Protein AF-0000000079858025 (afdb_homodimer)

Sequence (404 aa):
MTIDEIIQQRYSCRVFEKRKIDDKLINEILDLTRLSPSSLGLEPWHFMVVSKQDDILELGKIAKDQEHVKNSSHIIAIVSRNDIKQKDEYLQNIIARKQQDKEKFKKVLDIFGQRFHTMSKEEINHYSALQCYLACANLVNIAYSKGVQSCIIGGFDVKKANEFFKFNDTFNTVLLIALGYGSPTSDKPKLRKNLNEVVTWIMTIDEIIQQRYSCRVFEKRKIDDKLINEILDLTRLSPSSLGLEPWHFMVVSKQDDILELGKIAKDQEHVKNSSHIIAIVSRNDIKQKDEYLQNIIARKQQDKEKFKKVLDIFGQRFHTMSKEEINHYSALQCYLACANLVNIAYSKGVQSCIIGGFDVKKANEFFKFNDTFNTVLLIALGYGSPTSDKPKLRKNLNEVVTWI

Foldseek 3Di:
DDLVCLVQFADADQDFDQDADDVVVVVVLVVQLQVFDDVVRLSQKDKDKAQDLVLQCVQCVQLVNRPSSNRFRIKIFIKGFQQCALVRPSVLVSLCVPDVDPVVSVVVSVVSNVVCVPPDSVRSRVRRLVRSVRSVVSSQSSCLVVQKHKHKGQRGNFVVVCVSVVHDSGMTGNIMMGIHHDDSGDPDGDDDDDPVVPDDDD/DDLVCLVQFADADQDFDQDADDVVVVVVLVVQLQVFDAVVRLSQKDKDKAQDLVLQCVQCVQLVNRPSSNRFRIKIFIKGFQQCALVRPSVLVSLCVPDVDPVVSVVVSVVSNVVCVPPDSVRSRVRRLVRSVRSVVSSQSSCLVVQKHKHKGQRGNFVVVCVSVVHDSGMTGNIMMGIHHDDSGDPDGDDDDDPVVPDDDD

Radius of gyration: 20.53 Å; Cα contacts (8 Å, |Δi|>4): 767; chains: 2; bounding box: 64×55×45 Å

pLDDT: mean 97.23, std 2.48, range [87.12, 99.0]

Structure (mmCIF, N/CA/C/O backbone):
data_AF-0000000079858025-model_v1
#
loop_
_entity.id
_entity.type
_entity.pdbx_description
1 polymer Nitroreductase
#
loop_
_atom_site.group_PDB
_atom_site.id
_atom_site.type_symbol
_atom_site.label_atom_id
_atom_site.label_alt_id
_atom_site.label_comp_id
_atom_site.label_asym_id
_atom_site.label_entity_id
_atom_site.label_seq_id
_atom_site.pdbx_PDB_ins_code
_atom_site.Cartn_x
_atom_site.Cartn_y
_atom_site.Cartn_z
_atom_site.occupancy
_atom_site.B_iso_or_equiv
_atom_site.auth_seq_id
_atom_site.auth_comp_id
_atom_site.auth_asym_id
_atom_site.auth_atom_id
_atom_site.pdbx_PDB_model_num
ATOM 1 N N . MET A 1 1 ? 1.603 -5.234 20.109 1 93.81 1 MET A N 1
ATOM 2 C CA . MET A 1 1 ? 0.319 -5.598 19.516 1 93.81 1 MET A CA 1
ATOM 3 C C . MET A 1 1 ? 0.52 -6.434 18.266 1 93.81 1 MET A C 1
ATOM 5 O O . MET A 1 1 ? 1.413 -6.148 17.469 1 93.81 1 MET A O 1
ATOM 9 N N . THR A 1 2 ? -0.407 -7.445 18.094 1 97.38 2 THR A N 1
ATOM 10 C CA . THR A 1 2 ? -0.259 -8.32 16.938 1 97.38 2 THR A CA 1
ATOM 11 C C . THR A 1 2 ? -0.85 -7.676 15.688 1 97.38 2 THR A C 1
ATOM 13 O O . THR A 1 2 ? -1.692 -6.781 15.789 1 97.38 2 THR A O 1
ATOM 16 N N . ILE A 1 3 ? -0.426 -8.141 14.531 1 98.25 3 ILE A N 1
ATOM 17 C CA . ILE A 1 3 ? -0.956 -7.625 13.273 1 98.25 3 ILE A CA 1
ATOM 18 C C . ILE A 1 3 ? -2.443 -7.953 13.172 1 98.25 3 ILE A C 1
ATOM 20 O O . ILE A 1 3 ? -3.225 -7.16 12.641 1 98.25 3 ILE A O 1
ATOM 24 N N . ASP A 1 4 ? -2.896 -9.102 13.688 1 97.88 4 ASP A N 1
ATOM 25 C CA . ASP A 1 4 ? -4.309 -9.469 13.656 1 97.88 4 ASP A CA 1
ATOM 26 C C . ASP A 1 4 ? -5.152 -8.445 14.422 1 97.88 4 ASP A C 1
ATOM 28 O O . ASP A 1 4 ? -6.188 -7.996 13.922 1 97.88 4 ASP A O 1
ATOM 32 N N . GLU A 1 5 ? -4.699 -8.125 15.578 1 97.62 5 GLU A N 1
ATOM 33 C CA . GLU A 1 5 ? -5.391 -7.129 16.391 1 97.62 5 GLU A CA 1
ATOM 34 C C . GLU A 1 5 ? -5.43 -5.773 15.703 1 97.62 5 GLU A C 1
ATOM 36 O O . GLU A 1 5 ? -6.457 -5.094 15.703 1 97.62 5 GLU A O 1
ATOM 41 N N . ILE A 1 6 ? -4.328 -5.371 15.117 1 98.31 6 ILE A N 1
ATOM 42 C CA . ILE A 1 6 ? -4.211 -4.07 14.469 1 98.31 6 ILE A CA 1
ATOM 43 C C . ILE A 1 6 ? -5.184 -3.992 13.297 1 98.31 6 ILE A C 1
ATOM 45 O O . ILE A 1 6 ? -5.945 -3.029 13.18 1 98.31 6 ILE A O 1
ATOM 49 N N . ILE A 1 7 ? -5.207 -5.023 12.453 1 97.94 7 ILE A N 1
ATOM 50 C CA . ILE A 1 7 ? -6.051 -5.051 11.266 1 97.94 7 ILE A CA 1
ATOM 51 C C . ILE A 1 7 ? -7.52 -4.992 11.672 1 97.94 7 ILE A C 1
ATOM 53 O O . ILE A 1 7 ? -8.328 -4.34 11.008 1 97.94 7 ILE A O 1
ATOM 57 N N . GLN A 1 8 ? -7.871 -5.598 12.719 1 97.25 8 GLN A N 1
ATOM 58 C CA . GLN A 1 8 ? -9.258 -5.672 13.164 1 97.25 8 GLN A CA 1
ATOM 59 C C . GLN A 1 8 ? -9.688 -4.379 13.852 1 97.25 8 GLN A C 1
ATOM 61 O O . GLN A 1 8 ? -10.859 -4.008 13.805 1 97.25 8 GLN A O 1
ATOM 66 N N . GLN A 1 9 ? -8.711 -3.656 14.438 1 97.12 9 GLN A N 1
ATOM 67 C CA . GLN A 1 9 ? -9.109 -2.594 15.352 1 97.12 9 GLN A CA 1
ATOM 68 C C . GLN A 1 9 ? -8.805 -1.218 14.766 1 97.12 9 GLN A C 1
ATOM 70 O O . GLN A 1 9 ? -9.484 -0.239 15.078 1 97.12 9 GLN A O 1
ATOM 75 N N . ARG A 1 10 ? -7.734 -1.094 13.992 1 97.81 10 ARG A N 1
ATOM 76 C CA . ARG A 1 10 ? -7.371 0.219 13.469 1 97.81 10 ARG A CA 1
ATOM 77 C C . ARG A 1 10 ? -8.5 0.807 12.625 1 97.81 10 ARG A C 1
ATOM 79 O O . ARG A 1 10 ? -9.156 0.089 11.867 1 97.81 10 ARG A O 1
ATOM 86 N N . TYR A 1 11 ? -8.719 2.049 12.703 1 97.62 11 TYR A N 1
ATOM 87 C CA . TYR A 1 11 ? -9.695 2.811 11.93 1 97.62 11 TYR A CA 1
ATOM 88 C C . TYR A 1 11 ? -9.148 4.184 11.562 1 97.62 11 TYR A C 1
ATOM 90 O O . TYR A 1 11 ? -8.102 4.594 12.062 1 97.62 11 TYR A O 1
ATOM 98 N N . SER A 1 12 ? -9.789 4.812 10.641 1 97.88 12 SER A N 1
ATOM 99 C CA . SER A 1 12 ? -9.422 6.188 10.32 1 97.88 12 SER A CA 1
ATOM 100 C C . SER A 1 12 ? -9.906 7.152 11.398 1 97.88 12 SER A C 1
ATOM 102 O O . SER A 1 12 ? -11.07 7.551 11.406 1 97.88 12 SER A O 1
ATOM 104 N N . CYS A 1 13 ? -8.969 7.516 12.266 1 98.31 13 CYS A N 1
ATOM 105 C CA . CYS A 1 13 ? -9.297 8.398 13.375 1 98.31 13 CYS A CA 1
ATOM 106 C C . CYS A 1 13 ? -9.422 9.844 12.906 1 98.31 13 CYS A C 1
ATOM 108 O O . CYS A 1 13 ? -8.477 10.398 12.344 1 98.31 13 CYS A O 1
ATOM 110 N N . ARG A 1 14 ? -10.531 10.461 13.242 1 97.62 14 ARG A N 1
ATOM 111 C CA . ARG A 1 14 ? -10.75 11.805 12.711 1 97.62 14 ARG A CA 1
ATOM 112 C C . ARG A 1 14 ? -10.992 12.805 13.836 1 97.62 14 ARG A C 1
ATOM 114 O O . ARG A 1 14 ? -11.383 13.945 13.594 1 97.62 14 ARG A O 1
ATOM 121 N N . VAL A 1 15 ? -10.812 12.352 15.008 1 98.12 15 VAL A N 1
ATOM 122 C CA . VAL A 1 15 ? -10.852 13.211 16.188 1 98.12 15 VAL A CA 1
ATOM 123 C C . VAL A 1 15 ? -9.617 12.961 17.047 1 98.12 15 VAL A C 1
ATOM 125 O O . VAL A 1 15 ? -9.492 11.898 17.672 1 98.12 15 VAL A O 1
ATOM 128 N N . PHE A 1 16 ? -8.773 13.984 17.141 1 98.44 16 PHE A N 1
ATOM 129 C CA . PHE A 1 16 ? -7.527 13.836 17.875 1 98.44 16 PHE A CA 1
ATOM 130 C C . PHE A 1 16 ? -7.566 14.648 19.172 1 98.44 16 PHE A C 1
ATOM 132 O O . PHE A 1 16 ? -8.227 15.688 19.234 1 98.44 16 PHE A O 1
ATOM 139 N N . GLU A 1 17 ? -6.883 14.133 20.094 1 97.81 17 GLU A N 1
ATOM 140 C CA . GLU A 1 17 ? -6.594 14.922 21.297 1 97.81 17 GLU A CA 1
ATOM 141 C C . GLU A 1 17 ? -5.617 16.047 20.984 1 97.81 17 GLU A C 1
ATOM 143 O O . GLU A 1 17 ? -4.938 16.031 19.953 1 97.81 17 GLU A O 1
ATOM 148 N N . LYS A 1 18 ? -5.492 16.969 21.922 1 96.06 18 LYS A N 1
ATOM 149 C CA . LYS A 1 18 ? -4.582 18.094 21.75 1 96.06 18 LYS A CA 1
ATOM 150 C C . LYS A 1 18 ? -3.143 17.688 22.062 1 96.06 18 LYS A C 1
ATOM 152 O O . LYS A 1 18 ? -2.197 18.344 21.625 1 96.06 18 LYS A O 1
ATOM 157 N N . ARG A 1 19 ? -3.01 16.656 22.734 1 96.25 19 ARG A N 1
ATOM 158 C CA . ARG A 1 19 ? -1.697 16.188 23.172 1 96.25 19 ARG A CA 1
ATOM 159 C C . ARG A 1 19 ? -0.789 15.906 21.984 1 96.25 19 ARG A C 1
ATOM 161 O O . ARG A 1 19 ? -1.188 15.219 21.047 1 96.25 19 ARG A O 1
ATOM 168 N N . LYS A 1 20 ? 0.438 16.469 22.094 1 98.12 20 LYS A N 1
ATOM 169 C CA . LYS A 1 20 ? 1.424 16.281 21.031 1 98.12 20 LYS A CA 1
ATOM 170 C C . LYS A 1 20 ? 2.156 14.945 21.188 1 98.12 20 LYS A C 1
ATOM 172 O O . LYS A 1 20 ? 2.451 14.531 22.312 1 98.12 20 LYS A O 1
ATOM 177 N N . ILE A 1 21 ? 2.455 14.359 20.109 1 98.81 21 ILE A N 1
ATOM 178 C CA . ILE A 1 21 ? 3.277 13.156 20.109 1 98.81 21 ILE A CA 1
ATOM 179 C C . ILE A 1 21 ? 4.746 13.531 20.266 1 98.81 21 ILE A C 1
ATOM 181 O O . ILE A 1 21 ? 5.215 14.5 19.672 1 98.81 21 ILE A O 1
ATOM 185 N N . ASP A 1 22 ? 5.469 12.797 21.047 1 98.44 22 ASP A N 1
ATOM 186 C CA . ASP A 1 22 ? 6.91 12.984 21.172 1 98.44 22 ASP A CA 1
ATOM 187 C C . ASP A 1 22 ? 7.613 12.742 19.844 1 98.44 22 ASP A C 1
ATOM 189 O O . ASP A 1 22 ? 7.344 11.742 19.156 1 98.44 22 ASP A O 1
ATOM 193 N N . ASP A 1 23 ? 8.508 13.695 19.5 1 98.25 23 ASP A N 1
ATOM 194 C CA . ASP A 1 23 ? 9.234 13.562 18.234 1 98.25 23 ASP A CA 1
ATOM 195 C C . ASP A 1 23 ? 10 12.242 18.172 1 98.25 23 ASP A C 1
ATOM 197 O O . ASP A 1 23 ? 10.148 11.656 17.109 1 98.25 23 ASP A O 1
ATOM 201 N N . LYS A 1 24 ? 10.508 11.797 19.312 1 98.56 24 LYS A N 1
ATOM 202 C CA . LYS A 1 24 ? 11.234 10.531 19.359 1 98.56 24 LYS A CA 1
ATOM 203 C C . LYS A 1 24 ? 10.344 9.375 18.922 1 98.56 24 LYS A C 1
ATOM 205 O O . LYS A 1 24 ? 10.812 8.461 18.234 1 98.56 24 LYS A O 1
ATOM 210 N N . LEU A 1 25 ? 9.094 9.391 19.328 1 98.88 25 LEU A N 1
ATOM 211 C CA . LEU A 1 25 ? 8.148 8.344 18.953 1 98.88 25 LEU A CA 1
ATOM 212 C C . LEU A 1 25 ? 7.863 8.398 17.453 1 98.88 25 LEU A C 1
ATOM 214 O O . LEU A 1 25 ? 7.75 7.352 16.812 1 98.88 25 LEU A O 1
ATOM 218 N N . ILE A 1 26 ? 7.781 9.617 16.875 1 98.94 26 ILE A N 1
ATOM 219 C CA . ILE A 1 26 ? 7.598 9.773 15.43 1 98.94 26 ILE A CA 1
ATOM 220 C C . ILE A 1 26 ? 8.781 9.164 14.688 1 98.94 26 ILE A C 1
ATOM 222 O O . ILE A 1 26 ? 8.602 8.438 13.711 1 98.94 26 ILE A O 1
ATOM 226 N N . ASN A 1 27 ? 9.953 9.414 15.188 1 98.81 27 ASN A N 1
ATOM 227 C CA . ASN A 1 27 ? 11.148 8.844 14.57 1 98.81 27 ASN A CA 1
ATOM 228 C C . ASN A 1 27 ? 11.156 7.324 14.656 1 98.81 27 ASN A C 1
ATOM 230 O O . ASN A 1 27 ? 11.562 6.648 13.711 1 98.81 27 ASN A O 1
ATOM 234 N N . GLU A 1 28 ? 10.734 6.801 15.773 1 98.81 28 GLU A N 1
ATOM 235 C CA . GLU A 1 28 ? 10.656 5.348 15.922 1 98.81 28 GLU A CA 1
ATOM 236 C C . GLU A 1 28 ? 9.688 4.75 14.906 1 98.81 28 GLU A C 1
ATOM 238 O O . GLU A 1 28 ? 9.984 3.73 14.281 1 98.81 28 GLU A O 1
ATOM 243 N N . ILE A 1 29 ? 8.555 5.379 14.734 1 98.94 29 ILE A N 1
ATOM 244 C CA . ILE A 1 29 ? 7.547 4.934 13.789 1 98.94 29 ILE A CA 1
ATOM 245 C C . ILE A 1 29 ? 8.125 4.949 12.375 1 98.94 29 ILE A C 1
ATOM 247 O O . ILE A 1 29 ? 8.008 3.965 11.633 1 98.94 29 ILE A O 1
ATOM 251 N N . LEU A 1 30 ? 8.812 6.008 12.008 1 98.94 30 LEU A N 1
ATOM 252 C CA . LEU A 1 30 ? 9.336 6.16 10.656 1 98.94 30 LEU A CA 1
ATOM 253 C C . LEU A 1 30 ? 10.539 5.25 10.43 1 98.94 30 LEU A C 1
ATOM 255 O O . LEU A 1 30 ? 10.766 4.773 9.312 1 98.94 30 LEU A O 1
ATOM 259 N N . ASP A 1 31 ? 11.312 5 11.5 1 98.88 31 ASP A N 1
ATOM 260 C CA . ASP A 1 31 ? 12.453 4.102 11.383 1 98.88 31 ASP A CA 1
ATOM 261 C C . ASP A 1 31 ? 12.008 2.682 11.047 1 98.88 31 ASP A C 1
ATOM 263 O O . ASP A 1 31 ? 12.695 1.964 10.32 1 98.88 31 ASP A O 1
ATOM 267 N N . LEU A 1 32 ? 10.883 2.266 11.578 1 98.81 32 LEU A N 1
ATOM 268 C CA . LEU A 1 32 ? 10.312 0.974 11.211 1 98.81 32 LEU A CA 1
ATOM 269 C C . LEU A 1 32 ? 9.672 1.036 9.828 1 98.81 32 LEU A C 1
ATOM 271 O O . LEU A 1 32 ? 9.812 0.106 9.031 1 98.81 32 LEU A O 1
ATOM 275 N N . THR A 1 33 ? 9.008 2.143 9.477 1 98.94 33 THR A N 1
ATOM 276 C CA . THR A 1 33 ? 8.297 2.309 8.211 1 98.94 33 THR A CA 1
ATOM 277 C C . THR A 1 33 ? 9.266 2.193 7.035 1 98.94 33 THR A C 1
ATOM 279 O O . THR A 1 33 ? 8.938 1.581 6.02 1 98.94 33 THR A O 1
ATOM 282 N N . ARG A 1 34 ? 10.477 2.76 7.211 1 98.75 34 ARG A N 1
ATOM 283 C CA . ARG A 1 34 ? 11.438 2.809 6.113 1 98.75 34 ARG A CA 1
ATOM 284 C C . ARG A 1 34 ? 11.914 1.409 5.738 1 98.75 34 ARG A C 1
ATOM 286 O O . ARG A 1 34 ? 12.562 1.224 4.711 1 98.75 34 ARG A O 1
ATOM 293 N N . LEU A 1 35 ? 11.625 0.437 6.559 1 98.62 35 LEU A N 1
ATOM 294 C CA . LEU A 1 35 ? 12.023 -0.94 6.289 1 98.62 35 LEU A CA 1
ATOM 295 C C . LEU A 1 35 ? 11.008 -1.636 5.387 1 98.62 35 LEU A C 1
ATOM 297 O O . LEU A 1 35 ? 11.172 -2.812 5.055 1 98.62 35 LEU A O 1
ATOM 301 N N . SER A 1 36 ? 9.977 -0.951 4.961 1 98.81 36 SER A N 1
ATOM 302 C CA . SER A 1 36 ? 8.93 -1.504 4.102 1 98.81 36 SER A CA 1
ATOM 303 C C . SER A 1 36 ? 9.516 -2.047 2.801 1 98.81 36 SER A C 1
ATOM 305 O O . SER A 1 36 ? 10.531 -1.544 2.314 1 98.81 36 SER A O 1
ATOM 307 N N . PRO A 1 37 ? 8.906 -3.098 2.248 1 98.5 37 PRO A N 1
ATOM 308 C CA . PRO A 1 37 ? 9.336 -3.545 0.921 1 98.5 37 PRO A CA 1
ATOM 309 C C . PRO A 1 37 ? 9 -2.541 -0.179 1 98.5 37 PRO A C 1
ATOM 311 O O . PRO A 1 37 ? 8.109 -1.71 -0.008 1 98.5 37 PRO A O 1
ATOM 314 N N . SER A 1 38 ? 9.719 -2.607 -1.199 1 98.44 38 SER A N 1
ATOM 315 C CA . SER A 1 38 ? 9.469 -1.891 -2.445 1 98.44 38 SER A CA 1
ATOM 316 C C . SER A 1 38 ? 10.023 -2.65 -3.643 1 98.44 38 SER A C 1
ATOM 318 O O . SER A 1 38 ? 10.984 -3.416 -3.508 1 98.44 38 SER A O 1
ATOM 320 N N . SER A 1 39 ? 9.344 -2.48 -4.734 1 97.94 39 SER A N 1
ATOM 321 C CA . SER A 1 39 ? 9.812 -3.115 -5.961 1 97.94 39 SER A CA 1
ATOM 322 C C . SER A 1 39 ? 11.289 -2.809 -6.211 1 97.94 39 SER A C 1
ATOM 324 O O . SER A 1 39 ? 11.711 -1.651 -6.141 1 97.94 39 SER A O 1
ATOM 326 N N . LEU A 1 40 ? 12.109 -3.91 -6.391 1 95.88 40 LEU A N 1
ATOM 327 C CA . LEU A 1 40 ? 13.531 -3.84 -6.699 1 95.88 40 LEU A CA 1
ATOM 328 C C . LEU A 1 40 ? 14.305 -3.191 -5.555 1 95.88 40 LEU A C 1
ATOM 330 O O . LEU A 1 40 ? 15.477 -2.852 -5.707 1 95.88 40 LEU A O 1
ATOM 334 N N . GLY A 1 41 ? 13.641 -3.004 -4.406 1 96.62 41 GLY A N 1
ATOM 335 C CA . GLY A 1 41 ? 14.289 -2.359 -3.277 1 96.62 41 GLY A CA 1
ATOM 336 C C . GLY A 1 41 ? 14.594 -0.893 -3.521 1 96.62 41 GLY A C 1
ATOM 337 O O . GLY A 1 41 ? 15.5 -0.33 -2.908 1 96.62 41 GLY A O 1
ATOM 338 N N . LEU A 1 42 ? 13.797 -0.221 -4.34 1 97.75 42 LEU A N 1
ATOM 339 C CA . LEU A 1 42 ? 14.164 1.112 -4.809 1 97.75 42 LEU A CA 1
ATOM 340 C C . LEU A 1 42 ? 13.797 2.172 -3.775 1 97.75 42 LEU A C 1
ATOM 342 O O . LEU A 1 42 ? 14.305 3.293 -3.82 1 97.75 42 LEU A O 1
ATOM 346 N N . GLU A 1 43 ? 12.828 1.876 -2.924 1 98.56 43 GLU A N 1
ATOM 347 C CA . GLU A 1 43 ? 12.422 2.822 -1.892 1 98.56 43 GLU A CA 1
ATOM 348 C C . GLU A 1 43 ? 12.148 4.203 -2.486 1 98.56 43 GLU A C 1
ATOM 350 O O . GLU A 1 43 ? 12.656 5.211 -1.988 1 98.56 43 GLU A O 1
ATOM 355 N N . PRO A 1 44 ? 11.359 4.191 -3.598 1 98.69 44 PRO A N 1
ATOM 356 C CA . PRO A 1 44 ? 11.203 5.488 -4.266 1 98.69 44 PRO A CA 1
ATOM 357 C C . PRO A 1 44 ? 10.266 6.43 -3.51 1 98.69 44 PRO A C 1
ATOM 359 O O . PRO A 1 44 ? 9.328 6.973 -4.094 1 98.69 44 PRO A O 1
ATOM 362 N N . TRP A 1 45 ? 10.562 6.648 -2.238 1 98.88 45 TRP A N 1
ATOM 363 C CA . TRP A 1 45 ? 9.742 7.477 -1.361 1 98.88 45 TRP A CA 1
ATOM 364 C C . TRP A 1 45 ? 10.617 8.383 -0.501 1 98.88 45 TRP A C 1
ATOM 366 O O . TRP A 1 45 ? 11.836 8.211 -0.438 1 98.88 45 TRP A O 1
ATOM 376 N N . HIS A 1 46 ? 10.07 9.375 0.013 1 98.88 46 HIS A N 1
ATOM 377 C CA . HIS A 1 46 ? 10.562 10.234 1.081 1 98.88 46 HIS A CA 1
ATOM 378 C C . HIS A 1 46 ? 9.445 10.625 2.039 1 98.88 46 HIS A C 1
ATOM 380 O O . HIS A 1 46 ? 8.273 10.656 1.653 1 98.88 46 HIS A O 1
ATOM 386 N N . PHE A 1 47 ? 9.766 10.82 3.285 1 98.94 47 PHE A N 1
ATOM 387 C CA . PHE A 1 47 ? 8.781 11.188 4.293 1 98.94 47 PHE A CA 1
ATOM 388 C C . PHE A 1 47 ? 9.047 12.594 4.824 1 98.94 47 PHE A C 1
ATOM 390 O O . PHE A 1 47 ? 10.102 12.852 5.406 1 98.94 47 PHE A O 1
ATOM 397 N N . MET A 1 48 ? 8.133 13.492 4.59 1 98.94 48 MET A N 1
ATOM 398 C CA . MET A 1 48 ? 8.195 14.828 5.184 1 98.94 48 MET A CA 1
ATOM 399 C C . MET A 1 48 ? 7.41 14.875 6.488 1 98.94 48 MET A C 1
ATOM 401 O O . MET A 1 48 ? 6.23 14.531 6.527 1 98.94 48 MET A O 1
ATOM 405 N N . VAL A 1 49 ? 8.047 15.305 7.559 1 98.94 49 VAL A N 1
ATOM 406 C CA . VAL A 1 49 ? 7.395 15.398 8.859 1 98.94 49 VAL A CA 1
ATOM 407 C C . VAL A 1 49 ? 7.035 16.844 9.156 1 98.94 49 VAL A C 1
ATOM 409 O O . VAL A 1 49 ? 7.91 17.719 9.195 1 98.94 49 VAL A O 1
ATOM 412 N N . VAL A 1 50 ? 5.781 17.109 9.305 1 98.94 50 VAL A N 1
ATOM 413 C CA . VAL A 1 50 ? 5.27 18.438 9.633 1 98.94 50 VAL A CA 1
ATOM 414 C C . VAL A 1 50 ? 4.758 18.453 11.07 1 98.94 50 VAL A C 1
ATOM 416 O O . VAL A 1 50 ? 3.82 17.734 11.414 1 98.94 50 VAL A O 1
ATOM 419 N N . SER A 1 51 ? 5.324 19.297 11.938 1 98 51 SER A N 1
ATOM 420 C CA . SER A 1 51 ? 4.969 19.25 13.352 1 98 51 SER A CA 1
ATOM 421 C C . SER A 1 51 ? 4.641 20.641 13.891 1 98 51 SER A C 1
ATOM 423 O O . SER A 1 51 ? 4.082 20.781 14.977 1 98 51 SER A O 1
ATOM 425 N N . LYS A 1 52 ? 4.988 21.688 13.125 1 98.06 52 LYS A N 1
ATOM 426 C CA . LYS A 1 52 ? 4.684 23.047 13.562 1 98.06 52 LYS A CA 1
ATOM 427 C C . LYS A 1 52 ? 3.215 23.375 13.32 1 98.06 52 LYS A C 1
ATOM 429 O O . LYS A 1 52 ? 2.678 23.109 12.242 1 98.06 52 LYS A O 1
ATOM 434 N N . GLN A 1 53 ? 2.658 24.031 14.273 1 97.38 53 GLN A N 1
ATOM 435 C CA . GLN A 1 53 ? 1.223 24.281 14.25 1 97.38 53 GLN A CA 1
ATOM 436 C C . GLN A 1 53 ? 0.827 25.094 13.008 1 97.38 53 GLN A C 1
ATOM 438 O O . GLN A 1 53 ? -0.158 24.766 12.344 1 97.38 53 GLN A O 1
ATOM 443 N N . ASP A 1 54 ? 1.57 26.109 12.695 1 98.31 54 ASP A N 1
ATOM 444 C CA . ASP A 1 54 ? 1.241 26.938 11.539 1 98.31 54 ASP A CA 1
ATOM 445 C C . ASP A 1 54 ? 1.299 26.141 10.242 1 98.31 54 ASP A C 1
ATOM 447 O O . ASP A 1 54 ? 0.473 26.328 9.352 1 98.31 54 ASP A O 1
ATOM 451 N N . ASP A 1 55 ? 2.289 25.297 10.086 1 98.75 55 ASP A N 1
ATOM 452 C CA . ASP A 1 55 ? 2.434 24.453 8.898 1 98.75 55 ASP A CA 1
ATOM 453 C C . ASP A 1 55 ? 1.306 23.422 8.82 1 98.75 55 ASP A C 1
ATOM 455 O O . ASP A 1 55 ? 0.794 23.141 7.734 1 98.75 55 ASP A O 1
ATOM 459 N N . ILE A 1 56 ? 0.93 22.844 9.938 1 98.75 56 ILE A N 1
ATOM 460 C CA . ILE A 1 56 ? -0.17 21.891 9.984 1 98.75 56 ILE A CA 1
ATOM 461 C C . ILE A 1 56 ? -1.459 22.562 9.516 1 98.75 56 ILE A C 1
ATOM 463 O O . ILE A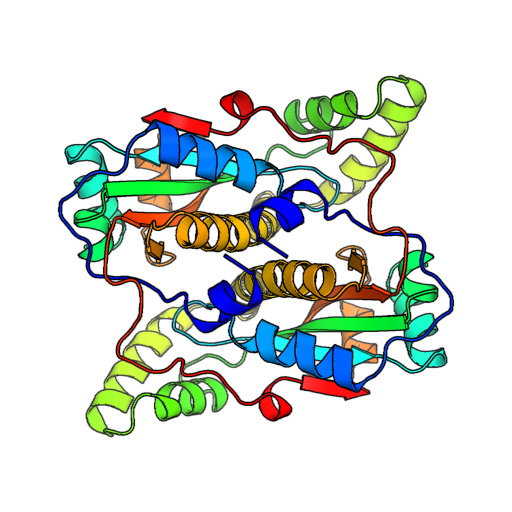 1 56 ? -2.209 22 8.719 1 98.75 56 ILE A O 1
ATOM 467 N N . LEU A 1 57 ? -1.717 23.766 10 1 98.56 57 LEU A N 1
ATOM 468 C CA . LEU A 1 57 ? -2.912 24.5 9.602 1 98.56 57 LEU A CA 1
ATOM 469 C C . LEU A 1 57 ? -2.906 24.781 8.102 1 98.56 57 LEU A C 1
ATOM 471 O O . LEU A 1 57 ? -3.939 24.672 7.441 1 98.56 57 LEU A O 1
ATOM 475 N N . GLU A 1 58 ? -1.743 25.172 7.586 1 98.62 58 GLU A N 1
ATOM 476 C CA . GLU A 1 58 ? -1.635 25.422 6.152 1 98.62 58 GLU A CA 1
ATOM 477 C C . GLU A 1 58 ? -1.914 24.156 5.348 1 98.62 58 GLU A C 1
ATOM 479 O O . GLU A 1 58 ? -2.639 24.203 4.352 1 98.62 58 GLU A O 1
ATOM 484 N N . LEU A 1 59 ? -1.351 23 5.734 1 98.81 59 LEU A N 1
ATOM 485 C CA . LEU A 1 59 ? -1.625 21.734 5.059 1 98.81 59 LEU A CA 1
ATOM 486 C C . LEU A 1 59 ? -3.092 21.344 5.207 1 98.81 59 LEU A C 1
ATOM 488 O O . LEU A 1 59 ? -3.672 20.75 4.305 1 98.81 59 LEU A O 1
ATOM 492 N N . GLY A 1 60 ? -3.619 21.688 6.391 1 98.62 60 GLY A N 1
ATOM 493 C CA . GLY A 1 60 ? -5.047 21.484 6.562 1 98.62 60 GLY A CA 1
ATOM 494 C C . GLY A 1 60 ? -5.883 22.203 5.52 1 98.62 60 GLY A C 1
ATOM 495 O O . GLY A 1 60 ? -6.844 21.641 4.992 1 98.62 60 GLY A O 1
ATOM 496 N N . LYS A 1 61 ? -5.535 23.438 5.223 1 98.69 61 LYS A N 1
ATOM 497 C CA . LYS A 1 61 ? -6.219 24.203 4.176 1 98.69 61 LYS A CA 1
ATOM 498 C C . LYS A 1 61 ? -6.035 23.531 2.812 1 98.69 61 LYS A C 1
ATOM 500 O O . LYS A 1 61 ? -6.988 23.422 2.037 1 98.69 61 LYS A O 1
ATOM 505 N N . ILE A 1 62 ? -4.852 23.094 2.559 1 98.81 62 ILE A N 1
ATOM 506 C CA . ILE A 1 62 ? -4.52 22.422 1.304 1 98.81 62 ILE A CA 1
ATOM 507 C C . ILE A 1 62 ? -5.305 21.125 1.19 1 98.81 62 ILE A C 1
ATOM 509 O O . ILE A 1 62 ? -5.703 20.719 0.094 1 98.81 62 ILE A O 1
ATOM 513 N N . ALA A 1 63 ? -5.574 20.484 2.381 1 98.56 63 ALA A N 1
ATOM 514 C CA . ALA A 1 63 ? -6.328 19.234 2.441 1 98.56 63 ALA A CA 1
ATOM 515 C C . ALA A 1 63 ? -7.824 19.5 2.555 1 98.56 63 ALA A C 1
ATOM 517 O O . ALA A 1 63 ? -8.539 18.781 3.262 1 98.56 63 ALA A O 1
ATOM 518 N N . LYS A 1 64 ? -8.289 20.594 1.953 1 97.5 64 LYS A N 1
ATOM 519 C CA . LYS A 1 64 ? -9.703 20.906 1.816 1 97.5 64 LYS A CA 1
ATOM 520 C C . LYS A 1 64 ? -10.344 21.172 3.176 1 97.5 64 LYS A C 1
ATOM 522 O O . LYS A 1 64 ? -11.492 20.797 3.418 1 97.5 64 LYS A O 1
ATOM 527 N N . ASP A 1 65 ? -9.586 21.578 4.09 1 97.81 65 ASP A N 1
ATOM 528 C CA . ASP A 1 65 ? -10.008 22.047 5.406 1 97.81 65 ASP A CA 1
ATOM 529 C C . ASP A 1 65 ? -10.57 20.891 6.238 1 97.81 65 ASP A C 1
ATOM 531 O O . ASP A 1 65 ? -11.492 21.078 7.031 1 97.81 65 ASP A O 1
ATOM 535 N N . GLN A 1 66 ? -10.055 19.75 6.016 1 97.44 66 GLN A N 1
ATOM 536 C CA . GLN A 1 66 ? -10.43 18.625 6.859 1 97.44 66 GLN A CA 1
ATOM 537 C C . GLN A 1 66 ? -9.977 18.844 8.305 1 97.44 66 GLN A C 1
ATOM 539 O O . GLN A 1 66 ? -8.781 19 8.562 1 97.44 66 GLN A O 1
ATOM 544 N N . GLU A 1 67 ? -10.836 18.766 9.234 1 97.81 67 GLU A N 1
ATOM 545 C CA . GLU A 1 67 ? -10.578 19.125 10.625 1 97.81 67 GLU A CA 1
ATOM 546 C C . GLU A 1 67 ? -9.531 18.219 11.258 1 97.81 67 GLU A C 1
ATOM 548 O O . GLU A 1 67 ? -8.688 18.672 12.023 1 97.81 67 GLU A O 1
ATOM 553 N N . HIS A 1 68 ? -9.625 16.922 10.953 1 97.75 68 HIS A N 1
ATOM 554 C CA . HIS A 1 68 ? -8.688 15.984 11.562 1 97.75 68 HIS A CA 1
ATOM 555 C C . HIS A 1 68 ? -7.266 16.234 11.078 1 97.75 68 HIS A C 1
ATOM 557 O O . HIS A 1 68 ? -6.305 15.859 11.75 1 97.75 68 HIS A O 1
ATOM 563 N N . VAL A 1 69 ? -7.074 16.875 9.883 1 98.62 69 VAL A N 1
ATOM 564 C CA . VAL A 1 69 ? -5.742 17.266 9.43 1 98.62 69 VAL A CA 1
ATOM 565 C C . VAL A 1 69 ? -5.27 18.484 10.211 1 98.62 69 VAL A C 1
ATOM 567 O O . VAL A 1 69 ? -4.16 18.5 10.758 1 98.62 69 VAL A O 1
ATOM 570 N N . LYS A 1 70 ? -6.109 19.453 10.414 1 98.25 70 LYS A N 1
ATOM 571 C CA . LYS A 1 70 ? -5.777 20.688 11.102 1 98.25 70 LYS A CA 1
ATOM 572 C C . LYS A 1 70 ? -5.496 20.453 12.578 1 98.25 70 LYS A C 1
ATOM 574 O O . LYS A 1 70 ? -4.699 21.172 13.188 1 98.25 70 LYS A O 1
ATOM 579 N N . ASN A 1 71 ? -6.094 19.438 13.148 1 97.94 71 ASN A N 1
ATOM 580 C CA . ASN A 1 71 ? -6.039 19.219 14.586 1 97.94 71 ASN A CA 1
ATOM 581 C C . ASN A 1 71 ? -5.074 18.094 14.945 1 97.94 71 ASN A C 1
ATOM 583 O O . ASN A 1 71 ? -5.012 17.672 16.094 1 97.94 71 ASN A O 1
ATOM 587 N N . SER A 1 72 ? -4.355 17.594 13.961 1 98.69 72 SER A N 1
ATOM 588 C CA . SER A 1 72 ? -3.428 16.5 14.203 1 98.69 72 SER A CA 1
ATOM 589 C C . SER A 1 72 ? -2.184 16.984 14.945 1 98.69 72 SER A C 1
ATOM 591 O O . SER A 1 72 ? -1.88 18.172 14.945 1 98.69 72 SER A O 1
ATOM 593 N N . SER A 1 73 ? -1.519 16.078 15.656 1 98.81 73 SER A N 1
ATOM 594 C CA . SER A 1 73 ? -0.236 16.359 16.297 1 98.81 73 SER A CA 1
ATOM 595 C C . SER A 1 73 ? 0.864 16.562 15.258 1 98.81 73 SER A C 1
ATOM 597 O O . SER A 1 73 ? 1.696 17.469 15.391 1 98.81 73 SER A O 1
ATOM 599 N N . HIS A 1 74 ? 0.949 15.68 14.305 1 98.94 74 HIS A N 1
ATOM 600 C CA . HIS A 1 74 ? 1.897 15.664 13.195 1 98.94 74 HIS A CA 1
ATOM 601 C C . HIS A 1 74 ? 1.212 15.273 11.891 1 98.94 74 HIS A C 1
ATOM 603 O O . HIS A 1 74 ? 0.184 14.594 11.906 1 98.94 74 HIS A O 1
ATOM 609 N N . ILE A 1 75 ? 1.771 15.727 10.805 1 98.94 75 ILE A N 1
ATOM 610 C CA . ILE A 1 75 ? 1.438 15.203 9.484 1 98.94 75 ILE A CA 1
ATOM 611 C C . ILE A 1 75 ? 2.682 14.594 8.844 1 98.94 75 ILE A C 1
ATOM 613 O O . ILE A 1 75 ? 3.74 15.227 8.805 1 98.94 75 ILE A O 1
ATOM 617 N N . ILE A 1 76 ? 2.604 13.398 8.445 1 99 76 ILE A N 1
ATOM 618 C CA . ILE A 1 76 ? 3.617 12.805 7.578 1 99 76 ILE A CA 1
ATOM 619 C C . ILE A 1 76 ? 3.15 12.875 6.125 1 99 76 ILE A C 1
ATOM 621 O O . ILE A 1 76 ? 2.115 12.305 5.77 1 99 76 ILE A O 1
ATOM 625 N N . ALA A 1 77 ? 3.846 13.609 5.316 1 99 77 ALA A N 1
ATOM 626 C CA . ALA A 1 77 ? 3.641 13.5 3.875 1 99 77 ALA A CA 1
ATOM 627 C C . ALA A 1 77 ? 4.508 12.398 3.277 1 99 77 ALA A C 1
ATOM 629 O O . ALA A 1 77 ? 5.738 12.438 3.391 1 99 77 ALA A O 1
ATOM 630 N N . ILE A 1 78 ? 3.891 11.391 2.771 1 99 78 ILE A N 1
ATOM 631 C CA . ILE A 1 78 ? 4.633 10.422 1.972 1 99 78 ILE A CA 1
ATOM 632 C C . ILE A 1 78 ? 4.758 10.922 0.535 1 99 78 ILE A C 1
ATOM 634 O O . ILE A 1 78 ? 3.748 11.188 -0.125 1 99 78 ILE A O 1
ATOM 638 N N . VAL A 1 79 ? 5.977 10.992 0.101 1 98.69 79 VAL A N 1
ATOM 639 C CA . VAL A 1 79 ? 6.324 11.648 -1.156 1 98.69 79 VAL A CA 1
ATOM 640 C C . VAL A 1 79 ? 7.027 10.648 -2.078 1 98.69 79 VAL A C 1
ATOM 642 O O . VAL A 1 79 ? 7.852 9.852 -1.627 1 98.69 79 VAL A O 1
ATOM 645 N N . SER A 1 80 ? 6.621 10.625 -3.338 1 98.69 80 SER A N 1
ATOM 646 C CA . SER A 1 80 ? 7.297 9.789 -4.328 1 98.69 80 SER A CA 1
ATOM 647 C C . SER A 1 80 ? 8.406 10.555 -5.031 1 98.69 80 SER A C 1
ATOM 649 O O . SER A 1 80 ? 8.406 11.789 -5.043 1 98.69 80 SER A O 1
ATOM 651 N N . ARG A 1 81 ? 9.336 9.867 -5.531 1 98.56 81 ARG A N 1
ATOM 652 C CA . ARG A 1 81 ? 10.359 10.438 -6.402 1 98.56 81 ARG A CA 1
ATOM 653 C C . ARG A 1 81 ? 10.359 9.758 -7.77 1 98.56 81 ARG A C 1
ATOM 655 O O . ARG A 1 81 ? 9.938 8.602 -7.891 1 98.56 81 ARG A O 1
ATOM 662 N N . ASN A 1 82 ? 10.844 10.477 -8.844 1 97.81 82 ASN A N 1
ATOM 663 C CA . ASN A 1 82 ? 10.766 9.922 -10.195 1 97.81 82 ASN A CA 1
ATOM 664 C C . ASN A 1 82 ? 12.133 9.891 -10.867 1 97.81 82 ASN A C 1
ATOM 666 O O . ASN A 1 82 ? 12.242 9.602 -12.062 1 97.81 82 ASN A O 1
ATOM 670 N N . ASP A 1 83 ? 13.211 10.25 -10.094 1 97.31 83 ASP A N 1
ATOM 671 C CA . ASP A 1 83 ? 14.57 10.188 -10.633 1 97.31 83 ASP A CA 1
ATOM 672 C C . ASP A 1 83 ? 15.172 8.797 -10.414 1 97.31 83 ASP A C 1
ATOM 674 O O . ASP A 1 83 ? 16.219 8.664 -9.773 1 97.31 83 ASP A O 1
ATOM 678 N N . ILE A 1 84 ? 14.555 7.824 -11.078 1 97.62 84 ILE A N 1
ATOM 679 C CA . ILE A 1 84 ? 14.969 6.441 -10.875 1 97.62 84 ILE A CA 1
ATOM 680 C C . ILE A 1 84 ? 15.336 5.809 -12.219 1 97.62 84 ILE A C 1
ATOM 682 O O . ILE A 1 84 ? 15.273 4.59 -12.375 1 97.62 84 ILE A O 1
ATOM 686 N N . LYS A 1 85 ? 15.625 6.641 -13.211 1 96.25 85 LYS A N 1
ATOM 687 C CA . LYS A 1 85 ? 16.141 6.141 -14.484 1 96.25 85 LYS A CA 1
ATOM 688 C C . LYS A 1 85 ? 17.641 5.875 -14.406 1 96.25 85 LYS A C 1
ATOM 690 O O . LYS A 1 85 ? 18.297 6.273 -13.445 1 96.25 85 LYS A O 1
ATOM 695 N N . GLN A 1 86 ? 18.125 5.234 -15.406 1 94.06 86 GLN A N 1
ATOM 696 C CA . GLN A 1 86 ? 19.516 4.77 -15.438 1 94.06 86 GLN A CA 1
ATOM 697 C C . GLN A 1 86 ? 20.484 5.918 -15.188 1 94.06 86 GLN A C 1
ATOM 699 O O . GLN A 1 86 ? 21.484 5.75 -14.5 1 94.06 86 GLN A O 1
ATOM 704 N N . LYS A 1 87 ? 20.234 7.027 -15.711 1 94.25 87 LYS A N 1
ATOM 705 C CA . LYS A 1 87 ? 21.141 8.164 -15.648 1 94.25 87 LYS A CA 1
ATOM 706 C C . LYS A 1 87 ? 21.062 8.859 -14.297 1 94.25 87 LYS A C 1
ATOM 708 O O . LYS A 1 87 ? 21.891 9.711 -13.969 1 94.25 87 LYS A O 1
ATOM 713 N N . ASP A 1 88 ? 20.062 8.57 -13.57 1 96.12 88 ASP A N 1
ATOM 714 C CA . ASP A 1 88 ? 19.797 9.289 -12.328 1 96.12 88 ASP A CA 1
ATOM 715 C C . ASP A 1 88 ? 20.719 8.797 -11.211 1 96.12 88 ASP A C 1
ATOM 717 O O . ASP A 1 88 ? 20.891 7.594 -11.016 1 96.12 88 ASP A O 1
ATOM 721 N N . GLU A 1 89 ? 21.234 9.727 -10.445 1 97.31 89 GLU A N 1
ATOM 722 C CA . GLU A 1 89 ? 22.141 9.414 -9.344 1 97.31 89 GLU A CA 1
ATOM 723 C C . GLU A 1 89 ? 21.438 8.57 -8.281 1 97.31 89 GLU A C 1
ATOM 725 O O . GLU A 1 89 ? 22.078 7.703 -7.664 1 97.31 89 GLU A O 1
ATOM 730 N N . TYR A 1 90 ? 20.25 8.789 -8.117 1 97.19 90 TYR A N 1
ATOM 731 C CA . TYR A 1 90 ? 19.531 8.062 -7.082 1 97.19 90 TYR A CA 1
ATOM 732 C C . TYR A 1 90 ? 19.562 6.559 -7.344 1 97.19 90 TYR A C 1
ATOM 734 O O . TYR A 1 90 ? 19.922 5.777 -6.457 1 97.19 90 TYR A O 1
ATOM 742 N N . LEU A 1 91 ? 19.156 6.188 -8.555 1 96.94 91 LEU A N 1
ATOM 743 C CA . LEU A 1 91 ? 19.156 4.77 -8.898 1 96.94 91 LEU A CA 1
ATOM 744 C C . LEU A 1 91 ? 20.547 4.172 -8.758 1 96.94 91 LEU A C 1
ATOM 746 O O . LEU A 1 91 ? 20.703 3.074 -8.219 1 96.94 91 LEU A O 1
ATOM 750 N N . GLN A 1 92 ? 21.516 4.926 -9.195 1 96.69 92 GLN A N 1
ATOM 751 C CA . GLN A 1 92 ? 22.891 4.445 -9.117 1 96.69 92 GLN A CA 1
ATOM 752 C C . GLN A 1 92 ? 23.312 4.219 -7.668 1 96.69 92 GLN A C 1
ATOM 754 O O . GLN A 1 92 ? 23.953 3.215 -7.355 1 96.69 92 GLN A O 1
ATOM 759 N N . ASN A 1 93 ? 22.938 5.105 -6.809 1 96.56 93 ASN A N 1
ATOM 760 C CA . ASN A 1 93 ? 23.297 4.996 -5.398 1 96.56 93 ASN A CA 1
ATOM 761 C C . ASN A 1 93 ? 22.594 3.824 -4.73 1 96.56 93 ASN A C 1
ATOM 763 O O . ASN A 1 93 ? 23.172 3.146 -3.879 1 96.56 93 ASN A O 1
ATOM 767 N N . ILE A 1 94 ? 21.344 3.559 -5.102 1 96.44 94 ILE A N 1
ATOM 768 C CA . ILE A 1 94 ? 20.578 2.449 -4.543 1 96.44 94 ILE A CA 1
ATOM 769 C C . ILE A 1 94 ? 21.234 1.125 -4.93 1 96.44 94 ILE A C 1
ATOM 771 O O . ILE A 1 94 ? 21.406 0.242 -4.086 1 96.44 94 ILE A O 1
ATOM 775 N N . ILE A 1 95 ? 21.609 1.036 -6.207 1 95.69 95 ILE A N 1
ATOM 776 C CA . ILE A 1 95 ? 22.219 -0.19 -6.707 1 95.69 95 ILE A CA 1
ATOM 777 C C . ILE A 1 95 ? 23.594 -0.389 -6.051 1 95.69 95 ILE A C 1
ATOM 779 O O . ILE A 1 95 ? 23.938 -1.506 -5.668 1 95.69 95 ILE A O 1
ATOM 783 N N . ALA A 1 96 ? 24.281 0.658 -5.84 1 95.19 96 ALA A N 1
ATOM 784 C CA . ALA A 1 96 ? 25.625 0.599 -5.289 1 95.19 96 ALA A CA 1
ATOM 785 C C . ALA A 1 96 ? 25.609 0.125 -3.838 1 95.19 96 ALA A C 1
ATOM 787 O O . ALA A 1 96 ? 26.594 -0.443 -3.35 1 95.19 96 ALA A O 1
ATOM 788 N N . ARG A 1 97 ? 24.531 0.326 -3.172 1 91.94 97 ARG A N 1
ATOM 789 C CA . ARG A 1 97 ? 24.391 -0.128 -1.792 1 91.94 97 ARG A CA 1
ATOM 790 C C . ARG A 1 97 ? 24.438 -1.65 -1.71 1 91.94 97 ARG A C 1
ATOM 792 O O . ARG A 1 97 ? 24.922 -2.213 -0.729 1 91.94 97 ARG A O 1
ATOM 799 N N . LYS A 1 98 ? 24.016 -2.264 -2.762 1 87.12 98 LYS A N 1
ATOM 800 C CA . LYS A 1 98 ? 23.875 -3.719 -2.746 1 87.12 98 LYS A CA 1
ATOM 801 C C . LYS A 1 98 ? 24.984 -4.387 -3.543 1 87.12 98 LYS A C 1
ATOM 803 O O . LYS A 1 98 ? 25.359 -5.531 -3.273 1 87.12 98 LYS A O 1
ATOM 808 N N . GLN A 1 99 ? 25.375 -3.6 -4.609 1 89.06 99 GLN A N 1
ATOM 809 C CA . GLN A 1 99 ? 26.328 -4.18 -5.551 1 89.06 99 GLN A CA 1
ATOM 810 C C . GLN A 1 99 ? 27.609 -3.35 -5.625 1 89.06 99 GLN A C 1
ATOM 812 O O . GLN A 1 99 ? 27.656 -2.357 -6.352 1 89.06 99 GLN A O 1
ATOM 817 N N . GLN A 1 100 ? 28.609 -3.984 -4.988 1 89.44 100 GLN A N 1
ATOM 818 C CA . GLN A 1 100 ? 29.859 -3.234 -4.953 1 89.44 100 GLN A CA 1
ATOM 819 C C . GLN A 1 100 ? 30.797 -3.674 -6.074 1 89.44 100 GLN A C 1
ATOM 821 O O . GLN A 1 100 ? 31.75 -2.971 -6.398 1 89.44 100 GLN A O 1
ATOM 826 N N . ASP A 1 101 ? 30.469 -4.84 -6.684 1 94.75 101 ASP A N 1
ATOM 827 C CA . ASP A 1 101 ? 31.219 -5.281 -7.855 1 94.75 101 ASP A CA 1
ATOM 828 C C . ASP A 1 101 ? 30.859 -4.453 -9.086 1 94.75 101 ASP A C 1
ATOM 830 O O . ASP A 1 101 ? 29.688 -4.316 -9.422 1 94.75 101 ASP A O 1
ATOM 834 N N . LYS A 1 102 ? 31.922 -3.957 -9.68 1 94.38 102 LYS A N 1
ATOM 835 C CA . LYS A 1 102 ? 31.688 -3.008 -10.773 1 94.38 102 LYS A CA 1
ATOM 836 C C . LYS A 1 102 ? 30.953 -3.664 -11.93 1 94.38 102 LYS A C 1
ATOM 838 O O . LYS A 1 102 ? 30.062 -3.053 -12.523 1 94.38 102 LYS A O 1
ATOM 843 N N . GLU A 1 103 ? 31.375 -4.824 -12.242 1 96 103 GLU A N 1
ATOM 844 C CA . GLU A 1 103 ? 30.734 -5.516 -13.352 1 96 103 GLU A CA 1
ATOM 845 C C . GLU A 1 103 ? 29.281 -5.855 -13.031 1 96 103 GLU A C 1
ATOM 847 O O . GLU A 1 103 ? 28.391 -5.664 -13.867 1 96 103 GLU A O 1
ATOM 852 N N . LYS A 1 104 ? 29 -6.379 -11.883 1 96 104 LYS A N 1
ATOM 853 C CA . LYS A 1 104 ? 27.641 -6.699 -11.445 1 96 104 LYS A CA 1
ATOM 854 C C . LYS A 1 104 ? 26.797 -5.438 -11.32 1 96 104 LYS A C 1
ATOM 856 O O . LYS A 1 104 ? 25.609 -5.441 -11.664 1 96 104 LYS A O 1
ATOM 861 N N . PHE A 1 105 ? 27.484 -4.383 -10.82 1 96.19 105 PHE A N 1
ATOM 862 C CA . PHE A 1 105 ? 26.812 -3.094 -10.734 1 96.19 105 PHE A CA 1
ATOM 863 C C . PHE A 1 105 ? 26.281 -2.672 -12.102 1 96.19 105 PHE A C 1
ATOM 865 O O . PHE A 1 105 ? 25.109 -2.316 -12.234 1 96.19 105 PHE A O 1
ATOM 872 N N . LYS A 1 106 ? 27.109 -2.719 -13.047 1 95.94 106 LYS A N 1
ATOM 873 C CA . LYS A 1 106 ? 26.719 -2.301 -14.398 1 95.94 106 LYS A CA 1
ATOM 874 C C . LYS A 1 106 ? 25.578 -3.162 -14.938 1 95.94 106 LYS A C 1
ATOM 876 O O . LYS A 1 106 ? 24.672 -2.654 -15.594 1 95.94 106 LYS A O 1
ATOM 881 N N . LYS A 1 107 ? 25.672 -4.406 -14.711 1 95.88 107 LYS A N 1
ATOM 882 C CA . LYS A 1 107 ? 24.641 -5.324 -15.172 1 95.88 107 LYS A CA 1
ATOM 883 C C . LYS A 1 107 ? 23.297 -5.023 -14.516 1 95.88 107 LYS A C 1
ATOM 885 O O . LYS A 1 107 ? 22.266 -4.977 -15.188 1 95.88 107 LYS A O 1
ATOM 890 N N . VAL A 1 108 ? 23.328 -4.828 -13.203 1 95.44 108 VAL A N 1
ATOM 891 C CA . VAL A 1 108 ? 22.109 -4.531 -12.461 1 95.44 108 VAL A CA 1
ATOM 892 C C . VAL A 1 108 ? 21.547 -3.186 -12.906 1 95.44 108 VAL A C 1
ATOM 894 O O . VAL A 1 108 ? 20.328 -3.045 -13.094 1 95.44 108 VAL A O 1
ATOM 897 N N . LEU A 1 109 ? 22.406 -2.252 -13.062 1 95.81 109 LEU A N 1
ATOM 898 C CA . LEU A 1 109 ? 21.984 -0.934 -13.531 1 95.81 109 LEU A CA 1
ATOM 899 C C . LEU A 1 109 ? 21.312 -1.026 -14.891 1 95.81 109 LEU A C 1
ATOM 901 O O . LEU A 1 109 ? 20.297 -0.359 -15.133 1 95.81 109 LEU A O 1
ATOM 905 N N . ASP A 1 110 ? 21.812 -1.836 -15.742 1 94.62 110 ASP A N 1
ATOM 906 C CA . ASP A 1 110 ? 21.234 -2.02 -17.078 1 94.62 110 ASP A CA 1
ATOM 907 C C . ASP A 1 110 ? 19.844 -2.65 -17 1 94.62 110 ASP A C 1
ATOM 909 O O . ASP A 1 110 ? 18.922 -2.227 -17.703 1 94.62 110 ASP A O 1
ATOM 913 N N . ILE A 1 111 ? 19.734 -3.586 -16.188 1 91.56 111 ILE A N 1
ATOM 914 C CA . ILE A 1 111 ? 18.469 -4.289 -16.031 1 91.56 111 ILE A CA 1
ATOM 915 C C . ILE A 1 111 ? 17.406 -3.34 -15.461 1 91.56 111 ILE A C 1
ATOM 917 O O . ILE A 1 111 ? 16.312 -3.229 -16.016 1 91.56 111 ILE A O 1
ATOM 921 N N . PHE A 1 112 ? 17.719 -2.652 -14.359 1 92.31 112 PHE A N 1
ATOM 922 C CA . PHE A 1 112 ? 16.781 -1.703 -13.758 1 92.31 112 PHE A CA 1
ATOM 923 C C . PHE A 1 112 ? 16.484 -0.556 -14.719 1 92.31 112 PHE A C 1
ATOM 925 O O . PHE A 1 112 ? 15.328 -0.145 -14.867 1 92.31 112 PHE A O 1
ATOM 932 N N . GLY A 1 113 ? 17.594 -0.12 -15.312 1 90.5 113 GLY A N 1
ATOM 933 C CA . GLY A 1 113 ? 17.453 0.979 -16.25 1 90.5 113 GLY A CA 1
ATOM 934 C C . GLY A 1 113 ? 16.5 0.673 -17.391 1 90.5 113 GLY A C 1
ATOM 935 O O . GLY A 1 113 ? 15.711 1.534 -17.797 1 90.5 113 GLY A O 1
ATOM 936 N N . GLN A 1 114 ? 16.578 -0.486 -17.938 1 90.56 114 GLN A N 1
ATOM 937 C CA . GLN A 1 114 ? 15.727 -0.901 -19.031 1 90.56 114 GLN A CA 1
ATOM 938 C C . GLN A 1 114 ? 14.25 -0.879 -18.641 1 90.56 114 GLN A C 1
ATOM 940 O O . GLN A 1 114 ? 13.383 -0.589 -19.453 1 90.56 114 GLN A O 1
ATOM 945 N N . ARG A 1 115 ? 14.008 -1.156 -17.422 1 91.38 115 ARG A N 1
ATOM 946 C CA . ARG A 1 115 ? 12.641 -1.182 -16.906 1 91.38 115 ARG A CA 1
ATOM 947 C C . ARG A 1 115 ? 11.992 0.193 -17.016 1 91.38 115 ARG A C 1
ATOM 949 O O . ARG A 1 115 ? 10.797 0.299 -17.312 1 91.38 115 ARG A O 1
ATOM 956 N N . PHE A 1 116 ? 12.766 1.231 -16.797 1 95.94 116 PHE A N 1
ATOM 957 C CA . PHE A 1 116 ? 12.188 2.564 -16.672 1 95.94 116 PHE A CA 1
ATOM 958 C C . PHE A 1 116 ? 12.531 3.416 -17.891 1 95.94 116 PHE A C 1
ATOM 960 O O . PHE A 1 116 ? 12.047 4.539 -18.016 1 95.94 116 PHE A O 1
ATOM 967 N N . HIS A 1 117 ? 13.289 2.875 -18.766 1 91.75 117 HIS A N 1
ATOM 968 C CA . HIS A 1 117 ? 13.867 3.629 -19.875 1 91.75 117 HIS A CA 1
ATOM 969 C C . HIS A 1 117 ? 12.789 4.258 -20.734 1 91.75 117 HIS A C 1
ATOM 971 O O . HIS A 1 117 ? 12.875 5.438 -21.094 1 91.75 117 HIS A O 1
ATOM 977 N N . THR A 1 118 ? 11.781 3.609 -21 1 93.5 118 THR A N 1
ATOM 978 C CA . THR A 1 118 ? 10.797 4.094 -21.969 1 93.5 118 THR A CA 1
ATOM 979 C C . THR A 1 118 ? 9.602 4.707 -21.234 1 93.5 118 THR A C 1
ATOM 981 O O . THR A 1 118 ? 8.664 5.199 -21.875 1 93.5 118 THR A O 1
ATOM 984 N N . MET A 1 119 ? 9.609 4.695 -19.953 1 95.69 119 MET A N 1
ATOM 985 C CA . MET A 1 119 ? 8.469 5.207 -19.203 1 95.69 119 MET A CA 1
ATOM 986 C C . MET A 1 119 ? 8.461 6.73 -19.188 1 95.69 119 MET A C 1
ATOM 988 O O . MET A 1 119 ? 9.516 7.359 -19.062 1 95.69 119 MET A O 1
ATOM 992 N N . SER A 1 120 ? 7.262 7.293 -19.312 1 95.56 120 SER A N 1
ATOM 993 C CA . SER A 1 120 ? 7.109 8.727 -19.109 1 95.56 120 SER A CA 1
ATOM 994 C C . SER A 1 120 ? 7.262 9.094 -17.641 1 95.56 120 SER A C 1
ATOM 996 O O . SER A 1 120 ? 7.227 8.219 -16.766 1 95.56 120 SER A O 1
ATOM 998 N N . LYS A 1 121 ? 7.504 10.352 -17.391 1 94.69 121 LYS A N 1
ATOM 999 C CA . LYS A 1 121 ? 7.57 10.844 -16.016 1 94.69 121 LYS A CA 1
ATOM 1000 C C . LYS A 1 121 ? 6.305 10.492 -15.25 1 94.69 121 LYS A C 1
ATOM 1002 O O . LYS A 1 121 ? 6.375 10.102 -14.078 1 94.69 121 LYS A O 1
ATOM 1007 N N . GLU A 1 122 ? 5.207 10.617 -15.93 1 94.5 122 GLU A N 1
ATOM 1008 C CA . GLU A 1 122 ? 3.924 10.289 -15.312 1 94.5 122 GLU A CA 1
ATOM 1009 C C . GLU A 1 122 ? 3.844 8.812 -14.945 1 94.5 122 GLU A C 1
ATOM 1011 O O . GLU A 1 122 ? 3.367 8.461 -13.859 1 94.5 122 GLU A O 1
ATOM 1016 N N . GLU A 1 123 ? 4.309 7.992 -15.812 1 96.44 123 GLU A N 1
ATOM 1017 C CA . GLU A 1 123 ? 4.316 6.559 -15.547 1 96.44 123 GLU A CA 1
ATOM 1018 C C . GLU A 1 123 ? 5.223 6.215 -14.367 1 96.44 123 GLU A C 1
ATOM 1020 O O . GLU A 1 123 ? 4.887 5.363 -13.547 1 96.44 123 GLU A O 1
ATOM 1025 N N . ILE A 1 124 ? 6.34 6.895 -14.273 1 97.81 124 ILE A N 1
ATOM 1026 C CA . ILE A 1 124 ? 7.266 6.664 -13.172 1 97.81 124 ILE A CA 1
ATOM 1027 C C . ILE A 1 124 ? 6.645 7.164 -11.867 1 97.81 124 ILE A C 1
ATOM 1029 O O . ILE A 1 124 ? 6.766 6.516 -10.828 1 97.81 124 ILE A O 1
ATOM 1033 N N . ASN A 1 125 ? 5.98 8.297 -11.969 1 97.25 125 ASN A N 1
ATOM 1034 C CA . ASN A 1 125 ? 5.277 8.805 -10.797 1 97.25 125 ASN A CA 1
ATOM 1035 C C . ASN A 1 125 ? 4.242 7.801 -10.289 1 97.25 125 ASN A C 1
ATOM 1037 O O . ASN A 1 125 ? 4.117 7.59 -9.086 1 97.25 125 ASN A O 1
ATOM 1041 N N . HIS A 1 126 ? 3.529 7.234 -11.211 1 97.75 126 HIS A N 1
ATOM 1042 C CA . HIS A 1 126 ? 2.533 6.234 -10.844 1 97.75 126 HIS A CA 1
ATOM 1043 C C . HIS A 1 126 ? 3.189 5.012 -10.211 1 97.75 126 HIS A C 1
ATOM 1045 O O . HIS A 1 126 ? 2.73 4.52 -9.18 1 97.75 126 HIS A O 1
ATOM 1051 N N . TYR A 1 127 ? 4.23 4.598 -10.82 1 98.44 127 TYR A N 1
ATOM 1052 C CA . TYR A 1 127 ? 4.984 3.465 -10.289 1 98.44 127 TYR A CA 1
ATOM 1053 C C . TYR A 1 127 ? 5.453 3.738 -8.867 1 98.44 127 TYR A C 1
ATOM 1055 O O . TYR A 1 127 ? 5.258 2.914 -7.973 1 98.44 127 TYR A O 1
ATOM 1063 N N . SER A 1 128 ? 6.043 4.875 -8.664 1 98.88 128 SER A N 1
ATOM 1064 C CA . SER A 1 128 ? 6.594 5.234 -7.359 1 98.88 128 SER A CA 1
ATOM 1065 C C . SER A 1 128 ? 5.488 5.418 -6.324 1 98.88 128 SER A C 1
ATOM 1067 O O . SER A 1 128 ? 5.668 5.078 -5.152 1 98.88 128 SER A O 1
ATOM 1069 N N . ALA A 1 129 ? 4.371 5.922 -6.742 1 98.94 129 ALA A N 1
ATOM 1070 C CA . ALA A 1 129 ? 3.244 6.105 -5.832 1 98.94 129 ALA A CA 1
ATOM 1071 C C . ALA A 1 129 ? 2.74 4.766 -5.305 1 98.94 129 ALA A C 1
ATOM 1073 O O . ALA A 1 129 ? 2.355 4.652 -4.141 1 98.94 129 ALA A O 1
ATOM 1074 N N . LEU A 1 130 ? 2.742 3.781 -6.172 1 98.94 130 LEU A N 1
ATOM 1075 C CA . LEU A 1 130 ? 2.33 2.451 -5.738 1 98.94 130 LEU A CA 1
ATOM 1076 C C . LEU A 1 130 ? 3.186 1.971 -4.57 1 98.94 130 LEU A C 1
ATOM 1078 O O . LEU A 1 130 ? 2.66 1.446 -3.584 1 98.94 130 LEU A O 1
ATOM 1082 N N . GLN A 1 131 ? 4.457 2.211 -4.633 1 98.94 131 GLN A N 1
ATOM 1083 C CA . GLN A 1 131 ? 5.363 1.803 -3.562 1 98.94 131 GLN A CA 1
ATOM 1084 C C . GLN A 1 131 ? 5.105 2.602 -2.289 1 98.94 131 GLN A C 1
ATOM 1086 O O . GLN A 1 131 ? 5.23 2.072 -1.183 1 98.94 131 GLN A O 1
ATOM 1091 N N . CYS A 1 132 ? 4.758 3.809 -2.447 1 98.94 132 CYS A N 1
ATOM 1092 C CA . CYS A 1 132 ? 4.434 4.652 -1.304 1 98.94 132 CYS A CA 1
ATOM 1093 C C . CYS A 1 132 ? 3.252 4.086 -0.526 1 98.94 132 CYS A C 1
ATOM 1095 O O . CYS A 1 132 ? 3.203 4.191 0.701 1 98.94 132 CYS A O 1
ATOM 1097 N N . TYR A 1 133 ? 2.336 3.477 -1.188 1 98.94 133 TYR A N 1
ATOM 1098 C CA . TYR A 1 133 ? 1.155 2.93 -0.53 1 98.94 133 TYR A CA 1
ATOM 1099 C C . TYR A 1 133 ? 1.507 1.683 0.273 1 98.94 133 TYR A C 1
ATOM 1101 O O . TYR A 1 133 ? 0.89 1.407 1.305 1 98.94 133 TYR A O 1
ATOM 1109 N N . LEU A 1 134 ? 2.514 0.895 -0.145 1 98.88 134 LEU A N 1
ATOM 1110 C CA . LEU A 1 134 ? 3.027 -0.174 0.705 1 98.88 134 LEU A CA 1
ATOM 1111 C C . LEU A 1 134 ? 3.537 0.383 2.029 1 98.88 134 LEU A C 1
ATOM 1113 O O . LEU A 1 134 ? 3.166 -0.109 3.098 1 98.88 134 LEU A O 1
ATOM 1117 N N . ALA A 1 135 ? 4.309 1.42 1.869 1 98.94 135 ALA A N 1
ATOM 1118 C CA . ALA A 1 135 ? 4.883 2.047 3.057 1 98.94 135 ALA A CA 1
ATOM 1119 C C . ALA A 1 135 ? 3.797 2.652 3.939 1 98.94 135 ALA A C 1
ATOM 1121 O O . ALA A 1 135 ? 3.891 2.611 5.168 1 98.94 135 ALA A O 1
ATOM 1122 N N . CYS A 1 136 ? 2.799 3.186 3.32 1 98.94 136 CYS A N 1
ATOM 1123 C CA . CYS A 1 136 ? 1.688 3.797 4.043 1 98.94 136 CYS A CA 1
ATOM 1124 C C . CYS A 1 136 ? 0.988 2.775 4.93 1 98.94 136 CYS A C 1
ATOM 1126 O O . CYS A 1 136 ? 0.724 3.045 6.105 1 98.94 136 CYS A O 1
ATOM 1128 N N . ALA A 1 137 ? 0.663 1.634 4.352 1 98.94 137 ALA A N 1
ATOM 1129 C CA . ALA A 1 137 ? -0.003 0.596 5.133 1 98.94 137 ALA A CA 1
ATOM 1130 C C . ALA A 1 137 ? 0.823 0.219 6.359 1 98.94 137 ALA A C 1
ATOM 1132 O O . ALA A 1 137 ? 0.287 0.099 7.465 1 98.94 137 ALA A O 1
ATOM 1133 N N . ASN A 1 138 ? 2.094 0.065 6.184 1 98.94 138 ASN A N 1
ATOM 1134 C CA . ASN A 1 138 ? 2.973 -0.266 7.301 1 98.94 138 ASN A CA 1
ATOM 1135 C C . ASN A 1 138 ? 3.037 0.87 8.312 1 98.94 138 ASN A C 1
ATOM 1137 O O . ASN A 1 138 ? 3.004 0.63 9.523 1 98.94 138 ASN A O 1
ATOM 1141 N N . LEU A 1 139 ? 3.113 2.09 7.84 1 99 139 LEU A N 1
ATOM 1142 C CA . LEU A 1 139 ? 3.213 3.258 8.711 1 99 139 LEU A CA 1
ATOM 1143 C C . LEU A 1 139 ? 2.035 3.316 9.68 1 99 139 LEU A C 1
ATOM 1145 O O . LEU A 1 139 ? 2.229 3.443 10.891 1 99 139 LEU A O 1
ATOM 1149 N N . VAL A 1 140 ? 0.846 3.17 9.172 1 98.94 140 VAL A N 1
ATOM 1150 C CA . VAL A 1 140 ? -0.324 3.369 10.023 1 98.94 140 VAL A CA 1
ATOM 1151 C C . VAL A 1 140 ? -0.493 2.172 10.961 1 98.94 140 VAL A C 1
ATOM 1153 O O . VAL A 1 140 ? -0.95 2.324 12.094 1 98.94 140 VAL A O 1
ATOM 1156 N N . ASN A 1 141 ? -0.107 0.975 10.516 1 98.88 141 ASN A N 1
ATOM 1157 C CA . ASN A 1 141 ? -0.124 -0.185 11.398 1 98.88 141 ASN A CA 1
ATOM 1158 C C . ASN A 1 141 ? 0.883 -0.036 12.539 1 98.88 141 ASN A C 1
ATOM 1160 O O . ASN A 1 141 ? 0.565 -0.317 13.695 1 98.88 141 ASN A O 1
ATOM 1164 N N . ILE A 1 142 ? 2.09 0.402 12.203 1 98.94 142 ILE A N 1
ATOM 1165 C CA . ILE A 1 142 ? 3.141 0.619 13.188 1 98.94 142 ILE A CA 1
ATOM 1166 C C . ILE A 1 142 ? 2.699 1.69 14.188 1 98.94 142 ILE A C 1
ATOM 1168 O O . ILE A 1 142 ? 2.83 1.513 15.398 1 98.94 142 ILE A O 1
ATOM 1172 N N . ALA A 1 143 ? 2.174 2.807 13.672 1 98.94 143 ALA A N 1
ATOM 1173 C CA . ALA A 1 143 ? 1.685 3.879 14.539 1 98.94 143 ALA A CA 1
ATOM 1174 C C . ALA A 1 143 ? 0.646 3.354 15.523 1 98.94 143 ALA A C 1
ATOM 1176 O O . ALA A 1 143 ? 0.739 3.611 16.734 1 98.94 143 ALA A O 1
ATOM 1177 N N . TYR A 1 144 ? -0.269 2.605 15.016 1 98.81 144 TYR A N 1
ATOM 1178 C CA . TYR A 1 144 ? -1.326 2.066 15.867 1 98.81 144 TYR A CA 1
ATOM 1179 C C . TYR A 1 144 ? -0.745 1.189 16.969 1 98.81 144 TYR A C 1
ATOM 1181 O O . TYR A 1 144 ? -1.179 1.261 18.125 1 98.81 144 TYR A O 1
ATOM 1189 N N . SER A 1 145 ? 0.21 0.363 16.609 1 98.56 145 SER A N 1
ATOM 1190 C CA . SER A 1 145 ? 0.817 -0.547 17.578 1 98.56 145 SER A CA 1
ATOM 1191 C C . SER A 1 145 ? 1.513 0.219 18.688 1 98.56 145 SER A C 1
ATOM 1193 O O . SER A 1 145 ? 1.735 -0.323 19.781 1 98.56 145 SER A O 1
ATOM 1195 N N . LYS A 1 146 ? 1.791 1.474 18.453 1 98.44 146 LYS A N 1
ATOM 1196 C CA . LYS A 1 146 ? 2.521 2.291 19.422 1 98.44 146 LYS A CA 1
ATOM 1197 C C . LYS A 1 146 ? 1.595 3.287 20.109 1 98.44 146 LYS A C 1
ATOM 1199 O O . LYS A 1 146 ? 2.057 4.223 20.766 1 98.44 146 LYS A O 1
ATOM 1204 N N . GLY A 1 147 ? 0.341 3.104 19.891 1 98.25 147 GLY A N 1
ATOM 1205 C CA . GLY A 1 147 ? -0.657 3.908 20.578 1 98.25 147 GLY A CA 1
ATOM 1206 C C . GLY A 1 147 ? -0.957 5.219 19.875 1 98.25 147 GLY A C 1
ATOM 1207 O O . GLY A 1 147 ? -1.576 6.113 20.453 1 98.25 147 GLY A O 1
ATOM 1208 N N . VAL A 1 148 ? -0.5 5.441 18.672 1 98.81 148 VAL A N 1
ATOM 1209 C CA . VAL A 1 148 ? -0.726 6.641 17.875 1 98.81 148 VAL A CA 1
ATOM 1210 C C . VAL A 1 148 ? -1.8 6.363 16.828 1 98.81 148 VAL A C 1
ATOM 1212 O O . VAL A 1 148 ? -1.688 5.414 16.047 1 98.81 148 VAL A O 1
ATOM 1215 N N . GLN A 1 149 ? -2.879 7.16 16.828 1 98.81 149 GLN A N 1
ATOM 1216 C CA . GLN A 1 149 ? -3.936 7.031 15.836 1 98.81 149 GLN A CA 1
ATOM 1217 C C . GLN A 1 149 ? -3.586 7.793 14.562 1 98.81 149 GLN A C 1
ATOM 1219 O O . GLN A 1 149 ? -2.68 8.633 14.562 1 98.81 149 GLN A O 1
ATOM 1224 N N . SER A 1 150 ? -4.297 7.457 13.508 1 98.88 150 SER A N 1
ATOM 1225 C CA . SER A 1 150 ? -3.949 8.062 12.227 1 98.88 150 SER A CA 1
ATOM 1226 C C . SER A 1 150 ? -5.16 8.141 11.305 1 98.88 150 SER A C 1
ATOM 1228 O O . SER A 1 150 ? -6.176 7.48 11.547 1 98.88 150 SER A O 1
ATOM 1230 N N . CYS A 1 151 ? -5.078 8.961 10.352 1 98.88 151 CYS A N 1
ATOM 1231 C CA . CYS A 1 151 ? -5.977 9.016 9.203 1 98.88 151 CYS A CA 1
ATOM 1232 C C . CYS A 1 151 ? -5.203 9.25 7.91 1 98.88 151 CYS A C 1
ATOM 1234 O O . CYS A 1 151 ? -4.41 10.195 7.82 1 98.88 151 CYS A O 1
ATOM 1236 N N . ILE A 1 152 ? -5.398 8.352 6.938 1 98.94 152 ILE A N 1
ATOM 1237 C CA . ILE A 1 152 ? -4.801 8.508 5.617 1 98.94 152 ILE A CA 1
ATOM 1238 C C . ILE A 1 152 ? -5.605 9.508 4.797 1 98.94 152 ILE A C 1
ATOM 1240 O O . ILE A 1 152 ? -6.82 9.375 4.652 1 98.94 152 ILE A O 1
ATOM 1244 N N . ILE A 1 153 ? -4.922 10.539 4.281 1 98.81 153 ILE A N 1
ATOM 1245 C CA . ILE A 1 153 ? -5.59 11.617 3.553 1 98.81 153 ILE A CA 1
ATOM 1246 C C . ILE A 1 153 ? -5.156 11.594 2.09 1 98.81 153 ILE A C 1
ATOM 1248 O O . ILE A 1 153 ? -3.994 11.859 1.777 1 98.81 153 ILE A O 1
ATOM 1252 N N . GLY A 1 154 ? -6.066 11.234 1.208 1 98.19 154 GLY A N 1
ATOM 1253 C CA . GLY A 1 154 ? -5.844 11.344 -0.226 1 98.19 154 GLY A CA 1
ATOM 1254 C C . GLY A 1 154 ? -6.48 12.586 -0.832 1 98.19 154 GLY A C 1
ATOM 1255 O O . GLY A 1 154 ? -6.152 12.969 -1.956 1 98.19 154 GLY A O 1
ATOM 1256 N N . GLY A 1 155 ? -7.398 13.211 -0.07 1 97.06 155 GLY A N 1
ATOM 1257 C CA . GLY A 1 155 ? -8.133 14.375 -0.549 1 97.06 155 GLY A CA 1
ATOM 1258 C C . GLY A 1 155 ? -7.438 15.688 -0.255 1 97.06 155 GLY A C 1
ATOM 1259 O O . GLY A 1 155 ? -7.762 16.359 0.722 1 97.06 155 GLY A O 1
ATOM 1260 N N . PHE A 1 156 ? -6.508 16.047 -1.094 1 98.44 156 PHE A N 1
ATOM 1261 C CA . PHE A 1 156 ? -5.812 17.328 -0.993 1 98.44 156 PHE A CA 1
ATOM 1262 C C . PHE A 1 156 ? -5.383 17.828 -2.369 1 98.44 156 PHE A C 1
ATOM 1264 O O . PHE A 1 156 ? -5.43 17.078 -3.346 1 98.44 156 PHE A O 1
ATOM 1271 N N . ASP A 1 157 ? -5.039 19.109 -2.48 1 98.31 157 ASP A N 1
ATOM 1272 C CA . ASP A 1 157 ? -4.504 19.703 -3.699 1 98.31 157 ASP A CA 1
ATOM 1273 C C . ASP A 1 157 ? -3.018 19.391 -3.857 1 98.31 157 ASP A C 1
ATOM 1275 O O . ASP A 1 157 ? -2.17 20.031 -3.236 1 98.31 157 ASP A O 1
ATOM 1279 N N . VAL A 1 158 ? -2.713 18.484 -4.77 1 98.19 158 VAL A N 1
ATOM 1280 C CA . VAL A 1 158 ? -1.357 17.969 -4.922 1 98.19 158 VAL A CA 1
ATOM 1281 C C . VAL A 1 158 ? -0.418 19.094 -5.34 1 98.19 158 VAL A C 1
ATOM 1283 O O . VAL A 1 158 ? 0.703 19.203 -4.84 1 98.19 158 VAL A O 1
ATOM 1286 N N . LYS A 1 159 ? -0.859 19.906 -6.25 1 98.06 159 LYS A N 1
ATOM 1287 C CA . LYS A 1 159 ? -0.025 21 -6.711 1 98.06 159 LYS A CA 1
ATOM 1288 C C . LYS A 1 159 ? 0.333 21.938 -5.562 1 98.06 159 LYS A C 1
ATOM 1290 O O . LYS A 1 159 ? 1.494 22.328 -5.402 1 98.06 159 LYS A O 1
ATOM 1295 N N . LYS A 1 160 ? -0.622 22.281 -4.75 1 98.81 160 LYS A N 1
ATOM 1296 C CA . LYS A 1 160 ? -0.389 23.188 -3.625 1 98.81 160 LYS A CA 1
ATOM 1297 C C . LYS A 1 160 ? 0.488 22.516 -2.564 1 98.81 160 LYS A C 1
ATOM 1299 O O . LYS A 1 160 ? 1.309 23.188 -1.928 1 98.81 160 LYS A O 1
ATOM 1304 N N . ALA A 1 161 ? 0.306 21.25 -2.35 1 98.88 161 ALA A N 1
ATOM 1305 C CA . ALA A 1 161 ? 1.165 20.531 -1.406 1 98.88 161 ALA A CA 1
ATOM 1306 C C . ALA A 1 161 ? 2.617 20.547 -1.872 1 98.88 161 ALA A C 1
ATOM 1308 O O . ALA A 1 161 ? 3.527 20.797 -1.08 1 98.88 161 ALA A O 1
ATOM 1309 N N . ASN A 1 162 ? 2.801 20.266 -3.174 1 98.75 162 ASN A N 1
ATOM 1310 C CA . ASN A 1 162 ? 4.152 20.281 -3.727 1 98.75 162 ASN A CA 1
ATOM 1311 C C . ASN A 1 162 ? 4.797 21.656 -3.588 1 98.75 162 ASN A C 1
ATOM 1313 O O . ASN A 1 162 ? 5.992 21.75 -3.305 1 98.75 162 ASN A O 1
ATOM 1317 N N . GLU A 1 163 ? 4.023 22.672 -3.793 1 98.69 163 GLU A N 1
ATOM 1318 C CA . GLU A 1 163 ? 4.512 24.031 -3.613 1 98.69 163 GLU A CA 1
ATOM 1319 C C . GLU A 1 163 ? 4.867 24.297 -2.154 1 98.69 163 GLU A C 1
A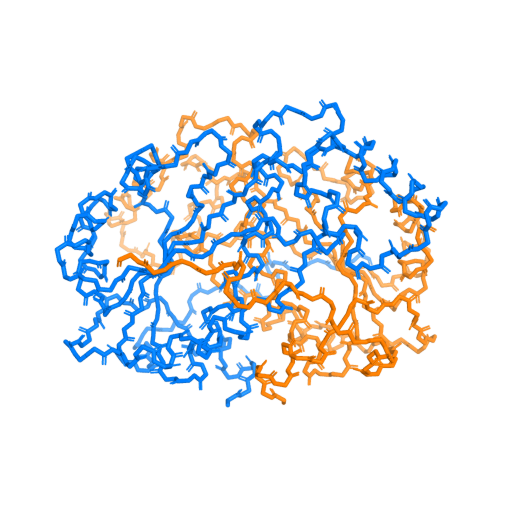TOM 1321 O O . GLU A 1 163 ? 5.906 24.906 -1.865 1 98.69 163 GLU A O 1
ATOM 1326 N N . PHE A 1 164 ? 4.023 23.891 -1.252 1 98.81 164 PHE A N 1
ATOM 1327 C CA . PHE A 1 164 ? 4.238 24.047 0.182 1 98.81 164 PHE A CA 1
ATOM 1328 C C . PHE A 1 164 ? 5.578 23.453 0.599 1 98.81 164 PHE A C 1
ATOM 1330 O O . PHE A 1 164 ? 6.316 24.047 1.385 1 98.81 164 PHE A O 1
ATOM 1337 N N . PHE A 1 165 ? 5.898 22.266 0.04 1 98.75 165 PHE A N 1
ATOM 1338 C CA . PHE A 1 165 ? 7.125 21.562 0.401 1 98.75 165 PHE A CA 1
ATOM 1339 C C . PHE A 1 165 ? 8.289 22.016 -0.472 1 98.75 165 PHE A C 1
ATOM 1341 O O . PHE A 1 165 ? 9.414 21.531 -0.325 1 98.75 165 PHE A O 1
ATOM 1348 N N . LYS A 1 166 ? 8.039 22.859 -1.453 1 98.25 166 LYS A N 1
ATOM 1349 C CA . LYS A 1 166 ? 9.039 2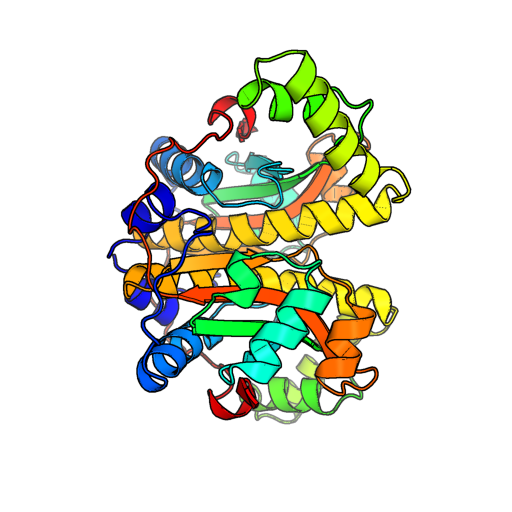3.438 -2.346 1 98.25 166 LYS A CA 1
ATOM 1350 C C . LYS A 1 166 ? 9.719 22.375 -3.186 1 98.25 166 LYS A C 1
ATOM 1352 O O . LYS A 1 166 ? 10.945 22.375 -3.322 1 98.25 166 LYS A O 1
ATOM 1357 N N . PHE A 1 167 ? 8.875 21.516 -3.66 1 97.75 167 PHE A N 1
ATOM 1358 C CA . PHE A 1 167 ? 9.398 20.438 -4.48 1 97.75 167 PHE A CA 1
ATOM 1359 C C . PHE A 1 167 ? 9.719 20.938 -5.887 1 97.75 167 PHE A C 1
ATOM 1361 O O . PHE A 1 167 ? 9.023 21.797 -6.422 1 97.75 167 PHE A O 1
ATOM 1368 N N . ASN A 1 168 ? 10.734 20.375 -6.359 1 95.12 168 ASN A N 1
ATOM 1369 C CA . ASN A 1 168 ? 10.953 20.484 -7.797 1 95.12 168 ASN A CA 1
ATOM 1370 C C . ASN A 1 168 ? 10.188 19.422 -8.57 1 95.12 168 ASN A C 1
ATOM 1372 O O . ASN A 1 168 ? 9.203 18.875 -8.07 1 95.12 168 ASN A O 1
ATOM 1376 N N . ASP A 1 169 ? 10.555 19.078 -9.766 1 95.06 169 ASP A N 1
ATOM 1377 C CA . ASP A 1 169 ? 9.82 18.141 -10.625 1 95.06 169 ASP A CA 1
ATOM 1378 C C . ASP A 1 169 ? 10.141 16.703 -10.266 1 95.06 169 ASP A C 1
ATOM 1380 O O . ASP A 1 169 ? 9.492 15.773 -10.758 1 95.06 169 ASP A O 1
ATOM 1384 N N . THR A 1 170 ? 10.969 16.5 -9.297 1 97.31 170 THR A N 1
ATOM 1385 C CA . THR A 1 170 ? 11.438 15.156 -8.961 1 97.31 170 THR A CA 1
ATOM 1386 C C . THR A 1 170 ? 10.5 14.492 -7.957 1 97.31 170 THR A C 1
ATOM 1388 O O . THR A 1 170 ? 10.328 13.273 -7.973 1 97.31 170 THR A O 1
ATOM 1391 N N . PHE A 1 171 ? 9.969 15.305 -7.082 1 98.31 171 PHE A N 1
ATOM 1392 C CA . PHE A 1 171 ? 9.172 14.781 -5.977 1 98.31 171 PHE A CA 1
ATOM 1393 C C . PHE A 1 171 ? 7.703 15.141 -6.145 1 98.31 171 PHE A C 1
ATOM 1395 O O . PHE A 1 171 ? 7.371 16.156 -6.75 1 98.31 171 PHE A O 1
ATOM 1402 N N . ASN A 1 172 ? 6.863 14.258 -5.699 1 98.62 172 ASN A N 1
ATOM 1403 C CA . ASN A 1 172 ? 5.418 14.469 -5.719 1 98.62 172 ASN A CA 1
ATOM 1404 C C . ASN A 1 172 ? 4.758 13.961 -4.438 1 98.62 172 ASN A C 1
ATOM 1406 O O . ASN A 1 172 ? 5.027 12.844 -4 1 98.62 172 ASN A O 1
ATOM 1410 N N . THR A 1 173 ? 3.918 14.812 -3.85 1 98.88 173 THR A N 1
ATOM 1411 C CA . THR A 1 173 ? 3.186 14.375 -2.666 1 98.88 173 THR A CA 1
ATOM 1412 C C . THR A 1 173 ? 2.15 13.312 -3.029 1 98.88 173 THR A C 1
ATOM 1414 O O . THR A 1 173 ? 1.311 13.531 -3.904 1 98.88 173 THR A O 1
ATOM 1417 N N . VAL A 1 174 ? 2.219 12.211 -2.391 1 98.88 174 VAL A N 1
ATOM 1418 C CA . VAL A 1 174 ? 1.343 11.094 -2.715 1 98.88 174 VAL A CA 1
ATOM 1419 C C . VAL A 1 174 ? 0.201 11.016 -1.704 1 98.88 174 VAL A C 1
ATOM 1421 O O . VAL A 1 174 ? -0.964 10.883 -2.084 1 98.88 174 VAL A O 1
ATOM 1424 N N . LEU A 1 175 ? 0.533 11.078 -0.41 1 98.94 175 LEU A N 1
ATOM 1425 C CA . LEU A 1 175 ? -0.422 10.992 0.689 1 98.94 175 LEU A CA 1
ATOM 1426 C C . LEU A 1 175 ? -0.034 11.93 1.825 1 98.94 175 LEU A C 1
ATOM 1428 O O . LEU A 1 175 ? 1.15 12.195 2.041 1 98.94 175 LEU A O 1
ATOM 1432 N N . LEU A 1 176 ? -1.018 12.414 2.51 1 98.94 176 LEU A N 1
ATOM 1433 C CA . LEU A 1 176 ? -0.831 12.945 3.855 1 98.94 176 LEU A CA 1
ATOM 1434 C C . LEU A 1 176 ? -1.377 11.977 4.898 1 98.94 176 LEU A C 1
ATOM 1436 O O . LEU A 1 176 ? -2.438 11.375 4.703 1 98.94 176 LEU A O 1
ATOM 1440 N N . ILE A 1 177 ? -0.628 11.805 5.961 1 98.94 177 ILE A N 1
ATOM 1441 C CA . ILE A 1 177 ? -1.086 11 7.09 1 98.94 177 ILE A CA 1
ATOM 1442 C C . ILE A 1 177 ? -1.171 11.875 8.344 1 98.94 177 ILE A C 1
ATOM 1444 O O . ILE A 1 177 ? -0.147 12.312 8.867 1 98.94 177 ILE A O 1
ATOM 1448 N N . ALA A 1 178 ? -2.383 12.117 8.812 1 98.94 178 ALA A N 1
ATOM 1449 C CA . ALA A 1 178 ? -2.562 12.789 10.094 1 98.94 178 ALA A CA 1
ATOM 1450 C C . ALA A 1 178 ? -2.311 11.836 11.258 1 98.94 178 ALA A C 1
ATOM 1452 O O . ALA A 1 178 ? -2.834 10.719 11.281 1 98.94 178 ALA A O 1
ATOM 1453 N N . LEU A 1 179 ? -1.498 12.258 12.172 1 98.94 179 LEU A N 1
ATOM 1454 C CA . LEU A 1 179 ? -1.193 11.477 13.359 1 98.94 179 LEU A CA 1
ATOM 1455 C C . LEU A 1 179 ? -1.579 12.234 14.625 1 98.94 179 LEU A C 1
ATOM 1457 O O . LEU A 1 179 ? -1.393 13.453 14.703 1 98.94 179 LEU A O 1
ATOM 1461 N N . GLY A 1 180 ? -2.061 11.523 15.562 1 98.88 180 GLY A N 1
ATOM 1462 C CA . GLY A 1 180 ? -2.391 12.07 16.875 1 98.88 180 GLY A CA 1
ATOM 1463 C C . GLY A 1 180 ? -2.889 11.023 17.844 1 98.88 180 GLY A C 1
ATOM 1464 O O . GLY A 1 180 ? -3.014 9.852 17.5 1 98.88 180 GLY A O 1
ATOM 1465 N N . TYR A 1 181 ? -3.062 11.469 19.078 1 98.75 181 TYR A N 1
ATOM 1466 C CA . TYR A 1 181 ? -3.732 10.602 20.047 1 98.75 181 TYR A CA 1
ATOM 1467 C C . TYR A 1 181 ? -5.246 10.734 19.938 1 98.75 181 TYR A C 1
ATOM 1469 O O . TYR A 1 181 ? -5.77 11.82 19.703 1 98.75 181 TYR A O 1
ATOM 1477 N N . GLY A 1 182 ? -5.93 9.664 20.047 1 97.75 182 GLY A N 1
ATOM 1478 C CA . GLY A 1 182 ? -7.379 9.586 19.969 1 97.75 182 GLY A CA 1
ATOM 1479 C C . GLY A 1 182 ? -7.93 8.281 20.516 1 97.75 182 GLY A C 1
ATOM 1480 O O . GLY A 1 182 ? -7.219 7.535 21.188 1 97.75 182 GLY A O 1
ATOM 1481 N N . SER A 1 183 ? -9.242 8.07 20.312 1 95.38 183 SER A N 1
ATOM 1482 C CA . SER A 1 183 ? -9.852 6.824 20.781 1 95.38 183 SER A CA 1
ATOM 1483 C C . SER A 1 183 ? -9.164 5.609 20.156 1 95.38 183 SER A C 1
ATOM 1485 O O . SER A 1 183 ? -8.953 5.555 18.953 1 95.38 183 SER A O 1
ATOM 1487 N N . PRO A 1 184 ? -8.859 4.695 20.953 1 90.56 184 PRO A N 1
ATOM 1488 C CA . PRO A 1 184 ? -8.156 3.525 20.422 1 90.56 184 PRO A CA 1
ATOM 1489 C C . PRO A 1 184 ? -9.039 2.648 19.547 1 90.56 184 PRO A C 1
ATOM 1491 O O . PRO A 1 184 ? -8.539 1.828 18.781 1 90.56 184 PRO A O 1
ATOM 1494 N N . THR A 1 185 ? -10.328 2.775 19.812 1 91.06 185 THR A N 1
ATOM 1495 C CA . THR A 1 185 ? -11.258 1.987 19 1 91.06 185 THR A CA 1
ATOM 1496 C C . THR A 1 185 ? -12.414 2.855 18.5 1 91.06 185 THR A C 1
ATOM 1498 O O . THR A 1 185 ? -12.734 3.877 19.109 1 91.06 185 THR A O 1
ATOM 1501 N N . SER A 1 186 ? -12.852 2.385 17.328 1 90.5 186 SER A N 1
ATOM 1502 C CA . SER A 1 186 ? -14.047 3.041 16.812 1 90.5 186 SER A CA 1
ATOM 1503 C C . SER A 1 186 ? -15.305 2.475 17.469 1 90.5 186 SER A C 1
ATOM 1505 O O . SER A 1 186 ? -15.367 1.284 17.781 1 90.5 186 SER A O 1
ATOM 1507 N N . ASP A 1 187 ? -16.234 3.344 17.625 1 88 187 ASP A N 1
ATOM 1508 C CA . ASP A 1 187 ? -17.531 2.885 18.109 1 88 187 ASP A CA 1
ATOM 1509 C C . ASP A 1 187 ? -18.359 2.27 16.984 1 88 187 ASP A C 1
ATOM 1511 O O . ASP A 1 187 ? -19.391 1.652 17.234 1 88 187 ASP A O 1
ATOM 1515 N N . LYS A 1 188 ? -17.938 2.439 15.812 1 87.69 188 LYS A N 1
ATOM 1516 C CA . LYS A 1 188 ? -18.625 1.907 14.633 1 87.69 188 LYS A CA 1
ATOM 1517 C C . LYS A 1 188 ? -17.938 0.643 14.125 1 87.69 188 LYS A C 1
ATOM 1519 O O . LYS A 1 188 ? -16.703 0.562 14.102 1 87.69 188 LYS A O 1
ATOM 1524 N N . PRO A 1 189 ? -18.734 -0.354 13.844 1 87.44 189 PRO A N 1
ATOM 1525 C CA . PRO A 1 189 ? -18.109 -1.543 13.258 1 87.44 189 PRO A CA 1
ATOM 1526 C C . PRO A 1 189 ? -17.484 -1.266 11.898 1 87.44 189 PRO A C 1
ATOM 1528 O O . PRO A 1 189 ? -17.922 -0.36 11.188 1 87.44 189 PRO A O 1
ATOM 1531 N N . LYS A 1 190 ? -16.375 -2.072 11.602 1 91.44 190 LYS A N 1
ATOM 1532 C CA . LYS A 1 190 ? -15.82 -2.016 10.258 1 91.44 190 LYS A CA 1
ATOM 1533 C C . LYS A 1 190 ? -16.812 -2.533 9.219 1 91.44 190 LYS A C 1
ATOM 1535 O O . LYS A 1 190 ? -17.344 -3.637 9.367 1 91.44 190 LYS A O 1
ATOM 1540 N N . LEU A 1 191 ? -17.109 -1.702 8.32 1 92.25 191 LEU A N 1
ATOM 1541 C CA . LEU A 1 191 ? -17.969 -2.119 7.223 1 92.25 191 LEU A CA 1
ATOM 1542 C C . LEU A 1 191 ? -17.141 -2.506 6 1 92.25 191 LEU A C 1
ATOM 1544 O O . LEU A 1 191 ? -16.656 -1.637 5.273 1 92.25 191 LEU A O 1
ATOM 1548 N N . ARG A 1 192 ? -16.906 -3.789 5.855 1 96.81 192 ARG A N 1
ATOM 1549 C CA . ARG A 1 192 ? -16.188 -4.371 4.727 1 96.81 192 ARG A CA 1
ATOM 1550 C C . ARG A 1 192 ? -17.016 -5.48 4.07 1 96.81 192 ARG A C 1
ATOM 1552 O O . ARG A 1 192 ? -17.891 -6.07 4.707 1 96.81 192 ARG A O 1
ATOM 1559 N N . LYS A 1 193 ? -16.75 -5.684 2.803 1 97.5 193 LYS A N 1
ATOM 1560 C CA . LYS A 1 193 ? -17.406 -6.781 2.094 1 97.5 193 LYS A CA 1
ATOM 1561 C C . LYS A 1 193 ? -17.047 -8.125 2.719 1 97.5 193 LYS A C 1
ATOM 1563 O O . LYS A 1 193 ? -15.953 -8.289 3.268 1 97.5 193 LYS A O 1
ATOM 1568 N N . ASN A 1 194 ? -18.016 -9.086 2.633 1 97.38 194 ASN A N 1
ATOM 1569 C CA . ASN A 1 194 ? -17.75 -10.438 3.1 1 97.38 194 ASN A CA 1
ATOM 1570 C C . ASN A 1 194 ? -16.688 -11.133 2.24 1 97.38 194 ASN A C 1
ATOM 1572 O O . ASN A 1 194 ? -16.5 -10.781 1.074 1 97.38 194 ASN A O 1
ATOM 1576 N N . LEU A 1 195 ? -16.078 -12.086 2.844 1 98.38 195 LEU A N 1
ATOM 1577 C CA . LEU A 1 195 ? -14.992 -12.805 2.184 1 98.38 195 LEU A CA 1
ATOM 1578 C C . LEU A 1 195 ? -15.438 -13.328 0.823 1 98.38 195 LEU A C 1
ATOM 1580 O O . LEU A 1 195 ? -14.727 -13.18 -0.171 1 98.38 195 LEU A O 1
ATOM 1584 N N . ASN A 1 196 ? -16.609 -13.883 0.722 1 98 196 ASN A N 1
ATOM 1585 C CA . ASN A 1 196 ? -17.094 -14.516 -0.502 1 98 196 ASN A CA 1
ATOM 1586 C C . ASN A 1 196 ? -17.375 -13.484 -1.593 1 98 196 ASN A C 1
ATOM 1588 O O . ASN A 1 196 ? -17.516 -13.836 -2.764 1 98 196 ASN A O 1
ATOM 1592 N N . GLU A 1 197 ? -17.484 -12.188 -1.247 1 98 197 GLU A N 1
ATOM 1593 C CA . GLU A 1 197 ? -17.734 -11.117 -2.205 1 98 197 GLU A CA 1
ATOM 1594 C C . GLU A 1 197 ? -16.453 -10.633 -2.855 1 98 197 GLU A C 1
ATOM 1596 O O . GLU A 1 197 ? -16.484 -9.984 -3.906 1 98 197 GLU A O 1
ATOM 1601 N N . VAL A 1 198 ? -15.297 -10.984 -2.189 1 98.5 198 VAL A N 1
ATOM 1602 C CA . VAL A 1 198 ? -14.086 -10.328 -2.674 1 98.5 198 VAL A CA 1
ATOM 1603 C C . VAL A 1 198 ? -13.031 -11.383 -3.002 1 98.5 198 VAL A C 1
ATOM 1605 O O . VAL A 1 198 ? -11.914 -11.047 -3.41 1 98.5 198 VAL A O 1
ATOM 1608 N N . VAL A 1 199 ? -13.328 -12.641 -2.842 1 98.81 199 VAL A N 1
ATOM 1609 C CA . VAL A 1 199 ? -12.359 -13.703 -3.1 1 98.81 199 VAL A CA 1
ATOM 1610 C C . VAL A 1 199 ? -12.945 -14.703 -4.098 1 98.81 199 VAL A C 1
ATOM 1612 O O . VAL A 1 199 ? -14.109 -15.094 -3.982 1 98.81 199 VAL A O 1
ATOM 1615 N N . THR A 1 200 ? -12.195 -15.055 -5.055 1 98.75 200 THR A N 1
ATOM 1616 C CA . THR A 1 200 ? -12.547 -16.125 -5.977 1 98.75 200 THR A CA 1
ATOM 1617 C C . THR A 1 200 ? -11.43 -17.156 -6.062 1 98.75 200 THR A C 1
ATOM 1619 O O . THR A 1 200 ? -10.266 -16.797 -6.254 1 98.75 200 THR A O 1
ATOM 1622 N N . TRP A 1 201 ? -11.773 -18.438 -5.914 1 98.38 201 TRP A N 1
ATOM 1623 C CA . TRP A 1 201 ? -10.844 -19.547 -6.102 1 98.38 201 TRP A CA 1
ATOM 1624 C C . TRP A 1 201 ? -10.922 -20.094 -7.523 1 98.38 201 TRP A C 1
ATOM 1626 O O . TRP A 1 201 ? -12.016 -20.266 -8.07 1 98.38 201 TRP A O 1
ATOM 1636 N N . ILE A 1 202 ? -9.734 -20.297 -8.086 1 95.56 202 ILE A N 1
ATOM 1637 C CA . ILE A 1 202 ? -9.781 -20.922 -9.406 1 95.56 202 ILE A CA 1
ATOM 1638 C C . ILE A 1 202 ? -8.938 -22.188 -9.422 1 95.56 202 ILE A C 1
ATOM 1640 O O . ILE A 1 202 ? -7.965 -22.297 -8.664 1 95.56 202 ILE A O 1
ATOM 1644 N N . MET B 1 1 ? 2.455 -12.672 16.422 1 94 1 MET B N 1
ATOM 1645 C CA . MET B 1 1 ? 3.652 -11.883 16.156 1 94 1 MET B CA 1
ATOM 1646 C C . MET B 1 1 ? 3.318 -10.398 16.062 1 94 1 MET B C 1
ATOM 1648 O O . MET B 1 1 ? 2.289 -10.023 15.492 1 94 1 MET B O 1
ATOM 1652 N N . THR B 1 2 ? 4.289 -9.57 16.594 1 97.44 2 THR B N 1
ATOM 1653 C CA . THR B 1 2 ? 4.027 -8.133 16.578 1 97.44 2 THR B CA 1
ATOM 1654 C C . THR B 1 2 ? 4.352 -7.531 15.219 1 97.44 2 THR B C 1
ATOM 1656 O O . THR B 1 2 ? 5.121 -8.109 14.445 1 97.44 2 THR B O 1
ATOM 1659 N N . ILE B 1 3 ? 3.783 -6.379 14.938 1 98.31 3 ILE B N 1
ATOM 1660 C CA . ILE B 1 3 ? 4.055 -5.691 13.68 1 98.31 3 ILE B CA 1
ATOM 1661 C C . ILE B 1 3 ? 5.527 -5.289 13.617 1 98.31 3 ILE B C 1
ATOM 1663 O O . ILE B 1 3 ? 6.141 -5.32 12.547 1 98.31 3 ILE B O 1
ATOM 1667 N N . ASP B 1 4 ? 6.156 -4.926 14.742 1 97.88 4 ASP B N 1
ATOM 1668 C CA . ASP B 1 4 ? 7.57 -4.57 14.773 1 97.88 4 ASP B CA 1
ATOM 1669 C C . ASP B 1 4 ? 8.438 -5.738 14.312 1 97.88 4 ASP B C 1
ATOM 1671 O O . ASP B 1 4 ? 9.336 -5.562 13.484 1 97.88 4 ASP B O 1
ATOM 1675 N N . GLU B 1 5 ? 8.156 -6.879 14.844 1 97.75 5 GLU B N 1
ATOM 1676 C CA . GLU B 1 5 ? 8.891 -8.086 14.469 1 97.75 5 GLU B CA 1
ATOM 1677 C C . GLU B 1 5 ? 8.703 -8.398 12.984 1 97.75 5 GLU B C 1
ATOM 1679 O O . GLU B 1 5 ? 9.664 -8.75 12.297 1 97.75 5 GLU B O 1
ATOM 1684 N N . ILE B 1 6 ? 7.496 -8.289 12.5 1 98.38 6 ILE B N 1
ATOM 1685 C CA . ILE B 1 6 ? 7.168 -8.617 11.117 1 98.38 6 ILE B CA 1
ATOM 1686 C C . ILE B 1 6 ? 7.926 -7.684 10.18 1 98.38 6 ILE B C 1
ATOM 1688 O O . ILE B 1 6 ? 8.578 -8.141 9.234 1 98.38 6 ILE B O 1
ATOM 1692 N N . ILE B 1 7 ? 7.891 -6.379 10.453 1 98.06 7 ILE B N 1
ATOM 1693 C CA . ILE B 1 7 ? 8.531 -5.379 9.609 1 98.06 7 ILE B CA 1
ATOM 1694 C C . ILE B 1 7 ? 10.039 -5.621 9.57 1 98.06 7 ILE B C 1
ATOM 1696 O O . ILE B 1 7 ? 10.672 -5.457 8.531 1 98.06 7 ILE B O 1
ATOM 1700 N N . GLN B 1 8 ? 10.602 -6.023 10.617 1 97.38 8 GLN B N 1
ATOM 1701 C CA . GLN B 1 8 ? 12.047 -6.211 10.719 1 97.38 8 GLN B CA 1
ATOM 1702 C C . GLN B 1 8 ? 12.477 -7.523 10.078 1 97.38 8 GLN B C 1
ATOM 1704 O O . GLN B 1 8 ? 13.594 -7.637 9.57 1 97.38 8 GLN B O 1
ATOM 1709 N N . GLN B 1 9 ? 11.562 -8.508 10.039 1 97.25 9 GLN B N 1
ATOM 1710 C CA . GLN B 1 9 ? 12.023 -9.859 9.719 1 97.25 9 GLN B CA 1
ATOM 1711 C C . GLN B 1 9 ? 11.516 -10.305 8.352 1 97.25 9 GLN B C 1
ATOM 1713 O O . GLN B 1 9 ? 12.156 -11.117 7.68 1 97.25 9 GLN B O 1
ATOM 1718 N N . ARG B 1 10 ? 10.32 -9.852 7.957 1 97.88 10 ARG B N 1
ATOM 1719 C CA . ARG B 1 10 ? 9.773 -10.305 6.68 1 97.88 10 ARG B CA 1
ATOM 1720 C C . ARG B 1 10 ? 10.703 -9.938 5.527 1 97.88 10 ARG B C 1
ATOM 1722 O O . ARG B 1 10 ? 11.281 -8.852 5.508 1 97.88 10 ARG B O 1
ATOM 1729 N N . TYR B 1 11 ? 10.828 -10.758 4.57 1 97.75 11 TYR B N 1
ATOM 1730 C CA . TYR B 1 11 ? 11.594 -10.555 3.348 1 97.75 11 TYR B CA 1
ATOM 1731 C C . TYR B 1 11 ? 10.883 -11.18 2.152 1 97.75 11 TYR B C 1
ATOM 1733 O O . TYR B 1 11 ? 9.906 -11.914 2.316 1 97.75 11 TYR B O 1
ATOM 1741 N N . SER B 1 12 ? 11.312 -10.82 0.988 1 97.94 12 SER B N 1
ATOM 1742 C CA . SER B 1 12 ? 10.789 -11.469 -0.21 1 97.94 12 SER B CA 1
ATOM 1743 C C . SER B 1 12 ? 11.367 -12.867 -0.373 1 97.94 12 SER B C 1
ATOM 1745 O O . SER B 1 12 ? 12.477 -13.039 -0.876 1 97.94 12 SER B O 1
ATOM 1747 N N . CYS B 1 13 ? 10.555 -13.844 0.042 1 98.38 13 CYS B N 1
ATOM 1748 C CA . CYS B 1 13 ? 10.992 -15.234 -0.004 1 98.38 13 CYS B CA 1
ATOM 1749 C C . CYS B 1 13 ? 10.922 -15.781 -1.425 1 98.38 13 CYS B C 1
ATOM 1751 O O . CYS B 1 13 ? 9.859 -15.781 -2.043 1 98.38 13 CYS B O 1
ATOM 1753 N N . ARG B 1 14 ? 12.023 -16.344 -1.874 1 97.69 14 ARG B N 1
ATOM 1754 C CA . ARG B 1 14 ? 12.055 -16.781 -3.268 1 97.69 14 ARG B CA 1
ATOM 1755 C C . ARG B 1 14 ? 12.398 -18.266 -3.375 1 97.69 14 ARG B C 1
ATOM 1757 O O . ARG B 1 14 ? 12.656 -18.766 -4.469 1 97.69 14 ARG B O 1
ATOM 1764 N N . VAL B 1 15 ? 12.453 -18.891 -2.283 1 98.19 15 VAL B N 1
ATOM 1765 C CA . VAL B 1 15 ? 12.625 -20.344 -2.219 1 98.19 15 VAL B CA 1
ATOM 1766 C C . VAL B 1 15 ? 11.57 -20.938 -1.287 1 98.19 15 VAL B C 1
ATOM 1768 O O . VAL B 1 15 ? 11.641 -20.766 -0.07 1 98.19 15 VAL B O 1
ATOM 1771 N N . PHE B 1 16 ? 10.68 -21.719 -1.884 1 98.44 16 PHE B N 1
ATOM 1772 C CA . PHE B 1 16 ? 9.586 -22.297 -1.111 1 98.44 16 PHE B CA 1
ATOM 1773 C C . PHE B 1 16 ? 9.773 -23.812 -0.952 1 98.44 16 PHE B C 1
ATOM 1775 O O . PHE B 1 16 ? 10.359 -24.453 -1.82 1 98.44 16 PHE B O 1
ATOM 1782 N N . GLU B 1 17 ? 9.289 -24.25 0.135 1 97.88 17 GLU B N 1
ATOM 1783 C CA . GLU B 1 17 ? 9.141 -25.688 0.308 1 97.88 17 GLU B CA 1
ATOM 1784 C C . GLU B 1 17 ? 8.039 -26.25 -0.594 1 97.88 17 GLU B C 1
ATOM 1786 O O . GLU B 1 17 ? 7.207 -25.484 -1.099 1 97.88 17 GLU B O 1
ATOM 1791 N N . LYS B 1 18 ? 8 -27.562 -0.708 1 96.06 18 LYS B N 1
ATOM 1792 C CA . LYS B 1 18 ? 6.988 -28.219 -1.529 1 96.06 18 LYS B CA 1
ATOM 1793 C C . LYS B 1 18 ? 5.66 -28.328 -0.787 1 96.06 18 LYS B C 1
ATOM 1795 O O . LYS B 1 18 ? 4.605 -28.469 -1.409 1 96.06 18 LYS B O 1
ATOM 1800 N N . ARG B 1 19 ? 5.719 -28.188 0.45 1 96.31 19 ARG B N 1
ATOM 1801 C CA . ARG B 1 19 ? 4.539 -28.344 1.296 1 96.31 19 ARG B CA 1
ATOM 1802 C C . ARG B 1 19 ? 3.471 -27.312 0.935 1 96.31 19 ARG B C 1
ATOM 1804 O O . ARG B 1 19 ? 3.762 -26.125 0.826 1 96.31 19 ARG B O 1
ATOM 1811 N N . LYS B 1 20 ? 2.242 -27.844 0.766 1 98.06 20 LYS B N 1
ATOM 1812 C CA . LYS B 1 20 ? 1.113 -26.984 0.428 1 98.06 20 LYS B CA 1
ATOM 1813 C C . LYS B 1 20 ? 0.529 -26.328 1.676 1 98.06 20 LYS B C 1
ATOM 1815 O O . LYS B 1 20 ? 0.469 -26.938 2.738 1 98.06 20 LYS B O 1
ATOM 1820 N N . ILE B 1 21 ? 0.098 -25.141 1.506 1 98.81 21 ILE B N 1
ATOM 1821 C CA . ILE B 1 21 ? -0.614 -24.438 2.574 1 98.81 21 ILE B CA 1
ATOM 1822 C C . ILE B 1 21 ? -2.062 -24.922 2.627 1 98.81 21 ILE B C 1
ATOM 1824 O O . ILE B 1 21 ? -2.699 -25.109 1.588 1 98.81 21 ILE B O 1
ATOM 1828 N N . ASP B 1 22 ? -2.574 -25.109 3.793 1 98.44 22 ASP B N 1
ATOM 1829 C CA . ASP B 1 22 ? -3.986 -25.438 3.961 1 98.44 22 ASP B CA 1
ATOM 1830 C C . ASP B 1 22 ? -4.879 -24.312 3.443 1 98.44 22 ASP B C 1
ATOM 1832 O O . ASP B 1 22 ? -4.652 -23.141 3.75 1 98.44 22 ASP B O 1
ATOM 1836 N N . ASP B 1 23 ? -5.895 -24.734 2.645 1 98.25 23 ASP B N 1
ATOM 1837 C CA . ASP B 1 23 ? -6.805 -23.734 2.086 1 98.25 23 ASP B CA 1
ATOM 1838 C C . ASP B 1 23 ? -7.465 -22.922 3.191 1 98.25 23 ASP B C 1
ATOM 1840 O O . ASP B 1 23 ? -7.742 -21.734 3.008 1 98.25 23 ASP B O 1
ATOM 1844 N N . LYS B 1 24 ? -7.75 -23.547 4.312 1 98.56 24 LYS B N 1
ATOM 1845 C CA . LYS B 1 24 ? -8.359 -22.844 5.438 1 98.56 24 LYS B CA 1
ATOM 1846 C C . LYS B 1 24 ? -7.469 -21.688 5.91 1 98.56 24 LYS B C 1
ATOM 1848 O O . LYS B 1 24 ? -7.965 -20.625 6.273 1 98.56 24 LYS B O 1
ATOM 1853 N N . LEU B 1 25 ? -6.164 -21.938 5.949 1 98.88 25 LEU B N 1
ATOM 1854 C CA . LEU B 1 25 ? -5.219 -20.906 6.363 1 98.88 25 LEU B CA 1
ATOM 1855 C C . LEU B 1 25 ? -5.188 -19.75 5.359 1 98.88 25 LEU B C 1
ATOM 1857 O O . LEU B 1 25 ? -5.102 -18.594 5.746 1 98.88 25 LEU B O 1
ATOM 1861 N N . ILE B 1 26 ? -5.301 -20.078 4.043 1 98.94 26 ILE B N 1
ATOM 1862 C CA . ILE B 1 26 ? -5.371 -19.047 3.004 1 98.94 26 ILE B CA 1
ATOM 1863 C C . ILE B 1 26 ? -6.613 -18.188 3.217 1 98.94 26 ILE B C 1
ATOM 1865 O O . ILE B 1 26 ? -6.535 -16.953 3.148 1 98.94 26 ILE B O 1
ATOM 1869 N N . ASN B 1 27 ? -7.688 -18.812 3.527 1 98.81 27 ASN B N 1
ATOM 1870 C CA . ASN B 1 27 ? -8.922 -18.078 3.779 1 98.81 27 ASN B CA 1
ATOM 1871 C C . ASN B 1 27 ? -8.797 -17.188 5.008 1 98.81 27 ASN B C 1
ATOM 1873 O O . ASN B 1 27 ? -9.305 -16.062 5.016 1 98.81 27 ASN B O 1
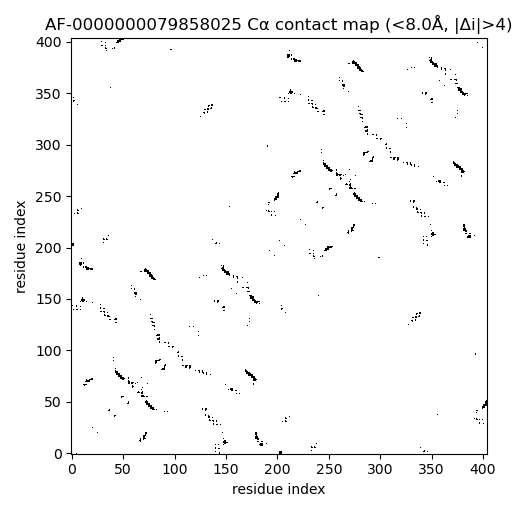ATOM 1877 N N . GLU B 1 28 ? -8.164 -17.672 6.039 1 98.81 28 GLU B N 1
ATOM 1878 C CA . GLU B 1 28 ? -7.945 -16.859 7.23 1 98.81 28 GLU B CA 1
ATOM 1879 C C . GLU B 1 28 ? -7.113 -15.625 6.906 1 98.81 28 GLU B C 1
ATOM 1881 O O . GLU B 1 28 ? -7.43 -14.523 7.359 1 98.81 28 GLU B O 1
ATOM 1886 N N . ILE B 1 29 ? -6.086 -15.805 6.133 1 98.94 29 ILE B N 1
ATOM 1887 C CA . ILE B 1 29 ? -5.211 -14.711 5.727 1 98.94 29 ILE B CA 1
ATOM 1888 C C . ILE B 1 29 ? -6.016 -13.68 4.938 1 98.94 29 ILE B C 1
ATOM 1890 O O . ILE B 1 29 ? -5.945 -12.477 5.227 1 98.94 29 ILE B O 1
ATOM 1894 N N . LEU B 1 30 ? -6.836 -14.125 4.016 1 98.94 30 LEU B N 1
ATOM 1895 C CA . LEU B 1 30 ? -7.586 -13.219 3.152 1 98.94 30 LEU B CA 1
ATOM 1896 C C . LEU B 1 30 ? -8.734 -12.562 3.916 1 98.94 30 LEU B C 1
ATOM 1898 O O . LEU B 1 30 ? -9.102 -11.422 3.635 1 98.94 30 LEU B O 1
ATOM 1902 N N . ASP B 1 31 ? -9.297 -13.297 4.895 1 98.88 31 ASP B N 1
ATOM 1903 C CA . ASP B 1 31 ? -10.367 -12.727 5.703 1 98.88 31 ASP B CA 1
ATOM 1904 C C . ASP B 1 31 ? -9.875 -11.539 6.52 1 98.88 31 ASP B C 1
ATOM 1906 O O . ASP B 1 31 ? -10.609 -10.57 6.734 1 98.88 31 ASP B O 1
ATOM 1910 N N . LEU B 1 32 ? -8.648 -11.594 6.984 1 98.81 32 LEU B N 1
ATOM 1911 C CA . LEU B 1 32 ? -8.047 -10.445 7.66 1 98.81 32 LEU B CA 1
ATOM 1912 C C . LEU B 1 32 ? -7.648 -9.367 6.652 1 98.81 32 LEU B C 1
ATOM 1914 O O . LEU B 1 32 ? -7.844 -8.18 6.906 1 98.81 32 LEU B O 1
ATOM 1918 N N . THR B 1 33 ? -7.145 -9.742 5.469 1 98.94 33 THR B N 1
ATOM 1919 C CA . THR B 1 33 ? -6.676 -8.812 4.449 1 98.94 33 THR B CA 1
ATOM 1920 C C . THR B 1 33 ? -7.809 -7.914 3.973 1 98.94 33 THR B C 1
ATOM 1922 O O . THR B 1 33 ? -7.613 -6.715 3.766 1 98.94 33 THR B O 1
ATOM 1925 N N . ARG B 1 34 ? -9.016 -8.5 3.844 1 98.75 34 ARG B N 1
ATOM 1926 C CA . ARG B 1 34 ? -10.141 -7.766 3.291 1 98.75 34 ARG B CA 1
ATOM 1927 C C . ARG B 1 34 ? -10.562 -6.633 4.223 1 98.75 34 ARG B C 1
ATOM 1929 O O . ARG B 1 34 ? -11.367 -5.773 3.844 1 98.75 34 ARG B O 1
ATOM 1936 N N . LEU B 1 35 ? -10.07 -6.621 5.422 1 98.56 35 LEU B N 1
ATOM 1937 C CA . LEU B 1 35 ? -10.398 -5.578 6.387 1 98.56 35 LEU B CA 1
ATOM 1938 C C . LEU B 1 35 ? -9.492 -4.363 6.203 1 98.56 35 LEU B C 1
ATOM 1940 O O . LEU B 1 35 ? -9.609 -3.379 6.934 1 98.56 35 LEU B O 1
ATOM 1944 N N . SER B 1 36 ? -8.602 -4.383 5.238 1 98.81 36 SER B N 1
ATOM 1945 C CA . SER B 1 36 ? -7.68 -3.285 4.961 1 98.81 36 SER B CA 1
ATOM 1946 C C . SER B 1 36 ? -8.43 -1.989 4.672 1 98.81 36 SER B C 1
ATOM 1948 O O . SER B 1 36 ? -9.547 -2.016 4.148 1 98.81 36 SER B O 1
ATOM 1950 N N . PRO B 1 37 ? -7.84 -0.849 5.039 1 98.44 37 PRO B N 1
ATOM 1951 C CA . PRO B 1 37 ? -8.453 0.419 4.641 1 98.44 37 PRO B CA 1
ATOM 1952 C C . PRO B 1 37 ? -8.391 0.658 3.133 1 98.44 37 PRO B C 1
ATOM 1954 O O . PRO B 1 37 ? -7.547 0.07 2.447 1 98.44 37 PRO B O 1
ATOM 1957 N N . SER B 1 38 ? -9.25 1.431 2.672 1 98.44 38 SER B N 1
ATOM 1958 C CA . SER B 1 38 ? -9.266 1.961 1.312 1 98.44 38 SER B CA 1
ATOM 1959 C C . SER B 1 38 ? -9.953 3.32 1.256 1 98.44 38 SER B C 1
ATOM 1961 O O . SER B 1 38 ? -10.812 3.625 2.09 1 98.44 38 SER B O 1
ATOM 1963 N N . SER B 1 39 ? -9.477 4.109 0.343 1 98.06 39 SER B N 1
ATOM 1964 C CA . SER B 1 39 ? -10.094 5.422 0.16 1 98.06 39 SER B CA 1
ATOM 1965 C C . SER B 1 39 ? -11.609 5.305 0.013 1 98.06 39 SER B C 1
ATOM 1967 O O . SER B 1 39 ? -12.094 4.484 -0.764 1 98.06 39 SER B O 1
ATOM 1969 N N . LEU B 1 40 ? -12.352 6.074 0.879 1 96 40 LEU B N 1
ATOM 1970 C CA . LEU B 1 40 ? -13.812 6.156 0.872 1 96 40 LEU B CA 1
ATOM 1971 C C . LEU B 1 40 ? -14.43 4.809 1.208 1 96 40 LEU B C 1
ATOM 1973 O O . LEU B 1 40 ? -15.641 4.621 1.057 1 96 40 LEU B O 1
ATOM 1977 N N . GLY B 1 41 ? -13.609 3.855 1.656 1 96.69 41 GLY B N 1
ATOM 1978 C CA . GLY B 1 41 ? -14.117 2.527 1.964 1 96.69 41 GLY B CA 1
ATOM 1979 C C . GLY B 1 41 ? -14.57 1.764 0.734 1 96.69 41 GLY B C 1
ATOM 1980 O O . GLY B 1 41 ? -15.414 0.869 0.83 1 96.69 41 GLY B O 1
ATOM 1981 N N . LEU B 1 42 ? -13.969 2.023 -0.416 1 97.81 42 LEU B N 1
ATOM 1982 C CA . LEU B 1 42 ? -14.508 1.514 -1.671 1 97.81 42 LEU B CA 1
ATOM 1983 C C . LEU B 1 42 ? -14.055 0.078 -1.915 1 97.81 42 LEU B C 1
ATOM 1985 O O . LEU B 1 42 ? -14.656 -0.636 -2.725 1 97.81 42 LEU B O 1
ATOM 1989 N N . GLU B 1 43 ? -12.953 -0.32 -1.325 1 98.62 43 GLU B N 1
ATOM 1990 C CA . GLU B 1 43 ? -12.453 -1.681 -1.487 1 98.62 43 GLU B CA 1
ATOM 1991 C C . GLU B 1 43 ? -12.391 -2.076 -2.961 1 98.62 43 GLU B C 1
ATOM 1993 O O . GLU B 1 43 ? -12.891 -3.137 -3.344 1 98.62 43 GLU B O 1
ATOM 1998 N N . PRO B 1 44 ? -11.805 -1.146 -3.77 1 98.69 44 PRO B N 1
ATOM 1999 C CA . PRO B 1 44 ? -11.859 -1.44 -5.203 1 98.69 44 PRO B CA 1
ATOM 2000 C C . PRO B 1 44 ? -10.891 -2.543 -5.621 1 98.69 44 PRO B C 1
ATOM 2002 O O . PRO B 1 44 ? -10.109 -2.363 -6.555 1 98.69 44 PRO B O 1
ATOM 2005 N N . TRP B 1 45 ? -10.984 -3.684 -4.949 1 98.88 45 TRP B N 1
ATOM 2006 C CA . TRP B 1 45 ? -10.102 -4.82 -5.184 1 98.88 45 TRP B CA 1
ATOM 2007 C C . TRP B 1 45 ? -10.883 -6.129 -5.207 1 98.88 45 TRP B C 1
ATOM 2009 O O . TRP B 1 45 ? -12.055 -6.16 -4.828 1 98.88 45 TRP B O 1
ATOM 2019 N N . HIS B 1 46 ? -10.336 -7.102 -5.746 1 98.88 46 HIS B N 1
ATOM 2020 C CA . HIS B 1 46 ? -10.711 -8.508 -5.672 1 98.88 46 HIS B CA 1
ATOM 2021 C C . HIS B 1 46 ? -9.484 -9.406 -5.57 1 98.88 46 HIS B C 1
ATOM 2023 O O . HIS B 1 46 ? -8.398 -9.023 -6.02 1 98.88 46 HIS B O 1
ATOM 2029 N N . PHE B 1 47 ? -9.609 -10.523 -4.906 1 98.94 47 PHE B N 1
ATOM 2030 C CA . PHE B 1 47 ? -8.5 -11.453 -4.734 1 98.94 47 PHE B CA 1
ATOM 2031 C C . PHE B 1 47 ? -8.789 -12.773 -5.445 1 98.94 47 PHE B C 1
ATOM 2033 O O . PHE B 1 47 ? -9.75 -13.461 -5.117 1 98.94 47 PHE B O 1
ATOM 2040 N N . MET B 1 48 ? -7.992 -13.078 -6.434 1 98.94 48 MET B N 1
ATOM 2041 C CA . MET B 1 48 ? -8.062 -14.383 -7.086 1 98.94 48 MET B CA 1
ATOM 2042 C C . MET B 1 48 ? -7.082 -15.367 -6.449 1 98.94 48 MET B C 1
ATOM 2044 O O . MET B 1 48 ? -5.891 -15.078 -6.352 1 98.94 48 MET B O 1
ATOM 2048 N N . VAL B 1 49 ? -7.562 -16.516 -6.023 1 98.94 49 VAL B N 1
ATOM 2049 C CA . VAL B 1 49 ? -6.715 -17.531 -5.402 1 98.94 49 VAL B CA 1
ATOM 2050 C C . VAL B 1 49 ? -6.426 -18.641 -6.398 1 98.94 49 VAL B C 1
ATOM 2052 O O . VAL B 1 49 ? -7.348 -19.297 -6.898 1 98.94 49 VAL B O 1
ATOM 2055 N N . VAL B 1 50 ? -5.191 -18.812 -6.711 1 98.88 50 VAL B N 1
ATOM 2056 C CA . VAL B 1 50 ? -4.738 -19.875 -7.617 1 98.88 50 VAL B CA 1
ATOM 2057 C C . VAL B 1 50 ? -3.998 -20.953 -6.836 1 98.88 50 VAL B C 1
ATOM 2059 O O . VAL B 1 50 ? -2.963 -20.688 -6.223 1 98.88 50 VAL B O 1
ATOM 2062 N N . SER B 1 51 ? -4.477 -22.203 -6.848 1 98 51 SER B N 1
ATOM 2063 C CA . SER B 1 51 ? -3.893 -23.234 -6 1 98 51 SER B CA 1
ATOM 2064 C C . SER B 1 51 ? -3.586 -24.5 -6.801 1 98 51 SER B C 1
ATOM 2066 O O . SER B 1 51 ? -2.873 -25.391 -6.324 1 98 51 SER B O 1
ATOM 2068 N N . LYS B 1 52 ? -4.141 -24.578 -8.016 1 98.06 52 LYS B N 1
ATOM 2069 C CA . LYS B 1 52 ? -3.877 -25.75 -8.844 1 98.06 52 LYS B CA 1
ATOM 2070 C C . LYS B 1 52 ? -2.5 -25.672 -9.5 1 98.06 52 LYS B C 1
ATOM 2072 O O . LYS B 1 52 ? -2.127 -24.625 -10.031 1 98.06 52 LYS B O 1
ATOM 2077 N N . GLN B 1 53 ? -1.843 -26.781 -9.5 1 97.38 53 GLN B N 1
ATOM 2078 C CA . GLN B 1 53 ? -0.455 -26.812 -9.945 1 97.38 53 GLN B CA 1
ATOM 2079 C C . GLN B 1 53 ? -0.334 -26.328 -11.391 1 97.38 53 GLN B C 1
ATOM 2081 O O . GLN B 1 53 ? 0.549 -25.531 -11.711 1 97.38 53 GLN B O 1
ATOM 2086 N N . ASP B 1 54 ? -1.195 -26.781 -12.25 1 98.31 54 ASP B N 1
ATOM 2087 C CA . ASP B 1 54 ? -1.127 -26.406 -13.656 1 98.31 54 ASP B CA 1
ATOM 2088 C C . ASP B 1 54 ? -1.335 -24.906 -13.828 1 98.31 54 ASP B C 1
ATOM 2090 O O . ASP B 1 54 ? -0.687 -24.266 -14.664 1 98.31 54 ASP B O 1
ATOM 2094 N N . ASP B 1 55 ? -2.266 -24.312 -13.102 1 98.75 55 ASP B N 1
ATOM 2095 C CA . ASP B 1 55 ? -2.537 -22.875 -13.156 1 98.75 55 ASP B CA 1
ATOM 2096 C C . ASP B 1 55 ? -1.361 -22.078 -12.602 1 98.75 55 ASP B C 1
ATOM 2098 O O . ASP B 1 55 ? -1.016 -21.031 -13.141 1 98.75 55 ASP B O 1
ATOM 2102 N N . ILE B 1 56 ? -0.759 -22.562 -11.547 1 98.75 56 ILE B N 1
ATOM 2103 C CA . ILE B 1 56 ? 0.404 -21.906 -10.961 1 98.75 56 ILE B CA 1
ATOM 2104 C C . ILE B 1 56 ? 1.542 -21.875 -11.984 1 98.75 56 ILE B C 1
ATOM 2106 O O . ILE B 1 56 ? 2.189 -20.828 -12.156 1 98.75 56 ILE B O 1
ATOM 2110 N N . LEU B 1 57 ? 1.773 -22.969 -12.648 1 98.56 57 LEU B N 1
ATOM 2111 C CA . LEU B 1 57 ? 2.824 -23.047 -13.656 1 98.56 57 LEU B CA 1
ATOM 2112 C C . LEU B 1 57 ? 2.547 -22.062 -14.797 1 98.56 57 LEU B C 1
ATOM 2114 O O . LEU B 1 57 ? 3.463 -21.391 -15.281 1 98.56 57 LEU B O 1
ATOM 2118 N N . GLU B 1 58 ? 1.296 -22 -15.219 1 98.62 58 GLU B N 1
ATOM 2119 C CA . GLU B 1 58 ? 0.933 -21.062 -16.281 1 98.62 58 GLU B CA 1
ATOM 2120 C C . GLU B 1 58 ? 1.174 -19.625 -15.844 1 98.62 58 GLU B C 1
ATOM 2122 O O . GLU B 1 58 ? 1.717 -18.828 -16.609 1 98.62 58 GLU B O 1
ATOM 2127 N N . LEU B 1 59 ? 0.777 -19.234 -14.617 1 98.81 59 LEU B N 1
ATOM 2128 C CA . LEU B 1 59 ? 1.031 -17.906 -14.109 1 98.81 59 LEU B CA 1
ATOM 2129 C C . LEU B 1 59 ? 2.527 -17.656 -13.961 1 98.81 59 LEU B C 1
ATOM 2131 O O . LEU B 1 59 ? 2.994 -16.516 -14.148 1 98.81 59 LEU B O 1
ATOM 2135 N N . GLY B 1 60 ? 3.215 -18.734 -13.578 1 98.62 60 GLY B N 1
ATOM 2136 C CA . GLY B 1 60 ? 4.664 -18.625 -13.547 1 98.62 60 GLY B CA 1
ATOM 2137 C C . GLY B 1 60 ? 5.258 -18.203 -14.883 1 98.62 60 GLY B C 1
ATOM 2138 O O . GLY B 1 60 ? 6.156 -17.359 -14.93 1 98.62 60 GLY B O 1
ATOM 2139 N N . LYS B 1 61 ? 4.766 -18.781 -15.969 1 98.69 61 LYS B N 1
ATOM 2140 C CA . LYS B 1 61 ? 5.203 -18.391 -17.297 1 98.69 61 LYS B CA 1
ATOM 2141 C C . LYS B 1 61 ? 4.852 -16.938 -17.594 1 98.69 61 LYS B C 1
ATOM 2143 O O . LYS B 1 61 ? 5.668 -16.203 -18.156 1 98.69 61 LYS B O 1
ATOM 2148 N N . ILE B 1 62 ? 3.68 -16.562 -17.234 1 98.81 62 ILE B N 1
ATOM 2149 C CA . ILE B 1 62 ? 3.199 -15.203 -17.438 1 98.81 62 ILE B CA 1
ATOM 2150 C C . ILE B 1 62 ? 4.055 -14.227 -16.625 1 98.81 62 ILE B C 1
ATOM 2152 O O . ILE B 1 62 ? 4.293 -13.094 -17.062 1 98.81 62 ILE B O 1
ATOM 2156 N N . ALA B 1 63 ? 4.562 -14.719 -15.438 1 98.56 63 ALA B N 1
ATOM 2157 C CA . ALA B 1 63 ? 5.414 -13.914 -14.562 1 98.56 63 ALA B CA 1
ATOM 2158 C C . ALA B 1 63 ? 6.883 -14.055 -14.953 1 98.56 63 ALA B C 1
ATOM 2160 O O . ALA B 1 63 ? 7.758 -14.086 -14.086 1 98.56 63 ALA B O 1
ATOM 2161 N N . LYS B 1 64 ? 7.148 -14.234 -16.25 1 97.44 64 LYS B N 1
ATOM 2162 C CA . LYS B 1 64 ? 8.5 -14.219 -16.812 1 97.44 64 LYS B CA 1
ATOM 2163 C C . LYS B 1 64 ? 9.328 -15.391 -16.281 1 97.44 64 LYS B C 1
ATOM 2165 O O . LYS B 1 64 ? 10.523 -15.242 -16.031 1 97.44 64 LYS B O 1
ATOM 2170 N N . ASP B 1 65 ? 8.703 -16.406 -15.914 1 97.81 65 ASP B N 1
ATOM 2171 C CA . ASP B 1 65 ? 9.305 -17.688 -15.539 1 97.81 65 ASP B CA 1
ATOM 2172 C C . ASP B 1 65 ? 10.086 -17.562 -14.227 1 97.81 65 ASP B C 1
ATOM 2174 O O . ASP B 1 65 ? 11.109 -18.219 -14.039 1 97.81 65 ASP B O 1
ATOM 2178 N N . GLN B 1 66 ? 9.625 -16.703 -13.398 1 97.5 66 GLN B N 1
ATOM 2179 C CA . GLN B 1 66 ? 10.219 -16.625 -12.07 1 97.5 66 GLN B CA 1
ATOM 2180 C C . GLN B 1 66 ? 9.992 -17.906 -11.273 1 97.5 66 GLN B C 1
ATOM 2182 O O . GLN B 1 66 ? 8.844 -18.297 -11.039 1 97.5 66 GLN B O 1
ATOM 2187 N N . GLU B 1 67 ? 11.008 -18.5 -10.773 1 97.81 67 GLU B N 1
ATOM 2188 C CA . GLU B 1 67 ? 10.953 -19.828 -10.156 1 97.81 67 GLU B CA 1
ATOM 2189 C C . GLU B 1 67 ? 10.102 -19.797 -8.891 1 97.81 67 GLU B C 1
ATOM 2191 O O . GLU B 1 67 ? 9.367 -20.75 -8.617 1 97.81 67 GLU B O 1
ATOM 2196 N N . HIS B 1 68 ? 10.242 -18.75 -8.102 1 97.81 68 HIS B N 1
ATOM 2197 C CA . HIS B 1 68 ? 9.5 -18.688 -6.848 1 97.81 68 HIS B CA 1
ATOM 2198 C C . HIS B 1 68 ? 8 -18.578 -7.098 1 97.81 68 HIS B C 1
ATOM 2200 O O . HIS B 1 68 ? 7.195 -18.938 -6.234 1 97.81 68 HIS B O 1
ATOM 2206 N N . VAL B 1 69 ? 7.566 -18.094 -8.297 1 98.62 69 VAL B N 1
ATOM 2207 C CA . VAL B 1 69 ? 6.152 -18.094 -8.648 1 98.62 69 VAL B CA 1
ATOM 2208 C C . VAL B 1 69 ? 5.719 -19.516 -9.031 1 98.62 69 VAL B C 1
ATOM 2210 O O . VAL B 1 69 ? 4.727 -20.031 -8.516 1 98.62 69 VAL B O 1
ATOM 2213 N N . LYS B 1 70 ? 6.5 -20.203 -9.789 1 98.25 70 LYS B N 1
ATOM 2214 C CA . LYS B 1 70 ? 6.191 -21.547 -10.273 1 98.25 70 LYS B CA 1
ATOM 2215 C C . LYS B 1 70 ? 6.176 -22.562 -9.125 1 98.25 70 LYS B C 1
ATOM 2217 O O . LYS B 1 70 ? 5.43 -23.547 -9.164 1 98.25 70 LYS B O 1
ATOM 2222 N N . ASN B 1 71 ? 6.945 -22.312 -8.109 1 98 71 ASN B N 1
ATOM 2223 C CA . ASN B 1 71 ? 7.148 -23.281 -7.039 1 98 71 ASN B CA 1
ATOM 2224 C C . ASN B 1 71 ? 6.348 -22.922 -5.789 1 98 71 ASN B C 1
ATOM 2226 O O . ASN B 1 71 ? 6.508 -23.547 -4.742 1 98 71 ASN B O 1
ATOM 2230 N N . SER B 1 72 ? 5.516 -21.922 -5.898 1 98.69 72 SER B N 1
ATOM 2231 C CA . SER B 1 72 ? 4.73 -21.484 -4.75 1 98.69 72 SER B CA 1
ATOM 2232 C C . SER B 1 72 ? 3.588 -22.453 -4.461 1 98.69 72 SER B C 1
ATOM 2234 O O . SER B 1 72 ? 3.197 -23.234 -5.332 1 98.69 72 SER B O 1
ATOM 2236 N N . SER B 1 73 ? 3.117 -22.484 -3.213 1 98.81 73 SER B N 1
ATOM 2237 C CA . SER B 1 73 ? 1.94 -23.25 -2.828 1 98.81 73 SER B CA 1
ATOM 2238 C C . SER B 1 73 ? 0.672 -22.672 -3.438 1 98.81 73 SER B C 1
ATOM 2240 O O . SER B 1 73 ? -0.193 -23.406 -3.912 1 98.81 73 SER B O 1
ATOM 2242 N N . HIS B 1 74 ? 0.503 -21.391 -3.336 1 98.94 74 HIS B N 1
ATOM 2243 C CA . HIS B 1 74 ? -0.612 -20.594 -3.844 1 98.94 74 HIS B CA 1
ATOM 2244 C C . HIS B 1 74 ? -0.124 -19.281 -4.461 1 98.94 74 HIS B C 1
ATOM 2246 O O . HIS B 1 74 ? 0.943 -18.781 -4.098 1 98.94 74 HIS B O 1
ATOM 2252 N N . ILE B 1 75 ? -0.886 -18.781 -5.387 1 98.94 75 ILE B N 1
ATOM 2253 C CA . ILE B 1 75 ? -0.737 -17.406 -5.852 1 98.94 75 ILE B CA 1
ATOM 2254 C C . ILE B 1 75 ? -2.02 -16.625 -5.574 1 98.94 75 ILE B C 1
ATOM 2256 O O . ILE B 1 75 ? -3.115 -17.094 -5.906 1 98.94 75 ILE B O 1
ATOM 2260 N N . ILE B 1 76 ? -1.911 -15.562 -4.898 1 99 76 ILE B N 1
ATOM 2261 C CA . ILE B 1 76 ? -3.006 -14.602 -4.809 1 99 76 ILE B CA 1
ATOM 2262 C C . ILE B 1 76 ? -2.795 -13.484 -5.832 1 99 76 ILE B C 1
ATOM 2264 O O . ILE B 1 76 ? -1.793 -12.766 -5.781 1 99 76 ILE B O 1
ATOM 2268 N N . ALA B 1 77 ? -3.668 -13.375 -6.785 1 99 77 ALA B N 1
ATOM 2269 C CA . ALA B 1 77 ? -3.697 -12.18 -7.621 1 99 77 ALA B CA 1
ATOM 2270 C C . ALA B 1 77 ? -4.562 -11.094 -6.996 1 99 77 ALA B C 1
ATOM 2272 O O . ALA B 1 77 ? -5.754 -11.305 -6.754 1 99 77 ALA B O 1
ATOM 2273 N N . ILE B 1 78 ? -3.961 -10.016 -6.625 1 99 78 ILE B N 1
ATOM 2274 C CA . ILE B 1 78 ? -4.742 -8.844 -6.242 1 99 78 ILE B CA 1
ATOM 2275 C C . ILE B 1 78 ? -5.145 -8.062 -7.492 1 99 78 ILE B C 1
ATOM 2277 O O . ILE B 1 78 ? -4.285 -7.645 -8.266 1 99 78 ILE B O 1
ATOM 2281 N N . VAL B 1 79 ? -6.418 -7.867 -7.609 1 98.75 79 VAL B N 1
ATOM 2282 C CA . VAL B 1 79 ? -7.027 -7.34 -8.828 1 98.75 79 VAL B CA 1
ATOM 2283 C C . VAL B 1 79 ? -7.789 -6.055 -8.516 1 98.75 79 VAL B C 1
ATOM 2285 O O . VAL B 1 79 ? -8.461 -5.961 -7.48 1 98.75 79 VAL B O 1
ATOM 2288 N N . SER B 1 80 ? -7.602 -5.039 -9.336 1 98.75 80 SER B N 1
ATOM 2289 C CA . SER B 1 80 ? -8.359 -3.803 -9.195 1 98.75 80 SER B CA 1
ATOM 2290 C C . SER B 1 80 ? -9.633 -3.834 -10.031 1 98.75 80 SER B C 1
ATOM 2292 O O . SER B 1 80 ? -9.734 -4.609 -10.984 1 98.75 80 SER B O 1
ATOM 2294 N N . ARG B 1 81 ? -10.562 -3.07 -9.664 1 98.62 81 ARG B N 1
ATOM 2295 C CA . ARG B 1 81 ? -11.766 -2.842 -10.469 1 98.62 81 ARG B CA 1
ATOM 2296 C C . ARG B 1 81 ? -11.938 -1.36 -10.789 1 98.62 81 ARG B C 1
ATOM 2298 O O . ARG B 1 81 ? 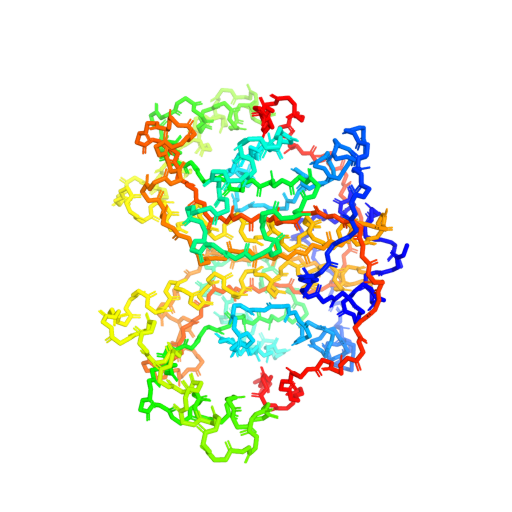-11.461 -0.502 -10.039 1 98.62 81 ARG B O 1
ATOM 2305 N N . ASN B 1 82 ? -12.648 -1.032 -11.922 1 97.94 82 ASN B N 1
ATOM 2306 C CA . ASN B 1 82 ? -12.75 0.362 -12.344 1 97.94 82 ASN B CA 1
ATOM 2307 C C . ASN B 1 82 ? -14.211 0.792 -12.508 1 97.94 82 ASN B C 1
ATOM 2309 O O . ASN B 1 82 ? -14.484 1.89 -12.992 1 97.94 82 ASN B O 1
ATOM 2313 N N . ASP B 1 83 ? -15.164 -0.112 -12.133 1 97.5 83 ASP B N 1
ATOM 2314 C CA . ASP B 1 83 ? -16.578 0.231 -12.188 1 97.5 83 ASP B CA 1
ATOM 2315 C C . ASP B 1 83 ? -17.031 0.898 -10.891 1 97.5 83 ASP B C 1
ATOM 2317 O O . ASP B 1 83 ? -17.938 0.408 -10.219 1 97.5 83 ASP B O 1
ATOM 2321 N N . ILE B 1 84 ? -16.453 2.076 -10.641 1 97.75 84 ILE B N 1
ATOM 2322 C CA . ILE B 1 84 ? -16.719 2.76 -9.383 1 97.75 84 ILE B CA 1
ATOM 2323 C C . ILE B 1 84 ? -17.266 4.164 -9.664 1 97.75 84 ILE B C 1
ATOM 2325 O O . ILE B 1 84 ? -17.141 5.059 -8.82 1 97.75 84 ILE B O 1
ATOM 2329 N N . LYS B 1 85 ? -17.766 4.379 -10.867 1 96.5 85 LYS B N 1
ATOM 2330 C CA . LYS B 1 85 ? -18.438 5.633 -11.18 1 96.5 85 LYS B CA 1
ATOM 2331 C C . LYS B 1 85 ? -19.875 5.621 -10.68 1 96.5 85 LYS B C 1
ATOM 2333 O O . LYS B 1 85 ? -20.391 4.574 -10.289 1 96.5 85 LYS B O 1
ATOM 2338 N N . GLN B 1 86 ? -20.484 6.762 -10.711 1 94.25 86 GLN B N 1
ATOM 2339 C CA . GLN B 1 86 ? -21.812 6.965 -10.133 1 94.25 86 GLN B CA 1
ATOM 2340 C C . GLN B 1 86 ? -22.812 5.973 -10.711 1 94.25 86 GLN B C 1
ATOM 2342 O O . GLN B 1 86 ? -23.672 5.465 -9.992 1 94.25 86 GLN B O 1
ATOM 2347 N N . LYS B 1 87 ? -22.734 5.703 -11.93 1 94.56 87 LYS B N 1
ATOM 2348 C CA . LYS B 1 87 ? -23.719 4.863 -12.617 1 94.56 87 LYS B CA 1
ATOM 2349 C C . LYS B 1 87 ? -23.453 3.387 -12.336 1 94.56 87 LYS B C 1
ATOM 2351 O O . LYS B 1 87 ? -24.297 2.537 -12.656 1 94.56 87 LYS B O 1
ATOM 2356 N N . ASP B 1 88 ? -22.344 3.09 -11.836 1 96.38 88 ASP B N 1
ATOM 2357 C CA . ASP B 1 88 ? -21.938 1.697 -11.664 1 96.38 88 ASP B CA 1
ATOM 2358 C C . ASP B 1 88 ? -22.609 1.075 -10.445 1 96.38 88 ASP B C 1
ATOM 2360 O O . ASP B 1 88 ? -22.641 1.679 -9.375 1 96.38 88 ASP B O 1
ATOM 2364 N N . GLU B 1 89 ? -23.062 -0.14 -10.609 1 97.44 89 GLU B N 1
ATOM 2365 C CA . GLU B 1 89 ? -23.75 -0.857 -9.539 1 97.44 89 GLU B CA 1
ATOM 2366 C C . GLU B 1 89 ? -22.828 -1.085 -8.352 1 97.44 89 GLU B C 1
ATOM 2368 O O . GLU B 1 89 ? -23.266 -1.063 -7.199 1 97.44 89 GLU B O 1
ATOM 2373 N N . TYR B 1 90 ? -21.656 -1.263 -8.609 1 97.31 90 TYR B N 1
ATOM 2374 C CA . TYR B 1 90 ? -20.703 -1.542 -7.535 1 97.31 90 TYR B CA 1
ATOM 2375 C C . TYR B 1 90 ? -20.672 -0.395 -6.531 1 97.31 90 TYR B C 1
ATOM 2377 O O . TYR B 1 90 ? -20.812 -0.611 -5.328 1 97.31 90 TYR B O 1
ATOM 2385 N N . LEU B 1 91 ? -20.453 0.814 -7.066 1 97.12 91 LEU B N 1
ATOM 2386 C CA . LEU B 1 91 ? -20.391 1.977 -6.188 1 97.12 91 LEU B CA 1
ATOM 2387 C C . LEU B 1 91 ? -21.688 2.137 -5.402 1 97.12 91 LEU B C 1
ATOM 2389 O O . LEU B 1 91 ? -21.656 2.4 -4.199 1 97.12 91 LEU B O 1
ATOM 2393 N N . GLN B 1 92 ? -22.766 1.919 -6.09 1 96.88 92 GLN B N 1
ATOM 2394 C CA . GLN B 1 92 ? -24.062 2.055 -5.445 1 96.88 92 GLN B CA 1
ATOM 2395 C C . GLN B 1 92 ? -24.219 1.048 -4.309 1 96.88 92 GLN B C 1
ATOM 2397 O O . GLN B 1 92 ? -24.719 1.389 -3.234 1 96.88 92 GLN B O 1
ATOM 2402 N N . ASN B 1 93 ? -23.781 -0.147 -4.523 1 96.75 93 ASN B N 1
ATOM 2403 C CA . ASN B 1 93 ? -23.906 -1.195 -3.518 1 96.75 93 ASN B CA 1
ATOM 2404 C C . ASN B 1 93 ? -23 -0.92 -2.318 1 96.75 93 ASN B C 1
ATOM 2406 O O . ASN B 1 93 ? -23.375 -1.195 -1.177 1 96.75 93 ASN B O 1
ATOM 2410 N N . ILE B 1 94 ? -21.812 -0.372 -2.549 1 96.56 94 ILE B N 1
ATOM 2411 C CA . ILE B 1 94 ? -20.875 -0.053 -1.477 1 96.56 94 ILE B CA 1
ATOM 2412 C C . ILE B 1 94 ? -21.469 1.033 -0.581 1 96.56 94 ILE B C 1
ATOM 2414 O O . ILE B 1 94 ? -21.422 0.926 0.647 1 96.56 94 ILE B O 1
ATOM 2418 N N . ILE B 1 95 ? -22.047 2.047 -1.235 1 95.88 95 ILE B N 1
ATOM 2419 C CA . ILE B 1 95 ? -22.625 3.158 -0.49 1 95.88 95 ILE B CA 1
ATOM 2420 C C . ILE B 1 95 ? -23.844 2.676 0.293 1 95.88 95 ILE B C 1
ATOM 2422 O O . ILE B 1 95 ? -24.031 3.055 1.451 1 95.88 95 ILE B O 1
ATOM 2426 N N . ALA B 1 96 ? -24.562 1.8 -0.267 1 95.44 96 ALA B N 1
ATOM 2427 C CA . ALA B 1 96 ? -25.797 1.31 0.341 1 95.44 96 ALA B CA 1
ATOM 2428 C C . ALA B 1 96 ? -25.5 0.486 1.591 1 95.44 96 ALA B C 1
ATOM 2430 O O . ALA B 1 96 ? -26.344 0.388 2.49 1 95.44 96 ALA B O 1
ATOM 2431 N N . ARG B 1 97 ? -24.359 -0.071 1.665 1 92 97 ARG B N 1
ATOM 2432 C CA . ARG B 1 97 ? -23.953 -0.844 2.838 1 92 97 ARG B CA 1
ATOM 2433 C C . ARG B 1 97 ? -23.859 0.045 4.074 1 92 97 ARG B C 1
ATOM 2435 O O . ARG B 1 97 ? -24.141 -0.401 5.188 1 92 97 ARG B O 1
ATOM 2442 N N . LYS B 1 98 ? -23.578 1.281 3.846 1 87.38 98 LYS B N 1
ATOM 2443 C CA . LYS B 1 98 ? -23.328 2.191 4.961 1 87.38 98 LYS B CA 1
ATOM 2444 C C . LYS B 1 98 ? -24.516 3.143 5.16 1 87.38 98 LYS B C 1
ATOM 2446 O O . LYS B 1 98 ? -24.75 3.617 6.273 1 87.38 98 LYS B O 1
ATOM 2451 N N . GLN B 1 99 ? -25.094 3.447 3.947 1 89.81 99 GLN B N 1
ATOM 2452 C CA . GLN B 1 99 ? -26.141 4.465 3.971 1 89.81 99 GLN B CA 1
ATOM 2453 C C . GLN B 1 99 ? -27.484 3.896 3.502 1 89.81 99 GLN B C 1
ATOM 2455 O O . GLN B 1 99 ? -27.75 3.838 2.301 1 89.81 99 GLN B O 1
ATOM 2460 N N . GLN B 1 100 ? -28.281 3.715 4.543 1 89.75 100 GLN B N 1
ATOM 2461 C CA . GLN B 1 100 ? -29.578 3.113 4.199 1 89.75 100 GLN B CA 1
ATOM 2462 C C . GLN B 1 100 ? -30.641 4.18 4.004 1 89.75 100 GLN B C 1
ATOM 2464 O O . GLN B 1 100 ? -31.703 3.912 3.42 1 89.75 100 GLN B O 1
ATOM 2469 N N . ASP B 1 101 ? -30.344 5.41 4.477 1 94.69 101 ASP B N 1
ATOM 2470 C CA . ASP B 1 101 ? -31.25 6.531 4.223 1 94.69 101 ASP B CA 1
ATOM 2471 C C . ASP B 1 101 ? -31.172 6.988 2.77 1 94.69 101 ASP B C 1
ATOM 2473 O O . ASP B 1 101 ? -30.078 7.285 2.268 1 94.69 101 ASP B O 1
ATOM 2477 N N . LYS B 1 102 ? -32.344 7.008 2.223 1 94 102 LYS B N 1
ATOM 2478 C CA . LYS B 1 102 ? -32.375 7.266 0.787 1 94 102 LYS B CA 1
ATOM 2479 C C . LYS B 1 102 ? -31.781 8.633 0.462 1 94 102 LYS B C 1
ATOM 2481 O O . LYS B 1 102 ? -31.062 8.789 -0.522 1 94 102 LYS B O 1
ATOM 2486 N N . GLU B 1 103 ? -32.125 9.609 1.21 1 96.38 103 GLU B N 1
ATOM 2487 C CA . GLU B 1 103 ? -31.625 10.953 0.958 1 96.38 103 GLU B CA 1
ATOM 2488 C C . GLU B 1 103 ? -30.125 11.039 1.174 1 96.38 103 GLU B C 1
ATOM 2490 O O . GLU B 1 103 ? -29.406 11.633 0.37 1 96.38 103 GLU B O 1
ATOM 2495 N N . LYS B 1 104 ? -29.641 10.508 2.256 1 96.19 104 LYS B N 1
ATOM 2496 C CA . LYS B 1 104 ? -28.203 10.484 2.541 1 96.19 104 LYS B CA 1
ATOM 2497 C C . LYS B 1 104 ? -27.453 9.664 1.5 1 96.19 104 LYS B C 1
ATOM 2499 O O . LYS B 1 104 ? -26.344 10.031 1.094 1 96.19 104 LYS B O 1
ATOM 2504 N N . PHE B 1 105 ? -28.109 8.562 1.092 1 96.38 105 PHE B N 1
ATOM 2505 C CA . PHE B 1 105 ? -27.547 7.742 0.03 1 96.38 105 PHE B CA 1
ATOM 2506 C C . PHE B 1 105 ? -27.297 8.578 -1.221 1 96.38 105 PHE B C 1
ATOM 2508 O O . PHE B 1 105 ? -26.188 8.555 -1.776 1 96.38 105 PHE B O 1
ATOM 2515 N N . LYS B 1 106 ? -28.266 9.273 -1.628 1 96.19 106 LYS B N 1
ATOM 2516 C CA . LYS B 1 106 ? -28.156 10.086 -2.838 1 96.19 106 LYS B CA 1
ATOM 2517 C C . LYS B 1 106 ? -27.062 11.133 -2.695 1 96.19 106 LYS B C 1
ATOM 2519 O O . LYS B 1 106 ? -26.312 11.391 -3.641 1 96.19 106 LYS B O 1
ATOM 2524 N N . LYS B 1 107 ? -27.016 11.727 -1.568 1 96.25 107 LYS B N 1
ATOM 2525 C CA . LYS B 1 107 ? -26 12.75 -1.315 1 96.25 107 LYS B CA 1
ATOM 2526 C C . LYS B 1 107 ? -24.594 12.156 -1.373 1 96.25 107 LYS B C 1
ATOM 2528 O O . LYS B 1 107 ? -23.703 12.734 -1.996 1 96.25 107 LYS B O 1
ATOM 2533 N N . VAL B 1 108 ? -24.422 11.016 -0.709 1 95.75 108 VAL B N 1
ATOM 2534 C CA . VAL B 1 108 ? -23.125 10.359 -0.688 1 95.75 108 VAL B CA 1
ATOM 2535 C C . VAL B 1 108 ? -22.75 9.898 -2.098 1 95.75 108 VAL B C 1
ATOM 2537 O O . VAL B 1 108 ? -21.609 10.055 -2.525 1 95.75 108 VAL B O 1
ATOM 2540 N N . LEU B 1 109 ? -23.703 9.359 -2.775 1 96.12 109 LEU B N 1
ATOM 2541 C CA . LEU B 1 109 ? -23.469 8.922 -4.148 1 96.12 109 LEU B CA 1
ATOM 2542 C C . LEU B 1 109 ? -23.031 10.086 -5.023 1 96.12 109 LEU B C 1
ATOM 2544 O O . LEU B 1 109 ? -22.125 9.93 -5.859 1 96.12 109 LEU B O 1
ATOM 2548 N N . ASP B 1 110 ? -23.609 11.211 -4.848 1 95.06 110 ASP B N 1
ATOM 2549 C CA . ASP B 1 110 ? -23.25 12.398 -5.617 1 95.06 110 ASP B CA 1
ATOM 2550 C C . ASP B 1 110 ? -21.812 12.844 -5.309 1 95.06 110 ASP B C 1
ATOM 2552 O O . ASP B 1 110 ? -21.062 13.18 -6.223 1 95.06 110 ASP B O 1
ATOM 2556 N N . ILE B 1 111 ? -21.484 12.82 -4.102 1 92.38 111 ILE B N 1
ATOM 2557 C CA . ILE B 1 111 ? -20.156 13.25 -3.674 1 92.38 111 ILE B CA 1
ATOM 2558 C C . ILE B 1 111 ? -19.109 12.297 -4.234 1 92.38 111 ILE B C 1
ATOM 2560 O O . ILE B 1 111 ? -18.125 12.734 -4.84 1 92.38 111 ILE B O 1
ATOM 2564 N N . PHE B 1 112 ? -19.281 10.977 -4.039 1 93 112 PHE B N 1
ATOM 2565 C CA . PHE B 1 112 ? -18.344 9.992 -4.555 1 93 112 PHE B CA 1
ATOM 2566 C C . PHE B 1 112 ? -18.297 10.031 -6.078 1 93 112 PHE B C 1
ATOM 2568 O O . PHE B 1 112 ? -17.219 9.977 -6.672 1 93 112 PHE B O 1
ATOM 2575 N N . GLY B 1 113 ? -19.5 10.133 -6.598 1 91.25 113 GLY B N 1
ATOM 2576 C CA . GLY B 1 113 ? -19.609 10.172 -8.047 1 91.25 113 GLY B CA 1
ATOM 2577 C C . GLY B 1 113 ? -18.828 11.32 -8.672 1 91.25 113 GLY B C 1
ATOM 2578 O O . GLY B 1 113 ? -18.203 11.156 -9.719 1 91.25 113 GLY B O 1
ATOM 2579 N N . GLN B 1 114 ? -18.906 12.445 -8.078 1 91 114 GLN B N 1
ATOM 2580 C CA . GLN B 1 114 ? -18.219 13.633 -8.578 1 91 114 GLN B CA 1
ATOM 2581 C C . GLN B 1 114 ? -16.703 13.422 -8.586 1 91 114 GLN B C 1
ATOM 2583 O O . GLN B 1 114 ? -16.016 13.945 -9.461 1 91 114 GLN B O 1
ATOM 2588 N N . ARG B 1 115 ? -16.25 12.672 -7.672 1 91.69 115 ARG B N 1
ATOM 2589 C CA . ARG B 1 115 ? -14.812 12.398 -7.566 1 91.69 115 ARG B CA 1
ATOM 2590 C C . ARG B 1 115 ? -14.305 11.672 -8.805 1 91.69 115 ARG B C 1
ATOM 2592 O O . ARG B 1 115 ? -13.188 11.922 -9.266 1 91.69 115 ARG B O 1
ATOM 2599 N N . PHE B 1 116 ? -15.117 10.781 -9.352 1 96.19 116 PHE B N 1
ATOM 2600 C CA . PHE B 1 116 ? -14.641 9.898 -10.406 1 96.19 116 PHE B CA 1
ATOM 2601 C C . PHE B 1 116 ? -15.242 10.273 -11.75 1 96.19 116 PHE B C 1
ATOM 2603 O O . PHE B 1 116 ? -14.883 9.711 -12.781 1 96.19 116 PHE B O 1
ATOM 2610 N N . HIS B 1 117 ? -16.094 11.234 -11.742 1 92.31 117 HIS B N 1
ATOM 2611 C CA . HIS B 1 117 ? -16.906 11.57 -12.906 1 92.31 117 HIS B CA 1
ATOM 2612 C C . HIS B 1 117 ? -16.047 11.922 -14.109 1 92.31 117 HIS B C 1
ATOM 2614 O O . HIS B 1 117 ? -16.297 11.453 -15.219 1 92.31 117 HIS B O 1
ATOM 2620 N N . THR B 1 118 ? -15.023 12.617 -13.945 1 93.88 118 THR B N 1
ATOM 2621 C CA . THR B 1 118 ? -14.25 13.125 -15.07 1 93.88 118 THR B CA 1
ATOM 2622 C C . THR B 1 118 ? -13.008 12.266 -15.297 1 93.88 118 THR B C 1
ATOM 2624 O O . THR B 1 118 ? -12.242 12.523 -16.234 1 93.88 118 THR B O 1
ATOM 2627 N N . MET B 1 119 ? -12.805 11.289 -14.5 1 95.88 119 MET B N 1
ATOM 2628 C CA . MET B 1 119 ? -11.602 10.477 -14.617 1 95.88 119 MET B CA 1
ATOM 2629 C C . MET B 1 119 ? -11.719 9.5 -15.781 1 95.88 119 MET B C 1
ATOM 2631 O O . MET B 1 119 ? -12.781 8.93 -16.016 1 95.88 119 MET B O 1
ATOM 2635 N N . SER B 1 120 ? -10.602 9.344 -16.5 1 95.81 120 SER B N 1
ATOM 2636 C CA . SER B 1 120 ? -10.531 8.289 -17.5 1 95.81 120 SER B CA 1
ATOM 2637 C C . SER B 1 120 ? -10.469 6.91 -16.859 1 95.81 120 SER B C 1
ATOM 2639 O O . SER B 1 120 ? -10.227 6.793 -15.648 1 95.81 120 SER B O 1
ATOM 2641 N N . LYS B 1 121 ? -10.773 5.906 -17.641 1 94.94 121 LYS B N 1
ATOM 2642 C CA . LYS B 1 121 ? -10.648 4.531 -17.172 1 94.94 121 LYS B CA 1
ATOM 2643 C C . LYS B 1 121 ? -9.25 4.258 -16.625 1 94.94 121 LYS B C 1
ATOM 2645 O O . LYS B 1 121 ? -9.094 3.594 -15.602 1 94.94 121 LYS B O 1
ATOM 2650 N N . GLU B 1 122 ? -8.281 4.793 -17.328 1 94.75 122 GLU B N 1
ATOM 2651 C CA . GLU B 1 122 ? -6.895 4.621 -16.906 1 94.75 122 GLU B CA 1
ATOM 2652 C C . GLU B 1 122 ? -6.637 5.273 -15.555 1 94.75 122 GLU B C 1
ATOM 2654 O O . GLU B 1 122 ? -5.961 4.695 -14.695 1 94.75 122 GLU B O 1
ATOM 2659 N N . GLU B 1 123 ? -7.172 6.422 -15.367 1 96.56 123 GLU B N 1
ATOM 2660 C CA . GLU B 1 123 ? -7.02 7.125 -14.094 1 96.56 123 GLU B CA 1
ATOM 2661 C C . GLU B 1 123 ? -7.695 6.363 -12.953 1 96.56 123 GLU B C 1
ATOM 2663 O O . GLU B 1 123 ? -7.16 6.285 -11.852 1 96.56 123 GLU B O 1
ATOM 2668 N N . ILE B 1 124 ? -8.828 5.785 -13.242 1 97.94 124 ILE B N 1
ATOM 2669 C CA . ILE B 1 124 ? -9.539 5.008 -12.242 1 97.94 124 ILE B CA 1
ATOM 2670 C C . ILE B 1 124 ? -8.758 3.732 -11.922 1 97.94 124 ILE B C 1
ATOM 2672 O O . ILE B 1 124 ? -8.656 3.328 -10.766 1 97.94 124 ILE B O 1
ATOM 2676 N N . ASN B 1 125 ? -8.219 3.145 -12.977 1 97.38 125 ASN B N 1
ATOM 2677 C CA . ASN B 1 125 ? -7.375 1.972 -12.758 1 97.38 125 ASN B CA 1
ATOM 2678 C C . ASN B 1 125 ? -6.191 2.291 -11.852 1 97.38 125 ASN B C 1
ATOM 2680 O O . ASN B 1 125 ? -5.855 1.504 -10.961 1 97.38 125 ASN B O 1
ATOM 2684 N N . HIS B 1 126 ? -5.594 3.418 -12.086 1 97.81 126 HIS B N 1
ATOM 2685 C CA . HIS B 1 126 ? -4.473 3.832 -11.25 1 97.81 126 HIS B CA 1
ATOM 2686 C C . HIS B 1 126 ? -4.918 4.066 -9.812 1 97.81 126 HIS B C 1
ATOM 2688 O O . HIS B 1 126 ? -4.262 3.611 -8.875 1 97.81 126 HIS B O 1
ATOM 2694 N N . TYR B 1 127 ? -6.004 4.723 -9.695 1 98.44 127 TYR B N 1
ATOM 2695 C CA . TYR B 1 127 ? -6.57 4.973 -8.375 1 98.44 127 TYR B CA 1
ATOM 2696 C C . TYR B 1 127 ? -6.824 3.662 -7.633 1 98.44 127 TYR B C 1
ATOM 2698 O O . TYR B 1 127 ? -6.418 3.506 -6.48 1 98.44 127 TYR B O 1
ATOM 2706 N N . SER B 1 128 ? -7.457 2.74 -8.281 1 98.88 128 SER B N 1
ATOM 2707 C CA . SER B 1 128 ? -7.812 1.465 -7.668 1 98.88 128 SER B CA 1
ATOM 2708 C C . SER B 1 128 ? -6.57 0.634 -7.359 1 98.88 128 SER B C 1
ATOM 2710 O O . SER B 1 128 ? -6.527 -0.071 -6.348 1 98.88 128 SER B O 1
ATOM 2712 N N . ALA B 1 129 ? -5.582 0.726 -8.188 1 98.94 129 ALA B N 1
ATOM 2713 C CA . ALA B 1 129 ? -4.336 0.002 -7.957 1 98.94 129 ALA B CA 1
ATOM 2714 C C . ALA B 1 129 ? -3.648 0.485 -6.684 1 98.94 129 ALA B C 1
ATOM 2716 O O . ALA B 1 129 ? -3.066 -0.312 -5.945 1 98.94 129 ALA B O 1
ATOM 2717 N N . LEU B 1 130 ? -3.713 1.775 -6.453 1 98.94 130 LEU B N 1
ATOM 2718 C CA . LEU B 1 130 ? -3.135 2.316 -5.23 1 98.94 130 LEU B CA 1
ATOM 2719 C C . LEU B 1 130 ? -3.744 1.651 -4 1 98.94 130 LEU B C 1
ATOM 2721 O O . LEU B 1 130 ? -3.023 1.266 -3.076 1 98.94 130 LEU B O 1
ATOM 2725 N N . GLN B 1 131 ? -5.02 1.451 -4.023 1 98.94 131 GLN B N 1
ATOM 2726 C CA . GLN B 1 131 ? -5.699 0.812 -2.9 1 98.94 131 GLN B CA 1
ATOM 2727 C C . GLN B 1 131 ? -5.301 -0.655 -2.775 1 98.94 131 GLN B C 1
ATOM 2729 O O . GLN B 1 131 ? -5.199 -1.184 -1.667 1 98.94 131 GLN B O 1
ATOM 2734 N N . CYS B 1 132 ? -5.082 -1.269 -3.857 1 98.94 132 CYS B N 1
ATOM 2735 C CA . CYS B 1 132 ? -4.637 -2.658 -3.859 1 98.94 132 CYS B CA 1
ATOM 2736 C C . CYS B 1 132 ? -3.301 -2.803 -3.141 1 98.94 132 CYS B C 1
ATOM 2738 O O . CYS B 1 132 ? -3.057 -3.809 -2.471 1 98.94 132 CYS B O 1
ATOM 2740 N N . TYR B 1 133 ? -2.463 -1.837 -3.23 1 98.94 133 TYR B N 1
ATOM 2741 C CA . TYR B 1 133 ? -1.148 -1.902 -2.6 1 98.94 133 TYR B CA 1
ATOM 2742 C C . TYR B 1 133 ? -1.263 -1.76 -1.087 1 98.94 133 TYR B C 1
ATOM 2744 O O . TYR B 1 133 ? -0.469 -2.338 -0.341 1 98.94 133 TYR B O 1
ATOM 2752 N N . LEU B 1 134 ? -2.26 -1.021 -0.571 1 98.88 134 LEU B N 1
ATOM 2753 C CA . LEU B 1 134 ? -2.541 -1.039 0.861 1 98.88 134 LEU B CA 1
ATOM 2754 C C . LEU B 1 134 ? -2.869 -2.451 1.332 1 98.88 134 LEU B C 1
ATOM 2756 O O . LEU B 1 134 ? -2.291 -2.936 2.307 1 98.88 134 LEU B O 1
ATOM 2760 N N . ALA B 1 135 ? -3.732 -3.041 0.567 1 98.94 135 ALA B N 1
ATOM 2761 C CA . ALA B 1 135 ? -4.152 -4.398 0.91 1 98.94 135 ALA B CA 1
ATOM 2762 C C . ALA B 1 135 ? -2.984 -5.375 0.808 1 98.94 135 ALA B C 1
ATOM 2764 O O . ALA B 1 135 ? -2.871 -6.305 1.613 1 98.94 135 ALA B O 1
ATOM 2765 N N . CYS B 1 136 ? -2.148 -5.16 -0.147 1 98.94 136 CYS B N 1
ATOM 2766 C CA . CYS B 1 136 ? -0.988 -6.02 -0.358 1 98.94 136 CYS B CA 1
ATOM 2767 C C . CYS B 1 136 ? -0.069 -6.004 0.857 1 98.94 136 CYS B C 1
ATOM 2769 O O . CYS B 1 136 ? 0.363 -7.059 1.327 1 98.94 136 CYS B O 1
ATOM 2771 N N . ALA B 1 137 ? 0.246 -4.805 1.318 1 98.94 137 ALA B N 1
ATOM 2772 C CA . ALA B 1 137 ? 1.115 -4.703 2.488 1 98.94 137 ALA B CA 1
ATOM 2773 C C . ALA B 1 137 ? 0.536 -5.473 3.672 1 98.94 137 ALA B C 1
ATOM 2775 O O . ALA B 1 137 ? 1.255 -6.203 4.355 1 98.94 137 ALA B O 1
ATOM 2776 N N . ASN B 1 138 ? -0.729 -5.344 3.891 1 98.94 138 ASN B N 1
ATOM 2777 C CA . ASN B 1 138 ? -1.378 -6.062 4.98 1 98.94 138 ASN B CA 1
ATOM 2778 C C . ASN B 1 138 ? -1.368 -7.57 4.738 1 98.94 138 ASN B C 1
ATOM 2780 O O . ASN B 1 138 ? -1.118 -8.352 5.66 1 98.94 138 ASN B O 1
ATOM 2784 N N . LEU B 1 139 ? -1.625 -7.98 3.525 1 99 139 LEU B N 1
ATOM 2785 C CA . LEU B 1 139 ? -1.671 -9.398 3.18 1 99 139 LEU B CA 1
ATOM 2786 C C . LEU B 1 139 ? -0.358 -10.086 3.535 1 99 139 LEU B C 1
ATOM 2788 O O . LEU B 1 139 ? -0.357 -11.117 4.215 1 99 139 LEU B O 1
ATOM 2792 N N . VAL B 1 140 ? 0.748 -9.516 3.135 1 98.94 140 VAL B N 1
ATOM 2793 C CA . VAL B 1 140 ? 2.023 -10.203 3.312 1 98.94 140 VAL B CA 1
ATOM 2794 C C . VAL B 1 140 ? 2.439 -10.148 4.781 1 98.94 140 VAL B C 1
ATOM 2796 O O . VAL B 1 140 ? 3.064 -11.086 5.285 1 98.94 140 VAL B O 1
ATOM 2799 N N . ASN B 1 141 ? 2.072 -9.086 5.492 1 98.88 141 ASN B N 1
ATOM 2800 C CA . ASN B 1 141 ? 2.326 -9.031 6.93 1 98.88 141 ASN B CA 1
ATOM 2801 C C . ASN B 1 141 ? 1.514 -10.078 7.68 1 98.88 141 ASN B C 1
ATOM 2803 O O . ASN B 1 141 ? 2.039 -10.766 8.555 1 98.88 141 ASN B O 1
ATOM 2807 N N . ILE B 1 142 ? 0.243 -10.188 7.336 1 98.94 142 ILE B N 1
ATOM 2808 C CA . ILE B 1 142 ? -0.642 -11.172 7.953 1 98.94 142 ILE B CA 1
ATOM 2809 C C . ILE B 1 142 ? -0.129 -12.578 7.664 1 98.94 142 ILE B C 1
ATOM 2811 O O . ILE B 1 142 ? -0.043 -13.414 8.57 1 98.94 142 ILE B O 1
ATOM 2815 N N . ALA B 1 143 ? 0.206 -12.852 6.398 1 98.94 143 ALA B N 1
ATOM 2816 C CA . ALA B 1 143 ? 0.747 -14.156 6.023 1 98.94 143 ALA B CA 1
ATOM 2817 C C . ALA B 1 143 ? 1.973 -14.508 6.863 1 98.94 143 ALA B C 1
ATOM 2819 O O . ALA B 1 143 ? 2.061 -15.602 7.422 1 98.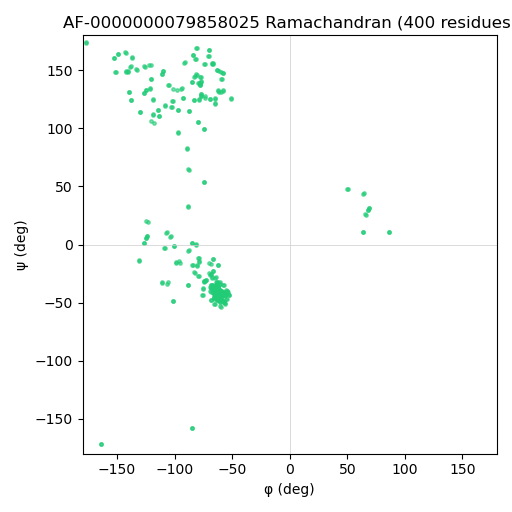94 143 ALA B O 1
ATOM 2820 N N . TYR B 1 144 ? 2.846 -13.555 6.977 1 98.81 144 TYR B N 1
ATOM 2821 C CA . TYR B 1 144 ? 4.066 -13.781 7.742 1 98.81 144 TYR B CA 1
ATOM 2822 C C . TYR B 1 144 ? 3.748 -14.125 9.188 1 98.81 144 TYR B C 1
ATOM 2824 O O . TYR B 1 144 ? 4.359 -15.023 9.773 1 98.81 144 TYR B O 1
ATOM 2832 N N . SER B 1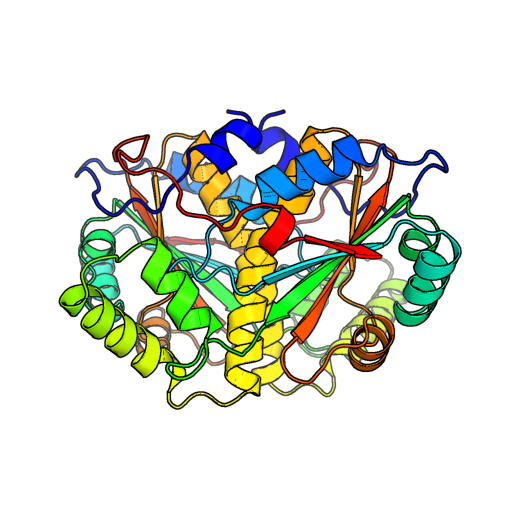 145 ? 2.816 -13.406 9.773 1 98.56 145 SER B N 1
ATOM 2833 C CA . SER B 1 145 ? 2.453 -13.625 11.164 1 98.56 145 SER B CA 1
ATOM 2834 C C . SER B 1 145 ? 1.893 -15.023 11.383 1 98.56 145 SER B C 1
ATOM 2836 O O . SER B 1 145 ? 1.895 -15.539 12.5 1 98.56 145 SER B O 1
ATOM 2838 N N . LYS B 1 146 ? 1.487 -15.664 10.312 1 98.5 146 LYS B N 1
ATOM 2839 C CA . LYS B 1 146 ? 0.865 -16.984 10.398 1 98.5 146 LYS B CA 1
ATOM 2840 C C . LYS B 1 146 ? 1.812 -18.062 9.898 1 98.5 146 LYS B C 1
ATOM 2842 O O . LYS B 1 146 ? 1.391 -19.203 9.656 1 98.5 146 LYS B O 1
ATOM 2847 N N . GLY B 1 147 ? 3.016 -17.688 9.688 1 98.25 147 GLY B N 1
ATOM 2848 C CA . GLY B 1 147 ? 4.047 -18.641 9.328 1 98.25 147 GLY B CA 1
ATOM 2849 C C . GLY B 1 147 ? 4.125 -18.906 7.836 1 98.25 147 GLY B C 1
ATOM 2850 O O . GLY B 1 147 ? 4.762 -19.859 7.398 1 98.25 147 GLY B O 1
ATOM 2851 N N . VAL B 1 148 ? 3.461 -18.156 7.004 1 98.81 148 VAL B N 1
ATOM 2852 C CA . VAL B 1 148 ? 3.457 -18.281 5.551 1 98.81 148 VAL B CA 1
ATOM 2853 C C . VAL B 1 148 ? 4.363 -17.219 4.941 1 98.81 148 VAL B C 1
ATOM 2855 O O . VAL B 1 148 ? 4.199 -16.016 5.215 1 98.81 148 VAL B O 1
ATOM 2858 N N . GLN B 1 149 ? 5.359 -17.641 4.148 1 98.81 149 GLN B N 1
ATOM 2859 C CA . GLN B 1 149 ? 6.246 -16.719 3.461 1 98.81 149 GLN B CA 1
ATOM 2860 C C . GLN B 1 149 ? 5.629 -16.234 2.146 1 98.81 149 GLN B C 1
ATOM 2862 O O . GLN B 1 149 ? 4.668 -16.828 1.654 1 98.81 149 GLN B O 1
ATOM 2867 N N . SER B 1 150 ? 6.184 -15.156 1.636 1 98.88 150 SER B N 1
ATOM 2868 C CA . SER B 1 150 ? 5.582 -14.578 0.438 1 98.88 150 SER B CA 1
ATOM 2869 C C . SER B 1 150 ? 6.613 -13.82 -0.387 1 98.88 150 SER B C 1
ATOM 2871 O O . SER B 1 150 ? 7.699 -13.508 0.103 1 98.88 150 SER B O 1
ATOM 2873 N N . CYS B 1 151 ? 6.305 -13.609 -1.598 1 98.88 151 CYS B N 1
ATOM 2874 C CA . CYS B 1 151 ? 6.996 -12.688 -2.492 1 98.88 151 CYS B CA 1
ATOM 2875 C C . CYS B 1 151 ? 6 -11.898 -3.34 1 98.88 151 CYS B C 1
ATOM 2877 O O . CYS B 1 151 ? 5.133 -12.492 -3.988 1 98.88 151 CYS B O 1
ATOM 2879 N N . ILE B 1 152 ? 6.098 -10.57 -3.277 1 98.94 152 ILE B N 1
ATOM 2880 C CA . ILE B 1 152 ? 5.277 -9.695 -4.105 1 98.94 152 ILE B CA 1
ATOM 2881 C C . ILE B 1 152 ? 5.852 -9.633 -5.52 1 98.94 152 ILE B C 1
ATOM 2883 O O . ILE B 1 152 ? 7.031 -9.336 -5.703 1 98.94 152 ILE B O 1
ATOM 2887 N N . ILE B 1 153 ? 5.016 -9.953 -6.516 1 98.81 153 ILE B N 1
ATOM 2888 C CA . ILE B 1 153 ? 5.469 -10.016 -7.902 1 98.81 153 ILE B CA 1
ATOM 2889 C C . ILE B 1 153 ? 4.801 -8.906 -8.719 1 98.81 153 ILE B C 1
ATOM 2891 O O . ILE B 1 153 ? 3.586 -8.93 -8.93 1 98.81 153 ILE B O 1
ATOM 2895 N N . GLY B 1 154 ? 5.574 -7.934 -9.125 1 98.12 154 GLY B N 1
ATOM 2896 C CA . GLY B 1 154 ? 5.113 -6.914 -10.055 1 98.12 154 GLY B CA 1
ATOM 2897 C C . GLY B 1 154 ? 5.543 -7.18 -11.484 1 98.12 154 GLY B C 1
ATOM 2898 O O . GLY B 1 154 ? 5.008 -6.582 -12.422 1 98.12 154 GLY B O 1
ATOM 2899 N N . GLY B 1 155 ? 6.52 -8.086 -11.656 1 97 155 GLY B N 1
ATOM 2900 C CA . GLY B 1 155 ? 7.074 -8.391 -12.969 1 97 155 GLY B CA 1
ATOM 2901 C C . GLY B 1 155 ? 6.336 -9.508 -13.688 1 97 155 GLY B C 1
ATOM 2902 O O . GLY B 1 155 ? 6.77 -10.656 -13.672 1 97 155 GLY B O 1
ATOM 2903 N N . PHE B 1 156 ? 5.258 -9.172 -14.32 1 98.44 156 PHE B N 1
ATOM 2904 C CA . PHE B 1 156 ? 4.492 -10.109 -15.125 1 98.44 156 PHE B CA 1
ATOM 2905 C C . PHE B 1 156 ? 3.801 -9.398 -16.281 1 98.44 156 PHE B C 1
ATOM 2907 O O . PHE B 1 156 ? 3.744 -8.164 -16.312 1 98.44 156 PHE B O 1
ATOM 2914 N N . ASP B 1 157 ? 3.338 -10.141 -17.281 1 98.38 157 ASP B N 1
ATOM 2915 C CA . ASP B 1 157 ? 2.562 -9.625 -18.406 1 98.38 157 ASP B CA 1
ATOM 2916 C C . ASP B 1 157 ? 1.101 -9.422 -18.016 1 98.38 157 ASP B C 1
ATOM 2918 O O . ASP B 1 157 ? 0.32 -10.375 -17.984 1 98.38 157 ASP B O 1
ATOM 2922 N N . VAL B 1 158 ? 0.718 -8.18 -17.828 1 98.25 158 VAL B N 1
ATOM 2923 C CA . VAL B 1 158 ? -0.6 -7.844 -17.297 1 98.25 158 VAL B CA 1
ATOM 2924 C C . VAL B 1 158 ? -1.682 -8.305 -18.266 1 98.25 158 VAL B C 1
ATOM 2926 O O . VAL B 1 158 ? -2.709 -8.852 -17.859 1 98.25 158 VAL B O 1
ATOM 2929 N N . LYS B 1 159 ? -1.457 -8.07 -19.516 1 98.12 159 LYS B N 1
ATOM 2930 C CA . LYS B 1 159 ? -2.439 -8.484 -20.516 1 98.12 159 LYS B CA 1
ATOM 2931 C C . LYS B 1 159 ? -2.674 -9.992 -20.484 1 98.12 159 LYS B C 1
ATOM 2933 O O . LYS B 1 159 ? -3.82 -10.445 -20.484 1 98.12 159 LYS B O 1
ATOM 2938 N N . LYS B 1 160 ? -1.628 -10.758 -20.406 1 98.81 160 LYS B N 1
ATOM 2939 C CA . LYS B 1 160 ? -1.741 -12.211 -20.359 1 98.81 160 LYS B CA 1
ATOM 2940 C C . LYS B 1 160 ? -2.377 -12.68 -19.062 1 98.81 160 LYS B C 1
ATOM 2942 O O . LYS B 1 160 ? -3.131 -13.656 -19.047 1 98.81 160 LYS B O 1
ATOM 2947 N N . ALA B 1 161 ? -2.068 -12.023 -17.969 1 98.88 161 ALA B N 1
ATOM 2948 C CA . ALA B 1 161 ? -2.699 -12.367 -16.688 1 98.88 161 ALA B CA 1
ATOM 2949 C C . ALA B 1 161 ? -4.207 -12.125 -16.75 1 98.88 161 ALA B C 1
ATOM 2951 O O . ALA B 1 161 ? -4.988 -12.977 -16.312 1 98.88 161 ALA B O 1
ATOM 2952 N N . ASN B 1 162 ? -4.578 -10.961 -17.297 1 98.75 162 ASN B N 1
ATOM 2953 C CA . ASN B 1 162 ? -5.996 -10.656 -17.422 1 98.75 162 ASN B CA 1
ATOM 2954 C C . ASN B 1 162 ? -6.719 -11.68 -18.297 1 98.75 162 ASN B C 1
ATOM 2956 O O . ASN B 1 162 ? -7.855 -12.055 -18 1 98.75 162 ASN B O 1
ATOM 2960 N N . GLU B 1 163 ? -6.062 -12.094 -19.344 1 98.75 163 GLU B N 1
ATOM 2961 C CA . GLU B 1 163 ? -6.621 -13.133 -20.203 1 98.75 163 GLU B CA 1
ATOM 2962 C C . GLU B 1 163 ? -6.754 -14.453 -19.453 1 98.75 163 GLU B C 1
ATOM 2964 O O . GLU B 1 163 ? -7.777 -15.141 -19.562 1 98.75 163 GLU B O 1
ATOM 2969 N N . PHE B 1 164 ? -5.746 -14.828 -18.703 1 98.81 164 PHE B N 1
ATOM 2970 C CA . PHE B 1 164 ? -5.73 -16.062 -17.922 1 98.81 164 PHE B CA 1
ATOM 2971 C C . PHE B 1 164 ? -6.93 -16.109 -16.984 1 98.81 164 PHE B C 1
ATOM 2973 O O . PHE B 1 164 ? -7.57 -17.141 -16.828 1 98.81 164 PHE B O 1
ATOM 2980 N N . PHE B 1 165 ? -7.254 -14.945 -16.359 1 98.75 165 PHE B N 1
ATOM 2981 C CA . PHE B 1 165 ? -8.344 -14.875 -15.391 1 98.75 165 PHE B CA 1
ATOM 2982 C C . PHE B 1 165 ? -9.664 -14.586 -16.094 1 98.75 165 PHE B C 1
ATOM 2984 O O . PHE B 1 165 ? -10.711 -14.477 -15.438 1 98.75 165 PHE B O 1
ATOM 2991 N N . LYS B 1 166 ? -9.641 -14.336 -17.391 1 98.31 166 LYS B N 1
ATOM 2992 C CA . LYS B 1 166 ? -10.812 -14.094 -18.219 1 98.31 166 LYS B CA 1
ATOM 2993 C C . LYS B 1 166 ? -11.539 -12.82 -17.797 1 98.31 166 LYS B C 1
ATOM 2995 O O . LYS B 1 166 ? -12.766 -12.812 -17.672 1 98.31 166 LYS B O 1
ATOM 3000 N N . PHE B 1 167 ? -10.727 -11.852 -17.578 1 97.81 167 PHE B N 1
ATOM 3001 C CA . PHE B 1 167 ? -11.297 -10.57 -17.156 1 97.81 167 PHE B CA 1
ATOM 3002 C C . PHE B 1 167 ? -11.883 -9.82 -18.344 1 97.81 167 PHE B C 1
ATOM 3004 O O . PHE B 1 167 ? -11.352 -9.906 -19.453 1 97.81 167 PHE B O 1
ATOM 3011 N N . ASN B 1 168 ? -12.914 -9.188 -18.031 1 95.44 168 ASN B N 1
ATOM 3012 C CA . ASN B 1 168 ? -13.375 -8.172 -18.969 1 95.44 168 ASN B CA 1
ATOM 3013 C C . ASN B 1 168 ? -12.672 -6.84 -18.75 1 95.44 168 ASN B C 1
ATOM 3015 O O . ASN B 1 168 ? -11.578 -6.797 -18.172 1 95.44 168 ASN B O 1
ATOM 3019 N N . ASP B 1 169 ? -13.203 -5.734 -19.156 1 95.25 169 ASP B N 1
ATOM 3020 C CA . ASP B 1 169 ? -12.555 -4.426 -19.094 1 95.25 169 ASP B CA 1
ATOM 3021 C C . ASP B 1 169 ? -12.688 -3.811 -17.703 1 95.25 169 ASP B C 1
ATOM 3023 O O . ASP B 1 169 ? -12.047 -2.801 -17.406 1 95.25 169 ASP B O 1
ATOM 3027 N N . THR B 1 170 ? -13.336 -4.496 -16.812 1 97.44 170 THR B N 1
ATOM 3028 C CA . THR B 1 170 ? -13.633 -3.945 -15.492 1 97.44 170 THR B CA 1
ATOM 3029 C C . THR B 1 170 ? -12.484 -4.227 -14.516 1 97.44 170 THR B C 1
ATOM 3031 O O . THR B 1 170 ? -12.219 -3.43 -13.617 1 97.44 170 THR B O 1
ATOM 3034 N N . PHE B 1 171 ? -11.875 -5.379 -14.703 1 98.38 171 PHE B N 1
ATOM 3035 C CA . PHE B 1 171 ? -10.875 -5.836 -13.75 1 98.38 171 PHE B CA 1
ATOM 3036 C C . PHE B 1 171 ? -9.484 -5.816 -14.375 1 98.38 171 PHE B C 1
ATOM 3038 O O . PHE B 1 171 ? -9.344 -5.965 -15.586 1 98.38 171 PHE B O 1
ATOM 3045 N N . ASN B 1 172 ? -8.516 -5.543 -13.555 1 98.62 172 ASN B N 1
ATOM 3046 C CA . ASN B 1 172 ? -7.117 -5.547 -13.969 1 98.62 172 ASN B CA 1
ATOM 3047 C C . ASN B 1 172 ? -6.219 -6.16 -12.898 1 98.62 172 ASN B C 1
ATOM 3049 O O . ASN B 1 172 ? -6.324 -5.812 -11.719 1 98.62 172 ASN B O 1
ATOM 3053 N N . THR B 1 173 ? -5.355 -7.086 -13.328 1 98.88 173 THR B N 1
ATOM 3054 C CA . THR B 1 173 ? -4.406 -7.664 -12.383 1 98.88 173 THR B CA 1
ATOM 3055 C C . THR B 1 173 ? -3.363 -6.633 -11.969 1 98.88 173 THR B C 1
ATOM 3057 O O . THR B 1 173 ? -2.701 -6.031 -12.812 1 98.88 173 THR B O 1
ATOM 3060 N N . VAL B 1 174 ? -3.244 -6.438 -10.719 1 98.88 174 VAL B N 1
ATOM 3061 C CA . VAL B 1 174 ? -2.348 -5.406 -10.203 1 98.88 174 VAL B CA 1
ATOM 3062 C C . VAL B 1 174 ? -1.052 -6.047 -9.711 1 98.88 174 VAL B C 1
ATOM 3064 O O . VAL B 1 174 ? 0.041 -5.574 -10.031 1 98.88 174 VAL B O 1
ATOM 3067 N N . LEU B 1 175 ? -1.168 -7.105 -8.906 1 98.94 175 LEU B N 1
ATOM 3068 C CA . LEU B 1 175 ? -0.038 -7.82 -8.328 1 98.94 175 LEU B CA 1
ATOM 3069 C C . LEU B 1 175 ? -0.307 -9.32 -8.281 1 98.94 175 LEU B C 1
ATOM 3071 O O . LEU B 1 175 ? -1.456 -9.742 -8.148 1 98.94 175 LEU B O 1
ATOM 3075 N N . LEU B 1 176 ? 0.737 -10.078 -8.398 1 98.94 176 LEU B N 1
ATOM 3076 C CA . LEU B 1 176 ? 0.735 -11.461 -7.945 1 98.94 176 LEU B CA 1
ATOM 3077 C C . LEU B 1 176 ? 1.522 -11.609 -6.648 1 98.94 176 LEU B C 1
ATOM 3079 O O . LEU B 1 176 ? 2.578 -10.992 -6.484 1 98.94 176 LEU B O 1
ATOM 3083 N N . ILE B 1 177 ? 0.97 -12.383 -5.742 1 98.94 177 ILE B N 1
ATOM 3084 C CA . ILE B 1 177 ? 1.673 -12.711 -4.508 1 98.94 177 ILE B CA 1
ATOM 3085 C C . ILE B 1 177 ? 1.897 -14.219 -4.426 1 98.94 177 ILE B C 1
ATOM 3087 O O . ILE B 1 177 ? 0.945 -14.984 -4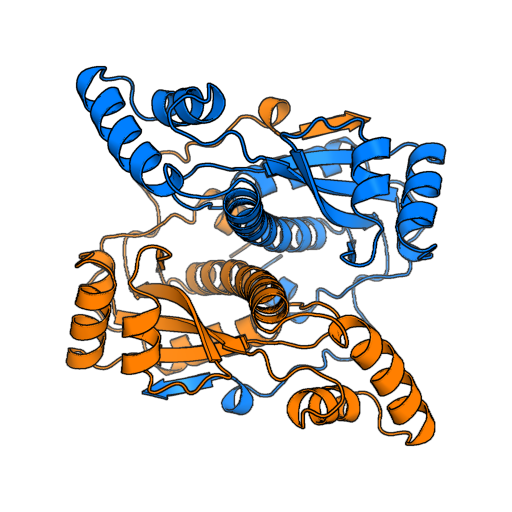.266 1 98.94 177 ILE B O 1
ATOM 3091 N N . ALA B 1 178 ? 3.154 -14.641 -4.52 1 98.94 178 ALA B N 1
ATOM 3092 C CA . ALA B 1 178 ? 3.494 -16.047 -4.281 1 98.94 178 ALA B CA 1
ATOM 3093 C C . ALA B 1 178 ? 3.514 -16.359 -2.789 1 98.94 178 ALA B C 1
ATOM 3095 O O . ALA B 1 178 ? 4.113 -15.617 -2.002 1 98.94 178 ALA B O 1
ATOM 3096 N N . LEU B 1 179 ? 2.834 -17.391 -2.422 1 98.94 179 LEU B N 1
ATOM 3097 C CA . LEU B 1 179 ? 2.791 -17.828 -1.032 1 98.94 179 LEU B CA 1
ATOM 3098 C C . LEU B 1 179 ? 3.32 -19.266 -0.901 1 98.94 179 LEU B C 1
ATOM 3100 O O . LEU B 1 179 ? 3.057 -20.109 -1.757 1 98.94 179 LEU B O 1
ATOM 3104 N N . GLY B 1 180 ? 4 -19.5 0.138 1 98.88 180 GLY B N 1
ATOM 3105 C CA . GLY B 1 180 ? 4.5 -20.828 0.47 1 98.88 180 GLY B CA 1
ATOM 3106 C C . GLY B 1 180 ? 5.23 -20.875 1.799 1 98.88 180 GLY B C 1
ATOM 3107 O O . GLY B 1 180 ? 5.379 -19.844 2.467 1 98.88 180 GLY B O 1
ATOM 3108 N N . TYR B 1 181 ? 5.582 -22.078 2.188 1 98.75 181 TYR B N 1
ATOM 3109 C CA . TYR B 1 181 ? 6.465 -22.234 3.338 1 98.75 181 TYR B CA 1
ATOM 3110 C C . TYR B 1 181 ? 7.926 -22.109 2.924 1 98.75 181 TYR B C 1
ATOM 3112 O O . TYR B 1 181 ? 8.312 -22.578 1.851 1 98.75 181 TYR B O 1
ATOM 3120 N N . GLY B 1 182 ? 8.703 -21.469 3.705 1 97.81 182 GLY B N 1
ATOM 3121 C CA . GLY B 1 182 ? 10.125 -21.234 3.492 1 97.81 182 GLY B CA 1
ATOM 3122 C C . GLY B 1 182 ? 10.852 -20.781 4.746 1 97.81 182 GLY B C 1
ATOM 3123 O O . GLY B 1 182 ? 10.32 -20.891 5.852 1 97.81 182 GLY B O 1
ATOM 3124 N N . SER B 1 183 ? 12.125 -20.375 4.574 1 95.5 183 SER B N 1
ATOM 3125 C CA . SER B 1 183 ? 12.891 -19.875 5.711 1 95.5 183 SER B CA 1
ATOM 3126 C C . SER B 1 183 ? 12.195 -18.688 6.363 1 95.5 183 SER B C 1
ATOM 3128 O O . SER B 1 183 ? 11.781 -17.75 5.68 1 95.5 183 SER B O 1
ATOM 3130 N N . PRO B 1 184 ? 12.086 -18.734 7.602 1 91.44 184 PRO B N 1
ATOM 3131 C CA . PRO B 1 184 ? 11.375 -17.641 8.273 1 91.44 184 PRO B CA 1
ATOM 3132 C C . PRO B 1 184 ? 12.141 -16.312 8.227 1 91.44 184 PRO B C 1
ATOM 3134 O O . PRO B 1 184 ? 11.547 -15.25 8.406 1 91.44 184 PRO B O 1
ATOM 3137 N N . THR B 1 185 ? 13.453 -16.453 8.125 1 92 185 THR B N 1
ATOM 3138 C CA . THR B 1 185 ? 14.266 -15.242 8.047 1 92 185 THR B CA 1
ATOM 3139 C C . THR B 1 185 ? 15.297 -15.352 6.93 1 92 185 THR B C 1
ATOM 3141 O O . THR B 1 185 ? 15.672 -16.453 6.527 1 92 185 THR B O 1
ATOM 3144 N N . SER B 1 186 ? 15.578 -14.148 6.441 1 90.75 186 SER B N 1
ATOM 3145 C CA . SER B 1 186 ? 16.641 -14.109 5.453 1 90.75 186 SER B CA 1
ATOM 3146 C C . SER B 1 186 ? 18.016 -14.125 6.121 1 90.75 186 SER B C 1
ATOM 3148 O O . SER B 1 186 ? 18.188 -13.57 7.207 1 90.75 186 SER B O 1
ATOM 3150 N N . ASP B 1 187 ? 18.906 -14.758 5.457 1 88.75 187 ASP B N 1
ATOM 3151 C CA . ASP B 1 187 ? 20.281 -14.719 5.93 1 88.75 187 ASP B CA 1
ATOM 3152 C C . ASP B 1 187 ? 20.969 -13.406 5.547 1 88.75 187 ASP B C 1
ATOM 3154 O O . ASP B 1 187 ? 22.062 -13.109 6.027 1 88.75 187 ASP B O 1
ATOM 3158 N N . LYS B 1 188 ? 20.359 -12.68 4.715 1 88.06 188 LYS B N 1
ATOM 3159 C CA . LYS B 1 188 ? 20.875 -11.391 4.266 1 88.06 188 LYS B CA 1
ATOM 3160 C C . LYS B 1 188 ? 20.234 -10.234 5.027 1 88.06 188 LYS B C 1
ATOM 3162 O O . LYS B 1 188 ? 19.016 -10.25 5.277 1 88.06 188 LYS B O 1
ATOM 3167 N N . PRO B 1 189 ? 21.062 -9.328 5.473 1 87.62 189 PRO B N 1
ATOM 3168 C CA . PRO B 1 189 ? 20.453 -8.164 6.125 1 87.62 189 PRO B CA 1
ATOM 3169 C C . PRO B 1 189 ? 19.578 -7.352 5.18 1 87.62 189 PRO B C 1
ATOM 3171 O O . PRO B 1 189 ? 19.812 -7.336 3.969 1 87.62 189 PRO B O 1
ATOM 3174 N N . LYS B 1 190 ? 18.5 -6.695 5.805 1 91.56 190 LYS B N 1
ATOM 3175 C CA . LYS B 1 190 ? 17.719 -5.742 5.027 1 91.56 190 LYS B CA 1
ATOM 3176 C C . LYS B 1 190 ? 18.562 -4.535 4.625 1 91.56 190 LYS B C 1
ATOM 3178 O O . LYS B 1 190 ? 19.188 -3.895 5.477 1 91.56 190 LYS B O 1
ATOM 3183 N N . LEU B 1 191 ? 18.641 -4.348 3.379 1 92.5 191 LEU B N 1
ATOM 3184 C CA . LEU B 1 191 ? 19.344 -3.166 2.883 1 92.5 191 LEU B CA 1
ATOM 3185 C C . LEU B 1 191 ? 18.359 -2.047 2.568 1 92.5 191 LEU B C 1
ATOM 3187 O O . LEU B 1 191 ? 17.688 -2.078 1.534 1 92.5 191 LEU B O 1
ATOM 3191 N N . ARG B 1 192 ? 18.188 -1.151 3.504 1 96.94 192 ARG B N 1
ATOM 3192 C CA . ARG B 1 192 ? 17.344 0.03 3.379 1 96.94 192 ARG B CA 1
ATOM 3193 C C . ARG B 1 192 ? 18.125 1.301 3.693 1 96.94 192 ARG B C 1
ATOM 3195 O O . ARG B 1 192 ? 19.141 1.255 4.391 1 96.94 192 ARG B O 1
ATOM 3202 N N . LYS B 1 193 ? 17.688 2.393 3.102 1 97.44 193 LYS B N 1
ATOM 3203 C CA . LYS B 1 193 ? 18.297 3.686 3.406 1 97.44 193 LYS B CA 1
ATOM 3204 C C . LYS B 1 193 ? 18.156 4.02 4.887 1 97.44 193 LYS B C 1
ATOM 3206 O O . LYS B 1 193 ? 17.188 3.615 5.535 1 97.44 193 LYS B O 1
ATOM 3211 N N . ASN B 1 194 ? 19.156 4.762 5.41 1 97.38 194 ASN B N 1
ATOM 3212 C CA . ASN B 1 194 ? 19.094 5.238 6.789 1 97.38 194 ASN B CA 1
ATOM 3213 C C . ASN B 1 194 ? 17.969 6.254 6.969 1 97.38 194 ASN B C 1
ATOM 3215 O O . ASN B 1 194 ? 17.562 6.918 6.008 1 97.38 194 ASN B O 1
ATOM 3219 N N . LEU B 1 195 ? 17.531 6.344 8.18 1 98.38 195 LEU B N 1
ATOM 3220 C CA . LEU B 1 195 ? 16.422 7.219 8.508 1 98.38 195 LEU B CA 1
ATOM 3221 C C . LEU B 1 195 ? 16.672 8.641 8 1 98.38 195 LEU B C 1
ATOM 3223 O O . LEU B 1 195 ? 15.797 9.25 7.395 1 98.38 195 LEU B O 1
ATOM 3227 N N . ASN B 1 196 ? 17.859 9.156 8.18 1 98 196 ASN B N 1
ATOM 3228 C CA . ASN B 1 196 ? 18.188 10.531 7.832 1 98 196 ASN B CA 1
ATOM 3229 C C . ASN B 1 196 ? 18.188 10.75 6.324 1 98 196 ASN B C 1
ATOM 3231 O O . ASN B 1 196 ? 18.172 11.891 5.852 1 98 196 ASN B O 1
ATOM 3235 N N . GLU B 1 197 ? 18.25 9.672 5.512 1 97.94 197 GLU B N 1
ATOM 3236 C CA . GLU B 1 197 ? 18.266 9.758 4.055 1 97.94 197 GLU B CA 1
ATOM 3237 C C . GLU B 1 197 ? 16.859 9.852 3.494 1 97.94 197 GLU B C 1
ATOM 3239 O O . GLU B 1 197 ? 16.656 10.25 2.344 1 97.94 197 GLU B O 1
ATOM 3244 N N . VAL B 1 198 ? 15.852 9.469 4.371 1 98.44 198 VAL B N 1
ATOM 3245 C CA . VAL B 1 198 ? 14.523 9.336 3.773 1 98.44 198 VAL B CA 1
ATOM 3246 C C . VAL B 1 198 ? 13.516 10.164 4.562 1 98.44 198 VAL B C 1
ATOM 3248 O O . VAL B 1 198 ? 12.328 10.18 4.234 1 98.44 198 VAL B O 1
ATOM 3251 N N . VAL B 1 199 ? 13.93 10.859 5.578 1 98.81 199 VAL B N 1
ATOM 3252 C CA . VAL B 1 199 ? 13.023 11.656 6.398 1 98.81 199 VAL B CA 1
ATOM 3253 C C . VAL B 1 199 ? 13.508 13.102 6.461 1 98.81 199 VAL B C 1
ATOM 3255 O O . VAL B 1 199 ? 14.703 13.352 6.637 1 98.81 199 VAL B O 1
ATOM 3258 N N . THR B 1 200 ? 12.648 14.008 6.266 1 98.75 200 THR B N 1
ATOM 3259 C CA . THR B 1 200 ? 12.922 15.422 6.469 1 98.75 200 THR B CA 1
ATOM 3260 C C . THR B 1 200 ? 11.891 16.047 7.398 1 98.75 200 THR B C 1
ATOM 3262 O O . THR B 1 200 ? 10.688 15.883 7.195 1 98.75 200 THR B O 1
ATOM 3265 N N . TRP B 1 201 ? 12.352 16.766 8.414 1 98.38 201 TRP B N 1
ATOM 3266 C CA . TRP B 1 201 ? 11.492 17.547 9.305 1 98.38 201 TRP B CA 1
ATOM 3267 C C . TRP B 1 201 ? 11.383 18.984 8.836 1 98.38 201 TRP B C 1
ATOM 3269 O O . TRP B 1 201 ? 12.383 19.609 8.461 1 98.38 201 TRP B O 1
ATOM 3279 N N . ILE B 1 202 ? 10.141 19.469 8.852 1 95.62 202 ILE B N 1
ATOM 3280 C CA . ILE B 1 202 ? 10.016 20.875 8.508 1 95.62 202 ILE B CA 1
ATOM 3281 C C . ILE B 1 202 ? 9.281 21.625 9.617 1 95.62 202 ILE B C 1
ATOM 3283 O O . ILE B 1 202 ? 8.453 21.031 10.32 1 95.62 202 ILE B O 1
#

Organism: NCBI:txid32024

Nearest PDB structures (foldseek):
  2b67-assembly2_C  TM=8.709E-01  e=2.025E-16  Streptococcus pneumoniae TIGR4
  1nox-assembly1_A-2  TM=8.902E-01  e=3.489E-15  Thermus thermophilus HB8
  3gag-assembly2_C  TM=8.844E-01  e=4.723E-15  Streptococcus mutans
  3gag-assembly2_D  TM=8.897E-01  e=6.017E-15  Streptococcus mutans
  1zch-assembly1_A-2  TM=8.119E-01  e=4.424E-11  Bacillus subtilis

Solvent-accessible surface area (backbone atoms only — not comparable to full-atom values): 21163 Å² total; per-residue (Å²): 93,38,49,69,57,44,51,74,41,63,62,75,50,60,60,50,41,85,56,68,71,54,67,68,59,53,49,53,38,49,53,52,27,57,51,47,74,34,79,94,62,59,61,43,48,36,36,39,36,36,59,46,67,70,60,33,41,52,51,9,53,43,29,71,58,37,61,38,44,44,46,28,34,33,34,39,34,41,24,22,38,51,56,58,32,60,86,25,66,57,37,49,53,58,48,46,73,78,33,78,49,66,67,59,31,52,51,50,46,50,56,55,17,61,73,40,62,83,51,49,69,66,55,36,41,52,55,19,39,37,40,43,26,27,27,47,40,46,36,53,51,48,28,45,58,70,67,32,36,33,26,85,41,74,68,51,46,50,68,59,50,27,55,73,70,64,50,61,93,47,46,43,63,62,36,39,32,25,29,23,36,50,74,81,58,67,94,61,79,89,82,59,75,55,61,79,79,37,46,46,81,93,92,37,48,68,57,43,52,73,40,63,61,76,49,62,60,51,38,86,56,69,70,57,68,68,58,53,49,54,41,48,54,53,26,58,52,47,74,34,78,94,62,60,60,43,48,36,36,39,37,36,58,44,68,72,60,33,42,52,51,10,52,45,30,72,57,37,62,38,44,44,46,28,34,33,34,39,33,40,24,23,38,50,55,57,32,62,88,26,65,57,38,50,54,58,49,44,74,77,32,78,48,66,69,60,31,52,52,51,45,49,56,54,16,61,70,40,62,83,51,51,72,66,53,37,41,51,55,19,39,37,38,43,26,26,28,47,40,45,34,54,49,46,29,44,57,70,68,32,37,32,25,84,42,73,68,51,44,50,70,59,49,28,54,74,72,64,50,62,94,48,47,42,62,62,36,39,32,25,28,21,37,49,75,81,58,66,92,61,80,88,82,60,76,55,59,80,78,36,48,45,79,94

Secondary structure (DSSP, 8-state):
-BHHHHHHH--B-----SPPPPHHHHHHHHHHHTT---GGG---EEEEEE--HHHHHHHHHHTTT-HHHHT-SEEEEEEEE---STT-HHHHHHHHHH---HHHHHHHHHHHHHHHHT--HHHHHHHHHHHHHHHHHHHHHHHHHTT-EEEEE--S-HHHHHHHTT--TTEEEEEEEEEE---SS-SSPP----HHHHEEE-/-BHHHHHHH--B-----SPPPPHHHHHHHHHHHTT---GGG---EEEEEE--HHHHHHHHHHTTT-HHHHT-SEEEEEEEE---STT-HHHHHHHHHH--SHHHHHHHHHHHHHHHHT--HHHHHHHHHHHHHHHHHHHHHHHHHTT-EEEEE--S-HHHHHHHTT--TTEEEEEEEEEE---SS-SSPP----HHHHEEE-

InterPro domains:
  IPR000415 Nitroreductase-like [G3DSA:3.40.109.10] (1-201)
  IPR000415 Nitroreductase-like [SSF55469] (1-202)
  IPR029479 Nitroreductase [PF00881] (7-181)
  IPR050627 Nitroreductase/BluB [PTHR23026] (3-201)